Protein AF-A0A1X7SWA3-F1 (afdb_monomer)

Solvent-accessible surface area (backbone atoms only — not comparable to full-atom values): 29311 Å² total; per-residue (Å²): 134,68,46,65,50,82,93,31,38,70,91,64,53,83,75,42,43,67,42,68,45,74,53,59,82,90,69,31,49,34,64,66,83,71,79,87,68,89,78,89,83,94,69,98,74,84,71,59,47,78,66,38,56,27,31,33,42,77,45,74,78,41,80,58,92,57,69,38,43,26,30,46,57,94,76,81,80,77,92,63,90,73,59,74,40,64,29,41,43,70,55,82,82,44,72,49,34,33,29,73,57,84,54,59,79,81,44,42,60,23,36,30,35,31,36,77,73,49,64,58,93,92,46,97,47,34,36,29,45,78,75,49,77,70,34,48,65,90,38,68,69,33,54,51,52,47,54,35,52,65,68,73,53,78,72,77,80,84,51,70,75,40,61,70,70,52,79,62,66,88,78,63,71,90,51,78,68,53,64,73,74,27,51,80,43,54,89,47,74,28,30,27,73,39,64,86,86,69,55,63,37,26,50,32,40,31,57,45,86,50,101,80,25,36,36,43,36,42,36,20,35,37,44,62,78,77,47,47,90,86,38,65,58,36,52,48,22,57,73,42,38,37,42,48,78,57,90,90,50,68,44,70,28,44,60,61,56,44,27,55,47,63,31,17,57,48,51,78,38,84,32,53,23,41,31,42,38,34,36,23,38,91,82,69,45,81,75,49,76,47,75,47,52,27,35,36,25,22,62,38,73,38,31,51,68,57,52,41,40,43,62,70,65,56,58,67,71,62,52,34,73,72,36,64,74,53,58,74,43,93,66,52,72,72,56,48,52,50,51,52,50,54,50,32,53,35,51,45,53,49,43,57,51,24,52,56,53,46,54,55,31,46,74,52,5,22,50,91,60,50,71,92,52,68,43,70,40,58,78,49,100,89,41,78,70,48,76,44,71,64,77,90,47,74,48,59,57,26,53,51,40,52,49,52,51,50,15,29,55,48,28,51,51,42,40,71,76,31,61,58,65,24,74,28,35,20,20,67,78,52,61,75,74,52,42,46,64,42,42,53,56,34,45,76,73,75,36,75,66,37,80,91,42,48,42,49,30,33,55,29,53,73,66,39,71,44,94,89,43,69,62,56,34,48,53,51,27,36,43,49,50,71,25,51,60,84,67,42,80,43,46,52,57,48,96,66,74,49,32,21,37,58,57,34,41,66,44,30,29,64,50,62,40,35,57,44,24,39,70,30,56,107

InterPro domains:
  IPR001900 Ribonuclease II/R [PF00773] (182-522)
  IPR001900 Ribonuclease II/R [SM00955] (182-522)
  IPR012340 Nucleic acid-binding, OB-fold [SSF50249] (8-134)
  IPR012340 Nucleic acid-binding, OB-fold [SSF50249] (109-522)
  IPR041505 Dis3-like cold-shock domain 2 [PF17849] (85-152)
  IPR050180 RNR Ribonuclease [PTHR23355] (9-522)

pLDDT: mean 89.88, std 11.77, range [34.66, 98.81]

Radius of gyration: 27.5 Å; Cα contacts (8 Å, |Δi|>4): 944; chains: 1; bounding box: 70×53×77 Å

Nearest PDB structures (foldseek):
  5jea-assembly1_J  TM=8.857E-01  e=2.131E-51  Saccharomyces cerevisiae S288C
  4ro1-assembly1_A  TM=8.138E-01  e=3.221E-42  Schizosaccharomyces pombe 972h-
  4ro1-assembly2_B  TM=8.178E-01  e=1.548E-41  Schizosaccharomyces pombe 972h-
  5xgu-assembly1_A  TM=8.641E-01  e=2.117E-35  Escherichia coli DEC6A
  5xgu-assembly2_B  TM=8.748E-01  e=2.802E-35  Escherichia coli DEC6A

Organism: Amphimedon queenslandica (NCBI:txid400682)

Sequence (522 aa):
MFYVFWMTRNRSIPGDIVCVQLLDRSEWKGVTRKLPLRDNDESHDESYDSPRPTGRVVGIWSRSDRDIIASFPEENVSSDKMRKVLVVPYDIGIPKIRINTRLSNELKHHRIVVRFDDWDINSHYPNGHFVRSIGPIGDTETEIQAILIENELSTSSFTQSILSELPDGDSWKIEDEELRKRRDLRSHLIYSIDPKGCEDVDDALSVKSLRRGIELGVHIADVSYFVRSGSYTDREAKERSTTVYLADRRYDMLPAVLSSNLCSLLSNVDRYAVSVICTLDPHYEIKSIWYGRTIIRSAYKLTYEVAQDLFEDKDDEYMISLIPELSESKLTPPELAEKVSELRHSIKKLVEIARVLREKRNRNGALELEGVEVKIQMTDKDNIDDIIPKKPQEIHETVAECMIFANEWVARKISHQLPSKALLRSHGAPPQDMFSSLKECASARGYVIKTSSNLKLAQSLDNAVDEFDPEVNKVLRMLATQSMIQALYTSTGSNHKLSHYGLGIECYTHFTSPIRRYADLL

Structure (mmCIF, N/CA/C/O backbone):
data_AF-A0A1X7SWA3-F1
#
_entry.id   AF-A0A1X7SWA3-F1
#
loop_
_atom_site.group_PDB
_atom_site.id
_atom_site.type_symbol
_atom_site.label_atom_id
_atom_site.label_alt_id
_atom_site.label_comp_id
_atom_site.label_asym_id
_atom_site.label_entity_id
_atom_site.label_seq_id
_atom_site.pdbx_PDB_ins_code
_atom_site.Cartn_x
_atom_site.Cartn_y
_atom_site.Cartn_z
_atom_site.occupancy
_atom_site.B_iso_or_equiv
_atom_site.auth_seq_id
_atom_site.auth_comp_id
_atom_site.auth_asym_id
_atom_site.auth_atom_id
_atom_site.pdbx_PDB_model_num
ATOM 1 N N . MET A 1 1 ? 10.575 -22.380 -17.478 1.00 54.78 1 MET A N 1
ATOM 2 C CA . MET A 1 1 ? 11.153 -21.083 -17.881 1.00 54.78 1 MET A CA 1
ATOM 3 C C . MET A 1 1 ? 12.369 -21.384 -18.751 1.00 54.78 1 MET A C 1
ATOM 5 O O . MET A 1 1 ? 13.081 -22.326 -18.425 1.00 54.78 1 MET A O 1
ATOM 9 N N . PHE A 1 2 ? 12.544 -20.700 -19.880 1.00 65.31 2 PHE A N 1
ATOM 10 C CA . PHE A 1 2 ? 13.695 -20.861 -20.780 1.00 65.31 2 PHE A CA 1
ATOM 11 C C . PHE A 1 2 ? 14.342 -19.491 -21.013 1.00 65.31 2 PHE A C 1
ATOM 13 O O . PHE A 1 2 ? 13.680 -18.471 -20.824 1.00 65.31 2 PHE A O 1
ATOM 20 N N . TYR A 1 3 ? 15.609 -19.460 -21.419 1.00 71.25 3 TYR A N 1
ATOM 21 C CA . TYR A 1 3 ? 16.373 -18.223 -21.599 1.00 71.25 3 TYR A CA 1
ATOM 22 C C . TYR A 1 3 ? 16.639 -17.930 -23.074 1.00 71.25 3 TYR A C 1
ATOM 24 O O . TYR A 1 3 ? 16.948 -18.827 -23.858 1.00 71.25 3 TYR A O 1
ATOM 32 N N . VAL A 1 4 ? 16.560 -16.653 -23.443 1.00 65.75 4 VAL A N 1
ATOM 33 C CA . VAL A 1 4 ? 16.983 -16.148 -24.754 1.00 65.75 4 VAL A CA 1
ATOM 34 C C . VAL A 1 4 ? 18.158 -15.199 -24.535 1.00 65.75 4 VAL A C 1
ATOM 36 O O . VAL A 1 4 ? 18.023 -14.157 -23.889 1.00 65.75 4 VAL A O 1
ATOM 39 N N . PHE A 1 5 ? 19.319 -15.564 -25.071 1.00 70.88 5 PHE A N 1
ATOM 40 C CA . PHE A 1 5 ? 20.539 -14.766 -24.971 1.00 70.88 5 PHE A CA 1
ATOM 41 C C . PHE A 1 5 ? 20.533 -13.626 -25.986 1.00 70.88 5 PHE A C 1
ATOM 43 O O . PHE A 1 5 ? 19.845 -13.691 -26.999 1.00 70.88 5 PHE A O 1
ATOM 50 N N . TRP A 1 6 ? 21.330 -12.583 -25.738 1.00 65.00 6 TRP A N 1
ATOM 51 C CA . TRP A 1 6 ? 21.355 -11.377 -26.573 1.00 65.00 6 TRP A CA 1
ATOM 52 C C . TRP A 1 6 ? 21.548 -11.677 -28.070 1.00 65.00 6 TRP A C 1
ATOM 54 O O . TRP A 1 6 ? 20.775 -11.201 -28.898 1.00 65.00 6 TRP A O 1
ATOM 64 N N . MET A 1 7 ? 22.486 -12.570 -28.408 1.00 67.50 7 MET A N 1
ATOM 65 C CA . MET A 1 7 ? 22.747 -12.999 -29.791 1.00 67.50 7 MET A CA 1
ATOM 66 C C . MET A 1 7 ? 21.551 -13.704 -30.456 1.00 67.50 7 MET A C 1
ATOM 68 O O . MET A 1 7 ? 21.448 -13.717 -31.679 1.00 67.50 7 MET A O 1
ATOM 72 N N . THR A 1 8 ? 20.631 -14.277 -29.674 1.00 81.69 8 THR A N 1
ATOM 73 C CA . THR A 1 8 ? 19.465 -15.022 -30.169 1.00 81.69 8 THR A CA 1
ATOM 74 C C . THR A 1 8 ? 18.146 -14.251 -30.042 1.00 81.69 8 THR A C 1
ATOM 76 O O . THR A 1 8 ? 17.084 -14.823 -30.296 1.00 81.69 8 THR A O 1
ATOM 79 N N . ARG A 1 9 ? 18.188 -12.950 -29.709 1.00 84.25 9 ARG A N 1
ATOM 80 C CA . ARG A 1 9 ? 16.996 -12.083 -29.589 1.00 84.25 9 ARG A CA 1
ATOM 81 C C . ARG A 1 9 ? 16.390 -11.644 -30.922 1.00 84.25 9 ARG A C 1
ATOM 83 O O . ARG A 1 9 ? 15.258 -11.188 -30.939 1.00 84.25 9 ARG A O 1
ATOM 90 N N . ASN A 1 10 ? 17.117 -11.770 -32.036 1.00 89.88 10 ASN A N 1
ATOM 91 C CA . ASN A 1 10 ? 16.614 -11.460 -33.383 1.00 89.88 10 ASN A CA 1
ATOM 92 C C . ASN A 1 10 ? 15.885 -10.097 -33.469 1.00 89.88 10 ASN A C 1
ATOM 94 O O . ASN A 1 10 ? 14.741 -10.013 -33.912 1.00 89.88 10 ASN A O 1
ATOM 98 N N . ARG A 1 11 ? 16.562 -9.025 -33.026 1.00 90.19 11 ARG A N 1
ATOM 99 C CA . ARG A 1 11 ? 16.060 -7.635 -33.063 1.00 90.19 11 ARG A CA 1
ATOM 100 C C . ARG A 1 11 ? 14.763 -7.397 -32.263 1.00 90.19 11 ARG A C 1
ATOM 102 O O . ARG A 1 11 ? 14.039 -6.446 -32.565 1.00 90.19 11 ARG A O 1
ATOM 109 N N . SER A 1 12 ? 14.452 -8.227 -31.264 1.00 90.38 12 SER A N 1
ATOM 110 C CA . SER A 1 12 ? 13.391 -7.946 -30.286 1.00 90.38 12 SER A CA 1
ATOM 111 C C . SER A 1 12 ? 13.856 -6.947 -29.223 1.00 90.38 12 SER A C 1
ATOM 113 O O . SER A 1 12 ? 15.035 -6.936 -28.852 1.00 90.38 12 SER A O 1
ATOM 115 N N . ILE A 1 13 ? 12.930 -6.153 -28.696 1.00 88.12 13 ILE A N 1
ATOM 116 C CA . ILE A 1 13 ? 13.153 -5.223 -27.578 1.00 88.12 13 ILE A CA 1
ATOM 117 C C . ILE A 1 13 ? 12.339 -5.653 -26.342 1.00 88.12 13 ILE A C 1
ATOM 119 O O . ILE A 1 13 ? 11.418 -6.466 -26.476 1.00 88.12 13 ILE A O 1
ATOM 123 N N . PRO A 1 14 ? 12.681 -5.178 -25.127 1.00 87.38 14 PRO A N 1
ATOM 124 C CA . PRO A 1 14 ? 11.852 -5.399 -23.943 1.00 87.38 14 PRO A CA 1
ATOM 125 C C . PRO A 1 14 ? 10.392 -4.983 -24.187 1.00 87.38 14 PRO A C 1
ATOM 127 O O . PRO A 1 14 ? 10.135 -3.927 -24.759 1.00 87.38 14 PRO A O 1
ATOM 130 N N . GLY A 1 15 ? 9.448 -5.831 -23.771 1.00 86.38 15 GLY A N 1
ATOM 131 C CA . GLY A 1 15 ? 8.008 -5.636 -23.981 1.00 86.38 15 GLY A CA 1
ATOM 132 C C . GLY A 1 15 ? 7.432 -6.302 -25.240 1.00 86.38 15 GLY A C 1
ATOM 133 O O . GLY A 1 15 ? 6.219 -6.468 -25.323 1.00 86.38 15 GLY A O 1
ATOM 134 N N . ASP A 1 16 ? 8.262 -6.739 -26.195 1.00 90.62 16 ASP A N 1
ATOM 135 C CA . ASP A 1 16 ? 7.772 -7.432 -27.394 1.00 90.62 16 ASP A CA 1
ATOM 136 C C . ASP A 1 16 ? 7.149 -8.802 -27.064 1.00 90.62 16 ASP A C 1
ATOM 138 O O . ASP A 1 16 ? 7.696 -9.597 -26.293 1.00 90.62 16 ASP A O 1
ATOM 142 N N . ILE A 1 17 ? 6.057 -9.138 -27.754 1.00 92.31 17 ILE A N 1
ATOM 143 C CA . ILE A 1 17 ? 5.518 -10.501 -27.789 1.00 92.31 17 ILE A CA 1
ATOM 144 C C . ILE A 1 17 ? 6.225 -11.250 -28.918 1.00 92.31 17 ILE A C 1
ATOM 146 O O . ILE A 1 17 ? 6.080 -10.916 -30.096 1.00 92.31 17 ILE A O 1
ATOM 150 N N . VAL A 1 18 ? 6.990 -12.284 -28.566 1.00 93.81 18 VAL A N 1
ATOM 151 C CA . VAL A 1 18 ? 7.879 -12.998 -29.494 1.00 93.81 18 VAL A CA 1
ATOM 152 C C . VAL A 1 18 ? 7.539 -14.480 -29.626 1.00 93.81 18 VAL A C 1
ATOM 154 O O . VAL A 1 18 ? 7.075 -15.127 -28.688 1.00 93.81 18 VAL A O 1
ATOM 157 N N . CYS A 1 19 ? 7.838 -15.045 -30.794 1.00 93.62 19 CYS A N 1
ATOM 158 C CA . CYS A 1 19 ? 7.821 -16.482 -31.040 1.00 93.62 19 CYS A CA 1
ATOM 159 C C . CYS A 1 19 ? 9.236 -17.041 -30.870 1.00 93.62 19 CYS A C 1
ATOM 161 O O . CYS A 1 19 ? 10.177 -16.578 -31.522 1.00 93.62 19 CYS A O 1
ATOM 163 N N . VAL A 1 20 ? 9.390 -18.058 -30.019 1.00 93.88 20 VAL A N 1
ATOM 164 C CA . VAL A 1 20 ? 10.695 -18.648 -29.687 1.00 93.88 20 VAL A CA 1
ATOM 165 C C . VAL A 1 20 ? 10.748 -20.110 -30.116 1.00 93.88 20 VAL A C 1
ATOM 167 O O . VAL A 1 20 ? 9.857 -20.893 -29.797 1.00 93.88 20 VAL A O 1
ATOM 170 N N . GLN A 1 21 ? 11.827 -20.482 -30.802 1.00 92.94 21 GLN A N 1
ATOM 171 C CA . GLN A 1 21 ? 12.191 -21.872 -31.049 1.00 92.94 21 GLN A CA 1
ATOM 172 C C . GLN A 1 21 ? 13.148 -22.334 -29.947 1.00 92.94 21 GLN A C 1
ATOM 174 O O . GLN A 1 21 ? 14.186 -21.705 -29.730 1.00 92.94 21 GLN A O 1
ATOM 179 N N . LEU A 1 22 ? 12.806 -23.425 -29.258 1.00 92.88 22 LEU A N 1
ATOM 180 C CA . LEU A 1 22 ? 13.711 -24.062 -28.302 1.00 92.88 22 LEU A CA 1
ATOM 181 C C . LEU A 1 22 ? 14.922 -24.645 -29.034 1.00 92.88 22 LEU A C 1
ATOM 183 O O . LEU A 1 22 ? 14.771 -25.251 -30.095 1.00 92.88 22 LEU A O 1
ATOM 187 N N . LEU A 1 23 ? 16.102 -24.441 -28.457 1.00 90.31 23 LEU A N 1
ATOM 188 C CA . LEU A 1 23 ? 17.347 -25.026 -28.939 1.00 90.31 23 LEU A CA 1
ATOM 189 C C . LEU A 1 23 ? 17.493 -26.465 -28.441 1.00 90.31 23 LEU A C 1
ATOM 191 O O . LEU A 1 23 ? 16.875 -26.864 -27.441 1.00 90.31 23 LEU A O 1
ATOM 195 N N . ASP A 1 24 ? 18.340 -27.228 -29.127 1.00 90.69 24 ASP A N 1
ATOM 196 C CA . ASP A 1 24 ? 18.661 -28.591 -28.724 1.00 90.69 24 ASP A CA 1
ATOM 197 C C . ASP A 1 24 ? 19.322 -28.607 -27.343 1.00 90.69 24 ASP A C 1
ATOM 199 O O . ASP A 1 24 ? 20.007 -27.666 -26.939 1.00 90.69 24 ASP A O 1
ATOM 203 N N . ARG A 1 25 ? 19.138 -29.704 -26.596 1.00 85.81 25 ARG A N 1
ATOM 204 C CA . ARG A 1 25 ? 19.680 -29.834 -25.228 1.00 85.81 25 ARG A CA 1
ATOM 205 C C . ARG A 1 25 ? 21.197 -29.659 -25.159 1.00 85.81 25 ARG A C 1
ATOM 207 O O . ARG A 1 25 ? 21.705 -29.251 -24.122 1.00 85.81 25 ARG A O 1
ATOM 214 N N . SER A 1 26 ? 21.910 -29.959 -26.243 1.00 87.56 26 SER A N 1
ATOM 215 C CA . SER A 1 26 ? 23.356 -29.739 -26.365 1.00 87.56 26 SER A CA 1
ATOM 216 C C . SER A 1 26 ? 23.751 -28.261 -26.395 1.00 87.56 26 SER A C 1
ATOM 218 O O . SER A 1 26 ? 24.898 -27.938 -26.114 1.00 87.56 26 SER A O 1
ATOM 220 N N . GLU A 1 27 ? 22.823 -27.366 -26.735 1.00 84.25 27 GLU A N 1
ATOM 221 C CA . GLU A 1 27 ? 23.034 -25.917 -26.833 1.00 84.25 27 GLU A CA 1
ATOM 222 C C . GLU A 1 27 ? 22.470 -25.155 -25.622 1.00 84.25 27 GLU A C 1
ATOM 224 O O . GLU A 1 27 ? 22.438 -23.918 -25.595 1.00 84.25 27 GLU A O 1
ATOM 229 N N . TRP A 1 28 ? 21.988 -25.880 -24.612 1.00 86.44 28 TRP A N 1
ATOM 230 C CA . TRP A 1 28 ? 21.534 -25.290 -23.361 1.00 86.44 28 TRP A CA 1
ATOM 231 C C . TRP A 1 28 ? 22.722 -24.715 -22.596 1.00 86.44 28 TRP A C 1
ATOM 233 O O . TRP A 1 28 ? 23.755 -25.363 -22.439 1.00 86.44 28 TRP A O 1
ATOM 243 N N . LYS A 1 29 ? 22.571 -23.478 -22.124 1.00 79.75 29 LYS A N 1
ATOM 244 C CA . LYS A 1 29 ? 23.630 -22.723 -21.446 1.00 79.75 29 LYS A CA 1
ATOM 245 C C . LYS A 1 29 ? 23.218 -22.388 -20.018 1.00 79.75 29 LYS A C 1
ATOM 247 O O . LYS A 1 29 ? 22.030 -22.237 -19.725 1.00 79.75 29 LYS A O 1
ATOM 252 N N . GLY A 1 30 ? 24.209 -22.279 -19.140 1.00 71.44 30 GLY A N 1
ATOM 253 C CA . GLY A 1 30 ? 24.040 -21.716 -17.803 1.00 71.44 30 GLY A CA 1
ATOM 254 C C . GLY A 1 30 ? 23.910 -20.196 -17.848 1.00 71.44 30 GLY A C 1
ATOM 255 O O . GLY A 1 30 ? 24.300 -19.556 -18.827 1.00 71.44 30 GLY A O 1
ATOM 256 N N . VAL A 1 31 ? 23.373 -19.604 -16.783 1.00 66.50 31 VAL A N 1
ATOM 257 C CA . VAL A 1 31 ? 23.380 -18.145 -16.616 1.00 66.50 31 VAL A CA 1
ATOM 258 C C . VAL A 1 31 ? 24.798 -17.709 -16.245 1.00 66.50 31 VAL A C 1
ATOM 260 O O . VAL A 1 31 ? 25.374 -18.220 -15.285 1.00 66.50 31 VAL A O 1
ATOM 263 N N . THR A 1 32 ? 25.367 -16.778 -17.008 1.00 62.09 32 THR A N 1
ATOM 264 C CA . THR A 1 32 ? 26.678 -16.185 -16.722 1.00 62.09 32 THR A CA 1
ATOM 265 C C . THR A 1 32 ? 26.544 -15.162 -15.592 1.00 62.09 32 THR A C 1
ATOM 267 O O . THR A 1 32 ? 25.663 -14.307 -15.637 1.00 62.09 32 THR A O 1
ATOM 270 N N . ARG A 1 33 ? 27.430 -15.207 -14.589 1.00 55.75 33 ARG A N 1
ATOM 271 C CA . ARG A 1 33 ? 27.432 -14.264 -13.449 1.00 55.75 33 ARG A CA 1
ATOM 272 C C . ARG A 1 33 ? 28.044 -12.883 -13.764 1.00 55.75 33 ARG A C 1
ATOM 274 O O . ARG A 1 33 ? 28.094 -12.032 -12.884 1.00 55.75 33 ARG A O 1
ATOM 281 N N . LYS A 1 34 ? 28.518 -12.641 -14.994 1.00 53.28 34 LYS A N 1
ATOM 282 C CA . LYS A 1 34 ? 29.107 -11.355 -15.406 1.00 53.28 34 LYS A CA 1
ATOM 283 C C . LYS A 1 34 ? 28.024 -10.381 -15.875 1.00 53.28 34 LYS A C 1
ATOM 285 O O . LYS A 1 34 ? 27.261 -10.690 -16.788 1.00 53.28 34 LYS A O 1
ATOM 290 N N . LEU A 1 35 ? 28.006 -9.187 -15.286 1.00 48.78 35 LEU A N 1
ATOM 291 C CA . LEU A 1 35 ? 27.321 -8.030 -15.857 1.00 48.78 35 LEU A CA 1
ATOM 292 C C . LEU A 1 35 ? 28.127 -7.567 -17.080 1.00 48.78 35 LEU A C 1
ATOM 294 O O . LEU A 1 35 ? 29.323 -7.316 -16.931 1.00 48.78 35 LEU A O 1
ATOM 298 N N . PRO A 1 36 ? 27.529 -7.437 -18.276 1.00 49.69 36 PRO A N 1
ATOM 299 C CA . PRO A 1 36 ? 28.188 -6.758 -19.378 1.00 49.69 36 PRO A CA 1
ATOM 300 C C . PRO A 1 36 ? 28.196 -5.259 -19.056 1.00 49.69 36 PRO A C 1
ATOM 302 O O . PRO A 1 36 ? 27.277 -4.525 -19.417 1.00 49.69 36 PRO A O 1
ATOM 305 N N . LEU A 1 37 ? 29.199 -4.807 -18.306 1.00 42.44 37 LEU A N 1
ATOM 306 C CA . LEU A 1 37 ? 29.512 -3.385 -18.230 1.00 42.44 37 LEU A CA 1
ATOM 307 C C . LEU A 1 37 ? 30.074 -2.947 -19.588 1.00 42.44 37 LEU A C 1
ATOM 309 O O . LEU A 1 37 ? 30.658 -3.746 -20.322 1.00 42.44 37 LEU A O 1
ATOM 313 N N . ARG A 1 38 ? 29.800 -1.692 -19.959 1.00 44.84 38 ARG A N 1
ATOM 314 C CA . ARG A 1 38 ? 30.218 -1.115 -21.240 1.00 44.84 38 ARG A CA 1
ATOM 315 C C . ARG A 1 38 ? 31.739 -1.246 -21.409 1.00 44.84 38 ARG A C 1
ATOM 317 O O . ARG A 1 38 ? 32.482 -0.790 -20.553 1.00 44.84 38 ARG A O 1
ATOM 324 N N . ASP A 1 39 ? 32.103 -1.809 -22.559 1.00 39.53 39 ASP A N 1
ATOM 325 C CA . ASP A 1 39 ? 33.421 -1.907 -23.193 1.00 39.53 39 ASP A CA 1
ATOM 326 C C . ASP A 1 39 ? 34.515 -2.773 -22.522 1.00 39.53 39 ASP A C 1
ATOM 328 O O . ASP A 1 39 ? 34.981 -2.518 -21.420 1.00 39.53 39 ASP A O 1
ATOM 332 N N . ASN A 1 40 ? 34.976 -3.761 -23.309 1.00 38.38 40 ASN A N 1
ATOM 333 C CA . ASN A 1 40 ? 36.276 -4.449 -23.272 1.00 38.38 40 ASN A CA 1
ATOM 334 C C . ASN A 1 40 ? 36.721 -5.167 -21.985 1.00 38.38 40 ASN A C 1
ATOM 336 O O . ASN A 1 40 ? 37.798 -4.882 -21.473 1.00 38.38 40 ASN A O 1
ATOM 340 N N . ASP A 1 41 ? 36.000 -6.210 -21.564 1.00 34.66 41 ASP A N 1
ATOM 341 C CA . ASP A 1 41 ? 36.567 -7.219 -20.655 1.00 34.66 41 ASP A CA 1
ATOM 342 C C . ASP A 1 41 ? 36.582 -8.616 -21.305 1.00 34.66 41 ASP A C 1
ATOM 344 O O . ASP A 1 41 ? 35.693 -9.452 -21.115 1.00 34.66 41 ASP A O 1
ATOM 348 N N . GLU A 1 42 ? 37.626 -8.876 -22.099 1.00 36.94 42 GLU A N 1
ATOM 349 C CA . GLU A 1 42 ? 37.995 -10.216 -22.564 1.00 36.94 42 GLU A CA 1
ATOM 350 C C . GLU A 1 42 ? 38.716 -10.968 -21.433 1.00 36.94 42 GLU A C 1
ATOM 352 O O . GLU A 1 42 ? 39.941 -10.975 -21.334 1.00 36.94 42 GLU A O 1
ATOM 357 N N . SER A 1 43 ? 37.958 -11.621 -20.549 1.00 38.00 43 SER A N 1
ATOM 358 C CA . SER A 1 43 ? 38.514 -12.627 -19.632 1.00 38.00 43 SER A CA 1
ATOM 359 C C . SER A 1 43 ? 37.726 -13.938 -19.692 1.00 38.00 43 SER A C 1
ATOM 361 O O . SER A 1 43 ? 36.538 -13.998 -19.354 1.00 38.00 43 SER A O 1
ATOM 363 N N . HIS A 1 44 ? 38.420 -14.991 -20.138 1.00 38.12 44 HIS A N 1
ATOM 364 C CA . HIS A 1 44 ? 37.947 -16.366 -20.320 1.00 38.12 44 HIS A CA 1
ATOM 365 C C . HIS A 1 44 ? 37.963 -17.163 -19.009 1.00 38.12 44 HIS A C 1
ATOM 367 O O . HIS A 1 44 ? 38.766 -18.078 -18.851 1.00 38.12 44 HIS A O 1
ATOM 373 N N . ASP A 1 45 ? 37.074 -16.837 -18.075 1.00 36.56 45 ASP A N 1
ATOM 374 C CA . ASP A 1 45 ? 36.774 -17.762 -16.978 1.00 36.56 45 ASP A CA 1
ATOM 375 C C . ASP A 1 45 ? 35.260 -17.778 -16.739 1.00 36.56 45 ASP A C 1
ATOM 377 O O . ASP A 1 45 ? 34.681 -16.916 -16.071 1.00 36.56 45 ASP A O 1
ATOM 381 N N . GLU A 1 46 ? 34.582 -18.693 -17.432 1.00 45.28 46 GLU A N 1
ATOM 382 C CA . GLU A 1 46 ? 33.125 -18.800 -17.439 1.00 45.28 46 GLU A CA 1
ATOM 383 C C . GLU A 1 46 ? 32.682 -19.870 -16.433 1.00 45.28 46 GLU A C 1
ATOM 385 O O . GLU A 1 46 ? 32.510 -21.046 -16.749 1.00 45.28 46 GLU A O 1
ATOM 390 N N . SER A 1 47 ? 32.477 -19.448 -15.186 1.00 44.59 47 SER A N 1
ATOM 391 C CA . SER A 1 47 ? 31.702 -20.216 -14.209 1.00 44.59 47 SER A CA 1
ATOM 392 C C . SER A 1 47 ? 30.225 -20.185 -14.627 1.00 44.59 47 SER A C 1
ATOM 394 O O . SER A 1 47 ? 29.513 -19.207 -14.384 1.00 44.59 47 SER A O 1
ATOM 396 N N . TYR A 1 48 ? 29.775 -21.227 -15.326 1.00 53.19 48 TYR A N 1
ATOM 397 C CA . TYR A 1 48 ? 28.374 -21.399 -15.704 1.00 53.19 48 TYR A CA 1
ATOM 398 C C . TYR A 1 48 ? 27.593 -22.116 -14.600 1.00 53.19 48 TYR A C 1
ATOM 400 O O . TYR A 1 48 ? 28.030 -23.147 -14.090 1.00 53.19 48 TYR A O 1
ATOM 408 N N . ASP A 1 49 ? 26.401 -21.606 -14.276 1.00 62.53 49 ASP A N 1
ATOM 409 C CA . ASP A 1 49 ? 25.386 -22.395 -13.567 1.00 62.53 49 ASP A CA 1
ATOM 410 C C . ASP A 1 49 ? 24.975 -23.624 -14.414 1.00 62.53 49 ASP A C 1
ATOM 412 O O . ASP A 1 49 ? 25.279 -23.716 -15.608 1.00 62.53 49 ASP A O 1
ATOM 416 N N . SER A 1 50 ? 24.262 -24.574 -13.814 1.00 70.44 50 SER A N 1
ATOM 417 C CA . SER A 1 50 ? 23.708 -25.739 -14.514 1.00 70.44 50 SER A CA 1
ATOM 418 C C . SER A 1 50 ? 22.963 -25.341 -15.809 1.00 70.44 50 SER A C 1
ATOM 420 O O . SER A 1 50 ? 22.243 -24.336 -15.824 1.00 70.44 50 SER A O 1
ATOM 422 N N . PRO A 1 51 ? 23.130 -26.092 -16.919 1.00 77.06 51 PRO A N 1
ATOM 423 C CA . PRO A 1 51 ? 22.551 -25.724 -18.207 1.00 77.06 51 PRO A CA 1
ATOM 424 C C . PRO A 1 51 ? 21.021 -25.718 -18.135 1.00 77.06 51 PRO A C 1
ATOM 426 O O . PRO A 1 51 ? 20.391 -26.719 -17.787 1.00 77.06 51 PRO A O 1
ATOM 429 N N . ARG A 1 52 ? 20.417 -24.577 -18.480 1.00 81.44 52 ARG A N 1
ATOM 430 C CA . ARG A 1 52 ? 18.962 -24.369 -18.461 1.00 81.44 52 ARG A CA 1
ATOM 431 C C . ARG A 1 52 ? 18.407 -24.377 -19.890 1.00 81.44 52 ARG A C 1
ATOM 433 O O . ARG A 1 52 ? 19.157 -24.079 -20.817 1.00 81.44 52 ARG A O 1
ATOM 440 N N . PRO A 1 53 ? 17.107 -24.663 -20.100 1.00 87.12 53 PRO A N 1
ATOM 441 C CA . PRO A 1 53 ? 16.504 -24.590 -21.428 1.00 87.12 53 PRO A CA 1
ATOM 442 C C . PRO A 1 53 ? 16.741 -23.234 -22.101 1.00 87.12 53 PRO A C 1
ATOM 444 O O . PRO A 1 53 ? 16.431 -22.193 -21.517 1.00 87.12 53 PRO A O 1
ATOM 447 N N . THR A 1 54 ? 17.267 -23.242 -23.326 1.00 89.19 54 THR A N 1
ATOM 448 C CA . THR A 1 54 ? 17.549 -22.035 -24.118 1.00 89.19 54 THR A CA 1
ATOM 449 C C . THR A 1 54 ? 16.734 -22.000 -25.405 1.00 89.19 54 THR A C 1
ATOM 451 O O . THR A 1 54 ? 16.308 -23.032 -25.926 1.00 89.19 54 THR A O 1
ATOM 454 N N . GLY A 1 55 ? 16.481 -20.796 -25.912 1.00 90.69 55 GLY A N 1
ATOM 455 C CA . GLY A 1 55 ? 15.734 -20.580 -27.145 1.00 90.69 55 GLY A CA 1
ATOM 456 C C . GLY A 1 55 ? 16.290 -19.440 -27.994 1.00 90.69 55 GLY A C 1
ATOM 457 O O . GLY A 1 55 ? 17.074 -18.600 -27.534 1.00 90.69 55 GLY A O 1
ATOM 458 N N . ARG A 1 56 ? 15.847 -19.397 -29.251 1.00 92.62 56 ARG A N 1
ATOM 459 C CA . ARG A 1 56 ? 16.084 -18.287 -30.181 1.00 92.62 56 ARG A CA 1
ATOM 460 C C . ARG A 1 56 ? 14.772 -17.695 -30.675 1.00 92.62 56 ARG A C 1
ATOM 462 O O . ARG A 1 56 ? 13.836 -18.429 -30.987 1.00 92.62 56 ARG A O 1
ATOM 469 N N . VAL A 1 57 ? 14.708 -16.372 -30.759 1.00 93.81 57 VAL A N 1
ATOM 470 C CA . VAL A 1 57 ? 13.548 -15.660 -31.301 1.00 93.81 57 VAL A CA 1
ATOM 471 C C . VAL A 1 57 ? 13.513 -15.861 -32.812 1.00 93.81 57 VAL A C 1
ATOM 473 O O . VAL A 1 57 ? 14.442 -15.482 -33.525 1.00 93.81 57 VAL A O 1
ATOM 476 N N . VAL A 1 58 ? 12.435 -16.458 -33.311 1.00 94.56 58 VAL A N 1
ATOM 477 C CA . VAL A 1 58 ? 12.236 -16.725 -34.747 1.00 94.56 58 VAL A CA 1
ATOM 478 C C . VAL A 1 58 ? 11.271 -15.742 -35.398 1.00 94.56 58 VAL A C 1
ATOM 480 O O . VAL A 1 58 ? 11.291 -15.583 -36.614 1.00 94.56 58 VAL A O 1
ATOM 483 N N . GLY A 1 59 ? 10.468 -15.042 -34.599 1.00 92.50 59 GLY A N 1
ATOM 484 C CA . GLY A 1 59 ? 9.540 -14.029 -35.078 1.00 92.50 59 GLY A CA 1
ATOM 485 C C . GLY A 1 59 ? 9.076 -13.118 -33.953 1.00 92.50 59 GLY A C 1
ATOM 486 O O . GLY A 1 59 ? 9.130 -13.484 -32.779 1.00 92.50 59 GLY A O 1
ATOM 487 N N . ILE A 1 60 ? 8.622 -11.929 -34.330 1.00 92.44 60 ILE A N 1
ATOM 488 C CA . ILE A 1 60 ? 8.048 -10.944 -33.417 1.00 92.44 60 ILE A CA 1
ATOM 489 C C . ILE A 1 60 ? 6.576 -10.849 -33.782 1.00 92.44 60 ILE A C 1
ATOM 491 O O . ILE A 1 60 ? 6.243 -10.468 -34.901 1.00 92.44 60 ILE A O 1
ATOM 495 N N . TRP A 1 61 ? 5.721 -11.290 -32.865 1.00 92.81 61 TRP A N 1
ATOM 496 C CA . TRP A 1 61 ? 4.280 -11.363 -33.076 1.00 92.81 61 TRP A CA 1
ATOM 497 C C . TRP A 1 61 ? 3.633 -9.989 -32.924 1.00 92.81 61 TRP A C 1
ATOM 499 O O . TRP A 1 61 ? 2.831 -9.583 -33.758 1.00 92.81 61 TRP A O 1
ATOM 509 N N . SER A 1 62 ? 4.015 -9.269 -31.869 1.00 91.81 62 SER A N 1
ATOM 510 C CA . SER A 1 62 ? 3.588 -7.895 -31.617 1.00 91.81 62 SER A CA 1
ATOM 511 C C . SER A 1 62 ? 4.749 -7.113 -31.031 1.00 91.81 62 SER A C 1
ATOM 513 O O . SER A 1 62 ? 5.422 -7.598 -30.120 1.00 91.81 62 SER A O 1
ATOM 515 N N . ARG A 1 63 ? 4.972 -5.908 -31.554 1.00 89.12 63 ARG A N 1
ATOM 516 C CA . ARG A 1 63 ? 5.922 -4.953 -30.982 1.00 89.12 63 ARG A CA 1
ATOM 517 C C . ARG A 1 63 ? 5.289 -4.228 -29.801 1.00 89.12 63 ARG A C 1
ATOM 519 O O . ARG A 1 63 ? 4.073 -4.035 -29.795 1.00 89.12 63 ARG A O 1
ATOM 526 N N . SER A 1 64 ? 6.113 -3.836 -28.836 1.00 84.62 64 SER A N 1
ATOM 527 C CA . SER A 1 64 ? 5.712 -2.862 -27.821 1.00 84.62 64 SER A CA 1
ATOM 528 C C . SER A 1 64 ? 5.684 -1.463 -28.439 1.00 84.62 64 SER A C 1
ATOM 530 O O . SER A 1 64 ? 6.709 -0.989 -28.931 1.00 84.62 64 SER A O 1
ATOM 532 N N . ASP A 1 65 ? 4.514 -0.826 -28.446 1.00 81.75 65 ASP A N 1
ATOM 533 C CA . ASP A 1 65 ? 4.326 0.544 -28.932 1.00 81.75 65 ASP A CA 1
ATOM 534 C C . ASP A 1 65 ? 4.351 1.497 -27.730 1.00 81.75 65 ASP A C 1
ATOM 536 O O . ASP A 1 65 ? 3.310 1.923 -27.230 1.00 81.75 65 ASP A O 1
ATOM 540 N N . ARG A 1 66 ? 5.557 1.739 -27.200 1.00 88.31 66 ARG A N 1
ATOM 541 C CA . ARG A 1 66 ? 5.778 2.592 -26.024 1.00 88.31 66 ARG A CA 1
ATOM 542 C C . ARG A 1 66 ? 6.700 3.764 -26.321 1.00 88.31 66 ARG A C 1
ATOM 544 O O . ARG A 1 66 ? 7.594 3.685 -27.169 1.00 88.31 66 ARG A O 1
ATOM 551 N N . ASP A 1 67 ? 6.491 4.843 -25.579 1.00 92.69 67 ASP A N 1
ATOM 552 C CA . ASP A 1 67 ? 7.386 5.993 -25.558 1.00 92.69 67 ASP A CA 1
ATOM 553 C C . ASP A 1 67 ? 8.699 5.597 -24.864 1.00 92.69 67 ASP A C 1
ATOM 555 O O . ASP A 1 67 ? 8.691 5.089 -23.747 1.00 92.69 67 ASP A O 1
ATOM 559 N N . ILE A 1 68 ? 9.835 5.818 -25.528 1.00 93.75 68 ILE A N 1
ATOM 560 C CA . ILE A 1 68 ? 11.167 5.500 -25.001 1.00 93.75 68 ILE A CA 1
ATOM 561 C C . ILE A 1 68 ? 11.862 6.801 -24.623 1.00 93.75 68 ILE A C 1
ATOM 563 O O . ILE A 1 68 ? 12.035 7.688 -25.470 1.00 93.75 68 ILE A O 1
ATOM 567 N N . ILE A 1 69 ? 12.314 6.911 -23.374 1.00 95.75 69 ILE A N 1
ATOM 568 C CA . ILE A 1 69 ? 13.127 8.052 -22.958 1.00 95.75 69 ILE A CA 1
ATOM 569 C C . ILE A 1 69 ? 14.556 7.859 -23.441 1.00 95.75 69 ILE A C 1
ATOM 571 O O . ILE A 1 69 ? 15.155 6.805 -23.244 1.00 95.75 69 ILE A O 1
ATOM 575 N N . ALA A 1 70 ? 15.125 8.882 -24.072 1.00 95.19 70 ALA A N 1
ATOM 576 C CA . ALA A 1 70 ? 16.490 8.847 -24.569 1.00 95.19 70 ALA A CA 1
ATOM 577 C C . ALA A 1 70 ? 17.213 10.188 -24.392 1.00 95.19 70 ALA A C 1
ATOM 579 O O . ALA A 1 70 ? 16.612 11.233 -24.132 1.00 95.19 70 ALA A O 1
ATOM 580 N N . SER A 1 71 ? 18.531 10.151 -24.562 1.00 94.31 71 SER A N 1
ATOM 581 C CA . SER A 1 71 ? 19.406 11.325 -24.571 1.00 94.31 71 SER A CA 1
ATOM 582 C C . SER A 1 71 ? 20.443 11.221 -25.686 1.00 94.31 71 SER A C 1
ATOM 584 O O . SER A 1 71 ? 20.779 10.127 -26.152 1.00 94.31 71 SER A O 1
ATOM 586 N N . PHE A 1 72 ? 20.964 12.361 -26.130 1.00 90.56 72 PHE A N 1
ATOM 587 C CA . PHE A 1 72 ? 22.086 12.380 -27.066 1.00 90.56 72 PHE A CA 1
ATOM 588 C C . PHE A 1 72 ? 23.389 12.008 -26.335 1.00 90.56 72 PHE A C 1
ATOM 590 O O . PHE A 1 72 ? 23.560 12.378 -25.175 1.00 90.56 72 PHE A O 1
ATOM 597 N N . PRO A 1 73 ? 24.315 11.273 -26.975 1.00 85.44 73 PRO A N 1
ATOM 598 C CA . PRO A 1 73 ? 25.629 11.007 -26.397 1.00 85.44 73 PRO A CA 1
ATOM 599 C C . PRO A 1 73 ? 26.449 12.305 -26.271 1.00 85.44 73 PRO A C 1
ATOM 601 O O . PRO A 1 73 ? 26.367 13.185 -27.129 1.00 85.44 73 PRO A O 1
ATOM 604 N N . GLU A 1 74 ? 27.263 12.419 -25.215 1.00 70.94 74 GLU A N 1
ATOM 605 C CA . GLU A 1 74 ? 28.107 13.604 -24.973 1.00 70.94 74 GLU A CA 1
ATOM 606 C C . GLU A 1 74 ? 29.160 13.806 -26.075 1.00 70.94 74 GLU A C 1
ATOM 608 O O . GLU A 1 74 ? 29.406 14.936 -26.523 1.00 70.94 74 GLU A O 1
ATOM 613 N N . GLU A 1 75 ? 29.713 12.692 -26.554 1.00 65.31 75 GLU A N 1
ATOM 614 C CA . GLU A 1 75 ? 30.686 12.614 -27.635 1.00 65.31 75 GLU A CA 1
ATOM 615 C C . GLU A 1 75 ? 29.979 12.256 -28.952 1.00 65.31 75 GLU A C 1
ATOM 617 O O . GLU A 1 75 ? 29.307 11.227 -29.044 1.00 65.31 75 GLU A O 1
ATOM 622 N N . ASN A 1 76 ? 30.194 13.073 -29.991 1.00 51.47 76 ASN A N 1
ATOM 623 C CA . ASN A 1 76 ? 29.705 12.932 -31.377 1.00 51.47 76 ASN A CA 1
ATOM 624 C C . ASN A 1 76 ? 28.374 13.618 -31.730 1.00 51.47 76 ASN A C 1
ATOM 626 O O . ASN A 1 76 ? 27.401 12.968 -32.110 1.00 51.47 76 ASN A O 1
ATOM 630 N N . VAL A 1 77 ? 28.386 14.951 -31.801 1.00 54.66 77 VAL A N 1
ATOM 631 C CA . VAL A 1 77 ? 27.498 15.653 -32.742 1.00 54.66 77 VAL A CA 1
ATOM 632 C C . VAL A 1 77 ? 28.372 16.366 -33.768 1.00 54.66 77 VAL A C 1
ATOM 634 O O . VAL A 1 77 ? 28.808 17.496 -33.565 1.00 54.66 77 VAL A O 1
ATOM 637 N N . SER A 1 78 ? 28.709 15.661 -34.853 1.00 52.97 78 SER A N 1
ATOM 638 C CA . SER A 1 78 ? 29.395 16.275 -35.989 1.00 52.97 78 SER A CA 1
ATOM 639 C C . SER A 1 78 ? 28.524 17.384 -36.573 1.00 52.97 78 SER A C 1
ATOM 641 O O . SER A 1 78 ? 27.351 17.189 -36.890 1.00 52.97 78 SER A O 1
ATOM 643 N N . SER A 1 79 ? 29.138 18.549 -36.727 1.00 50.56 79 SER A N 1
ATOM 644 C CA . SER A 1 79 ? 28.577 19.760 -37.302 1.00 50.56 79 SER A CA 1
ATOM 645 C C . SER A 1 79 ? 28.402 19.625 -38.815 1.00 50.56 79 SER A C 1
ATOM 647 O O . SER A 1 79 ? 29.195 20.189 -39.563 1.00 50.56 79 SER A O 1
ATOM 649 N N . ASP A 1 80 ? 27.403 18.883 -39.303 1.00 49.06 80 ASP A N 1
ATOM 650 C CA . ASP A 1 80 ? 26.890 19.201 -40.637 1.00 49.06 80 ASP A CA 1
ATOM 651 C C . ASP A 1 80 ? 25.473 18.710 -40.947 1.00 49.06 80 ASP A C 1
ATOM 653 O O . ASP A 1 80 ? 24.988 17.684 -40.469 1.00 49.06 80 ASP A O 1
ATOM 657 N N . LYS A 1 81 ? 24.833 19.505 -41.800 1.00 53.78 81 LYS A N 1
ATOM 658 C CA . LYS A 1 81 ? 23.443 19.486 -42.260 1.00 53.78 81 LYS A CA 1
ATOM 659 C C . LYS A 1 81 ? 22.866 18.070 -42.448 1.00 53.78 81 LYS A C 1
ATOM 661 O O . LYS A 1 81 ? 23.140 17.400 -43.439 1.00 53.78 81 LYS A O 1
ATOM 666 N N . MET A 1 82 ? 21.979 17.695 -41.517 1.00 59.12 82 MET A N 1
ATOM 667 C CA . MET A 1 82 ? 21.021 16.579 -41.573 1.00 59.12 82 MET A CA 1
ATOM 668 C C . MET A 1 82 ? 21.651 15.186 -41.711 1.00 59.12 82 MET A C 1
ATOM 670 O O . MET A 1 82 ? 21.795 14.681 -42.821 1.00 59.12 82 MET A O 1
ATOM 674 N N . ARG A 1 83 ? 21.983 14.512 -40.600 1.00 69.75 83 ARG A N 1
ATOM 675 C CA . ARG A 1 83 ? 22.492 13.131 -40.650 1.00 69.75 83 ARG A CA 1
ATOM 676 C C . ARG A 1 83 ? 22.066 12.349 -39.416 1.00 69.75 83 ARG A C 1
ATOM 678 O O . ARG A 1 83 ? 22.426 12.713 -38.311 1.00 69.75 83 ARG A O 1
ATOM 685 N N . LYS A 1 84 ? 21.287 11.291 -39.641 1.00 81.00 84 LYS A N 1
ATOM 686 C CA . LYS A 1 84 ? 20.944 10.202 -38.711 1.00 81.00 84 LYS A CA 1
ATOM 687 C C . LYS A 1 84 ? 21.852 10.147 -37.466 1.00 81.00 84 LYS A C 1
ATOM 689 O O . LYS A 1 84 ? 23.024 9.798 -37.591 1.00 81.00 84 LYS A O 1
ATOM 694 N N . VAL A 1 85 ? 21.300 10.449 -36.293 1.00 89.25 85 VAL A N 1
ATOM 695 C CA . VAL A 1 85 ? 22.020 10.469 -35.008 1.00 89.25 85 VAL A CA 1
ATOM 696 C C . VAL A 1 85 ? 21.594 9.266 -34.175 1.00 89.25 85 VAL A C 1
ATOM 698 O O . VAL A 1 85 ? 20.442 8.841 -34.248 1.00 89.25 85 VAL A O 1
ATOM 701 N N . LEU A 1 86 ? 22.519 8.703 -33.398 1.00 92.06 86 LEU A N 1
ATOM 702 C CA . LEU A 1 86 ? 22.198 7.683 -32.404 1.00 92.06 86 LEU A CA 1
ATOM 703 C C . LEU A 1 86 ? 21.879 8.351 -31.071 1.00 92.06 86 LEU A C 1
ATOM 705 O O . LEU A 1 86 ? 22.682 9.131 -30.565 1.00 92.06 86 LEU A O 1
ATOM 709 N N . VAL A 1 87 ? 20.739 8.002 -30.495 1.00 93.50 87 VAL A N 1
ATOM 710 C CA . VAL A 1 87 ? 20.362 8.371 -29.131 1.00 93.50 87 VAL A CA 1
ATOM 711 C C . VAL A 1 87 ? 20.484 7.159 -28.221 1.00 93.50 87 VAL A C 1
ATOM 713 O O . VAL A 1 87 ? 20.390 6.010 -28.665 1.00 93.50 87 VAL A O 1
ATOM 716 N N . VAL A 1 88 ? 20.736 7.419 -26.947 1.00 94.38 88 VAL A N 1
ATOM 717 C CA . VAL A 1 88 ? 20.922 6.408 -25.910 1.00 94.38 88 VAL A CA 1
ATOM 718 C C . VAL A 1 88 ? 19.648 6.360 -25.068 1.00 94.38 88 VAL A C 1
ATOM 720 O O . VAL A 1 88 ? 19.355 7.358 -24.409 1.00 94.38 88 VAL A O 1
ATOM 723 N N . PRO A 1 89 ? 18.885 5.254 -25.105 1.00 93.75 89 PRO A N 1
ATOM 724 C CA . PRO A 1 89 ? 17.741 5.062 -24.222 1.00 93.75 89 PRO A CA 1
ATOM 725 C C . PRO A 1 89 ? 18.129 5.089 -22.741 1.00 93.75 89 PRO A C 1
ATOM 727 O O . PRO A 1 89 ? 19.261 4.750 -22.386 1.00 93.75 89 PRO A O 1
ATOM 730 N N . TYR A 1 90 ? 17.178 5.471 -21.893 1.00 91.12 90 TYR A N 1
ATOM 731 C CA . TYR A 1 90 ? 17.294 5.413 -20.439 1.00 91.12 90 TYR A CA 1
ATOM 732 C C . TYR A 1 90 ? 17.289 3.955 -19.946 1.00 91.12 90 TYR A C 1
ATOM 734 O O . TYR A 1 90 ? 18.142 3.569 -19.148 1.00 91.12 90 TYR A O 1
ATOM 742 N N . ASP A 1 91 ? 16.396 3.121 -20.493 1.00 89.31 91 ASP A N 1
ATOM 743 C CA . ASP A 1 91 ? 16.385 1.669 -20.283 1.00 89.31 91 ASP A CA 1
ATOM 744 C C . ASP A 1 91 ? 17.595 1.004 -20.962 1.00 89.31 91 ASP A C 1
ATOM 746 O O . ASP A 1 91 ? 17.690 0.903 -22.190 1.00 89.31 91 ASP A O 1
ATOM 750 N N . ILE A 1 92 ? 18.517 0.498 -20.139 1.00 87.56 92 ILE A N 1
ATOM 751 C CA . ILE A 1 92 ? 19.739 -0.192 -20.578 1.00 87.56 92 ILE A CA 1
ATOM 752 C C . ILE A 1 92 ? 19.466 -1.488 -21.358 1.00 87.56 92 ILE A C 1
ATOM 754 O O . ILE A 1 92 ? 20.358 -1.999 -22.039 1.00 87.56 92 ILE A O 1
ATOM 758 N N . GLY A 1 93 ? 18.253 -2.038 -21.263 1.00 86.69 93 GLY A N 1
ATOM 759 C CA . GLY A 1 93 ? 17.801 -3.192 -22.030 1.00 86.69 93 GLY A CA 1
ATOM 760 C C . GLY A 1 93 ? 17.527 -2.881 -23.503 1.00 86.69 93 GLY A C 1
ATOM 761 O O . GLY A 1 93 ? 17.451 -3.816 -24.310 1.00 86.69 93 GLY A O 1
ATOM 762 N N . ILE A 1 94 ? 17.412 -1.599 -23.867 1.00 89.56 94 ILE A N 1
ATOM 763 C CA . ILE A 1 94 ? 17.154 -1.133 -25.231 1.00 89.56 94 ILE A CA 1
ATOM 764 C C . ILE A 1 94 ? 18.474 -0.674 -25.884 1.00 89.56 94 ILE A C 1
ATOM 766 O O . ILE A 1 94 ? 19.229 0.109 -25.305 1.00 89.56 94 ILE A O 1
ATOM 770 N N . PRO A 1 95 ? 18.789 -1.128 -27.112 1.00 91.25 95 PRO A N 1
ATOM 771 C CA . PRO A 1 95 ? 19.961 -0.650 -27.843 1.00 91.25 95 PRO A CA 1
ATOM 772 C C . PRO A 1 95 ? 19.810 0.820 -28.259 1.00 91.25 95 PRO A C 1
ATOM 774 O O . PRO A 1 95 ? 18.706 1.350 -28.342 1.00 91.25 95 PRO A O 1
ATOM 777 N N . LYS A 1 96 ? 20.927 1.467 -28.615 1.00 94.38 96 LYS A N 1
ATOM 778 C CA . LYS A 1 96 ? 20.907 2.830 -29.175 1.00 94.38 96 LYS A CA 1
ATOM 779 C C . LYS A 1 96 ? 19.960 2.911 -30.376 1.00 94.38 96 LYS A C 1
ATOM 781 O O . LYS A 1 96 ? 20.001 2.042 -31.246 1.00 94.38 96 LYS A O 1
ATOM 786 N N . ILE A 1 97 ? 19.157 3.969 -30.446 1.00 93.88 97 ILE A N 1
ATOM 787 C CA . ILE A 1 97 ? 18.148 4.158 -31.496 1.00 93.88 97 ILE A CA 1
ATOM 788 C C . ILE A 1 97 ? 18.639 5.215 -32.474 1.00 93.88 97 ILE A C 1
ATOM 790 O O . ILE A 1 97 ? 19.152 6.260 -32.077 1.00 93.88 97 ILE A O 1
ATOM 794 N N . ARG A 1 98 ? 18.492 4.954 -33.769 1.00 94.38 98 ARG A N 1
ATOM 795 C CA . ARG A 1 98 ? 18.819 5.912 -34.820 1.00 94.38 98 ARG A CA 1
ATOM 796 C C . ARG A 1 98 ? 17.615 6.796 -35.112 1.00 94.38 98 ARG A C 1
ATOM 798 O O . ARG A 1 98 ? 16.602 6.299 -35.590 1.00 94.38 98 ARG A O 1
ATOM 805 N N . ILE A 1 99 ? 17.766 8.103 -34.923 1.00 93.25 99 ILE A N 1
ATOM 806 C CA . ILE A 1 99 ? 16.737 9.097 -35.245 1.00 93.25 99 ILE A CA 1
ATOM 807 C C . ILE A 1 99 ? 17.223 10.078 -36.311 1.00 93.25 99 ILE A C 1
ATOM 809 O O . ILE A 1 99 ? 18.423 10.318 -36.472 1.00 93.25 99 ILE A O 1
ATOM 813 N N . ASN A 1 100 ? 16.288 10.677 -37.045 1.00 89.62 100 ASN A N 1
ATOM 814 C CA . ASN A 1 100 ? 16.580 11.757 -37.982 1.00 89.62 100 ASN A CA 1
ATOM 815 C C . ASN A 1 100 ? 16.107 13.091 -37.397 1.00 89.62 100 ASN A C 1
ATOM 817 O O . ASN A 1 100 ? 14.909 13.321 -37.269 1.00 89.62 100 ASN A O 1
ATOM 821 N N . THR A 1 101 ? 17.038 13.974 -37.039 1.00 85.81 101 THR A N 1
ATOM 822 C CA . THR A 1 101 ? 16.710 15.293 -36.489 1.00 85.81 101 THR A CA 1
ATOM 823 C C . THR A 1 101 ? 17.737 16.339 -36.908 1.00 85.81 101 THR A C 1
ATOM 825 O O . THR A 1 101 ? 18.901 16.027 -37.159 1.00 85.81 101 THR A O 1
ATOM 828 N N . ARG A 1 102 ? 17.288 17.594 -36.998 1.00 84.50 102 ARG A N 1
ATOM 829 C CA . ARG A 1 102 ? 18.146 18.775 -37.190 1.00 84.50 102 ARG A CA 1
ATOM 830 C C . ARG A 1 102 ? 18.423 19.514 -35.878 1.00 84.50 102 ARG A C 1
ATOM 832 O O . ARG A 1 102 ? 19.282 20.384 -35.856 1.00 84.50 102 ARG A O 1
ATOM 839 N N . LEU A 1 103 ? 17.719 19.149 -34.805 1.00 81.94 103 LEU A N 1
ATOM 840 C CA . LEU A 1 103 ? 17.756 19.811 -33.498 1.00 81.94 103 LEU A CA 1
ATOM 841 C C . LEU A 1 103 ? 18.754 19.154 -32.530 1.00 81.94 103 LEU A C 1
ATOM 843 O O . LEU A 1 103 ? 18.688 19.378 -31.328 1.00 81.94 103 LEU A O 1
ATOM 847 N N . SER A 1 104 ? 19.678 18.322 -33.024 1.00 79.69 104 SER A N 1
ATOM 848 C CA . SER A 1 104 ? 20.614 17.570 -32.173 1.00 79.69 104 SER A CA 1
ATOM 849 C C . SER A 1 104 ? 21.502 18.465 -31.309 1.00 79.69 104 SER A C 1
ATOM 851 O O . SER A 1 104 ? 21.851 18.081 -30.200 1.00 79.69 104 SER A O 1
ATOM 853 N N . ASN A 1 105 ? 21.858 19.656 -31.801 1.00 80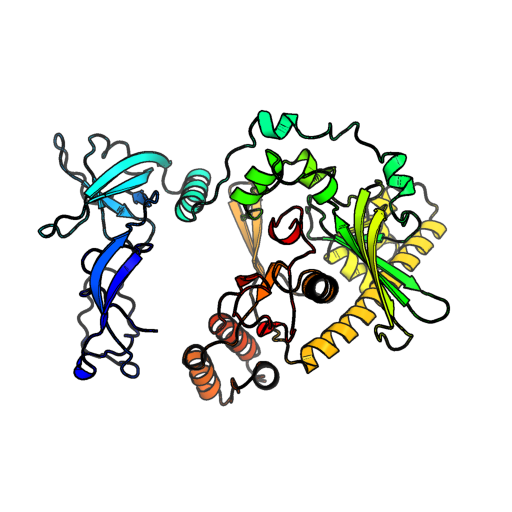.19 105 ASN A N 1
ATOM 854 C CA . ASN A 1 105 ? 22.667 20.612 -31.042 1.00 80.19 105 ASN A CA 1
ATOM 855 C C . ASN A 1 105 ? 21.863 21.282 -29.920 1.00 80.19 105 ASN A C 1
ATOM 857 O O . ASN A 1 105 ? 22.381 21.440 -28.821 1.00 80.19 105 ASN A O 1
ATOM 861 N N . GLU A 1 106 ? 20.607 21.648 -30.186 1.00 84.38 106 GLU A N 1
ATOM 862 C CA . GLU A 1 106 ? 19.722 22.299 -29.208 1.00 84.38 106 GLU A CA 1
ATOM 863 C C . GLU A 1 106 ? 19.276 21.320 -28.117 1.00 84.38 106 GLU A C 1
ATOM 865 O O . GLU A 1 106 ? 19.206 21.671 -26.946 1.00 84.38 106 GLU A O 1
ATOM 870 N N . LEU A 1 107 ? 19.033 20.063 -28.490 1.00 86.12 107 LEU A N 1
ATOM 871 C CA . LEU A 1 107 ? 18.539 19.026 -27.587 1.00 86.12 107 LEU A CA 1
ATOM 872 C C . LEU A 1 107 ? 19.657 18.200 -26.934 1.00 86.12 107 LEU A C 1
ATOM 874 O O . LEU A 1 107 ? 19.362 17.217 -26.257 1.00 86.12 107 LEU A O 1
ATOM 878 N N . LYS A 1 108 ? 20.932 18.573 -27.117 1.00 85.56 108 LYS A N 1
ATOM 879 C CA . LYS A 1 108 ? 22.090 17.781 -26.663 1.00 85.56 108 LYS A CA 1
ATOM 880 C C . LYS A 1 108 ? 22.033 17.449 -25.168 1.00 85.56 108 LYS A C 1
ATOM 882 O O . LYS A 1 108 ? 22.356 16.334 -24.776 1.00 85.56 108 LYS A O 1
ATOM 887 N N . HIS A 1 109 ? 21.594 18.408 -24.357 1.00 90.31 109 HIS A N 1
ATOM 888 C CA . HIS A 1 109 ? 21.508 18.288 -22.901 1.00 90.31 109 HIS A CA 1
ATOM 889 C C . HIS A 1 109 ? 20.075 18.081 -22.411 1.00 90.31 109 HIS A C 1
ATOM 891 O O . HIS A 1 109 ? 19.763 18.442 -21.283 1.00 90.31 109 HIS A O 1
ATOM 897 N N . HIS A 1 110 ? 19.193 17.538 -23.254 1.00 93.81 110 HIS A N 1
ATOM 898 C CA . HIS A 1 110 ? 17.795 17.307 -22.911 1.00 93.81 110 HIS A CA 1
ATOM 899 C C . HIS A 1 110 ? 17.458 15.815 -22.828 1.00 93.81 110 HIS A C 1
ATOM 901 O O . HIS A 1 110 ? 17.979 14.985 -23.583 1.00 93.81 110 HIS A O 1
ATOM 907 N N . ARG A 1 111 ? 16.520 15.480 -21.940 1.00 95.94 111 ARG A N 1
ATOM 908 C CA . ARG A 1 111 ? 15.742 14.242 -22.025 1.00 95.94 111 ARG A CA 1
ATOM 909 C C . ARG A 1 111 ? 14.717 14.388 -23.141 1.00 95.94 111 ARG A C 1
ATOM 911 O O . ARG A 1 111 ? 14.000 15.388 -23.209 1.00 95.94 111 ARG A O 1
ATOM 918 N N . ILE A 1 112 ? 14.648 13.399 -24.021 1.00 95.62 112 ILE A N 1
ATOM 919 C CA . ILE A 1 112 ? 13.727 13.387 -25.158 1.00 95.62 112 ILE A CA 1
ATOM 920 C C . ILE A 1 112 ? 12.908 12.101 -25.175 1.00 95.62 112 ILE A C 1
ATOM 922 O O . ILE A 1 112 ? 13.359 11.061 -24.703 1.00 95.62 112 ILE A O 1
ATOM 926 N N . VAL A 1 113 ? 11.719 12.181 -25.764 1.00 95.81 113 VAL A N 1
ATOM 927 C CA . VAL A 1 113 ? 10.868 11.026 -26.052 1.00 95.81 113 VAL A CA 1
ATOM 928 C C . VAL A 1 113 ? 11.078 10.602 -27.499 1.00 95.81 113 VAL A C 1
ATOM 930 O O . VAL A 1 113 ? 11.005 11.429 -28.418 1.00 95.81 113 VAL A O 1
ATOM 933 N N . VAL A 1 114 ? 11.324 9.313 -27.701 1.00 95.00 114 VAL A N 1
ATOM 934 C CA . VAL A 1 114 ? 11.512 8.678 -29.007 1.00 95.00 114 VAL A CA 1
ATOM 935 C C . VAL A 1 114 ? 10.567 7.491 -29.125 1.00 95.00 114 VAL A C 1
ATOM 937 O O . VAL A 1 114 ? 10.376 6.754 -28.164 1.00 95.00 114 VAL A O 1
ATOM 940 N N . ARG A 1 115 ? 10.002 7.281 -30.313 1.00 93.31 115 ARG A N 1
ATOM 941 C CA . ARG A 1 115 ? 9.255 6.061 -30.639 1.00 93.31 115 ARG A CA 1
ATOM 942 C C . ARG A 1 115 ? 10.037 5.193 -31.600 1.00 93.31 115 ARG A C 1
ATOM 944 O O . ARG A 1 115 ? 10.742 5.696 -32.476 1.00 93.31 115 ARG A O 1
ATOM 951 N N . PHE A 1 116 ? 9.923 3.889 -31.399 1.00 91.75 116 PHE A N 1
ATOM 952 C CA . PHE A 1 116 ? 10.490 2.887 -32.286 1.00 91.75 116 PHE A CA 1
ATOM 953 C C . PHE A 1 116 ? 9.661 2.808 -33.575 1.00 91.75 116 PHE A C 1
ATOM 955 O O . PHE A 1 116 ? 8.443 2.697 -33.504 1.00 91.75 116 PHE A O 1
ATOM 962 N N . ASP A 1 117 ? 10.321 2.813 -34.734 1.00 91.44 117 ASP A N 1
ATOM 963 C CA . ASP A 1 117 ? 9.661 2.662 -36.038 1.00 91.44 117 ASP A CA 1
ATOM 964 C C . ASP A 1 117 ? 9.878 1.251 -36.594 1.00 91.44 117 ASP A C 1
ATOM 966 O O . ASP A 1 117 ? 8.959 0.438 -36.697 1.00 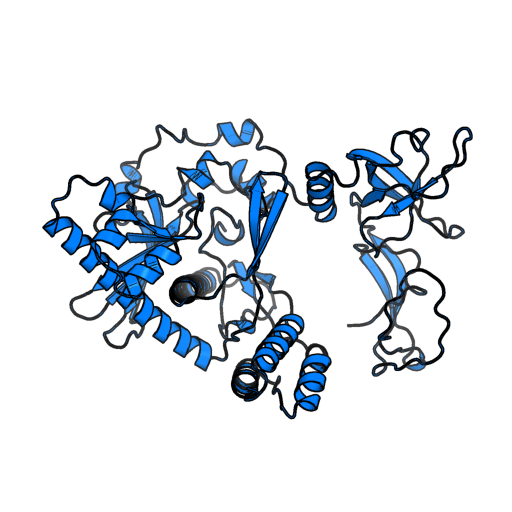91.44 117 ASP A O 1
ATOM 970 N N . ASP A 1 118 ? 11.127 0.939 -36.944 1.00 91.81 118 ASP A N 1
ATOM 971 C CA . ASP A 1 118 ? 11.509 -0.327 -37.556 1.00 91.81 118 ASP A CA 1
ATOM 972 C C . ASP A 1 118 ? 12.936 -0.740 -37.182 1.00 91.81 118 ASP A C 1
ATOM 974 O O . ASP A 1 118 ? 13.724 0.020 -36.614 1.00 91.81 118 ASP A O 1
ATOM 978 N N . TRP A 1 119 ? 13.289 -1.981 -37.518 1.00 93.12 119 TRP A N 1
ATOM 979 C CA . TRP A 1 119 ? 14.664 -2.448 -37.412 1.00 93.12 119 TRP A CA 1
ATOM 980 C C . TRP A 1 119 ? 15.030 -3.336 -38.600 1.00 93.12 119 TRP A C 1
ATOM 982 O O . TRP A 1 119 ? 14.805 -4.551 -38.587 1.00 93.12 119 TRP A O 1
ATOM 992 N N . ASP A 1 120 ? 15.614 -2.702 -39.621 1.00 91.12 120 ASP A N 1
ATOM 993 C CA . ASP A 1 120 ? 16.111 -3.362 -40.833 1.00 91.12 120 ASP A CA 1
ATOM 994 C C . ASP A 1 120 ? 17.132 -4.470 -40.518 1.00 91.12 120 ASP A C 1
ATOM 996 O O . ASP A 1 120 ? 17.986 -4.326 -39.638 1.00 91.12 120 ASP A O 1
ATOM 1000 N N . ILE A 1 121 ? 17.061 -5.572 -41.269 1.00 89.81 121 ILE A N 1
ATOM 1001 C CA . ILE A 1 121 ? 17.910 -6.756 -41.078 1.00 89.81 121 ILE A CA 1
ATOM 1002 C C . ILE A 1 121 ? 19.407 -6.464 -41.246 1.00 89.81 121 ILE A C 1
ATOM 1004 O O . ILE A 1 121 ? 20.225 -7.108 -40.592 1.00 89.81 121 ILE A O 1
ATOM 1008 N N . ASN A 1 122 ? 19.765 -5.481 -42.072 1.00 91.25 122 ASN A N 1
ATOM 1009 C CA . ASN A 1 122 ? 21.148 -5.090 -42.345 1.00 91.25 122 ASN A CA 1
ATOM 1010 C C . ASN A 1 122 ? 21.646 -3.993 -41.395 1.00 91.25 122 ASN A C 1
ATOM 1012 O O . ASN A 1 122 ? 22.754 -3.482 -41.559 1.00 91.25 122 ASN A O 1
ATOM 1016 N N . SER A 1 123 ? 20.830 -3.589 -40.420 1.00 89.56 123 SER A N 1
ATOM 1017 C CA . SER A 1 123 ? 21.149 -2.501 -39.507 1.00 89.56 123 SER A CA 1
ATOM 1018 C C . SER A 1 123 ? 21.456 -3.015 -38.107 1.00 89.56 123 SER A C 1
ATOM 1020 O O . SER A 1 123 ? 20.672 -3.738 -37.496 1.00 89.56 123 SER A O 1
ATOM 1022 N N . HIS A 1 124 ? 22.574 -2.563 -37.542 1.00 88.94 124 HIS A N 1
ATOM 1023 C CA . HIS A 1 124 ? 22.925 -2.859 -36.150 1.00 88.94 124 HIS A CA 1
ATOM 1024 C C . HIS A 1 124 ? 22.035 -2.140 -35.126 1.00 88.94 124 HIS A C 1
ATOM 1026 O O . HIS A 1 124 ? 21.970 -2.571 -33.980 1.00 88.94 124 HIS A O 1
ATOM 1032 N N . TY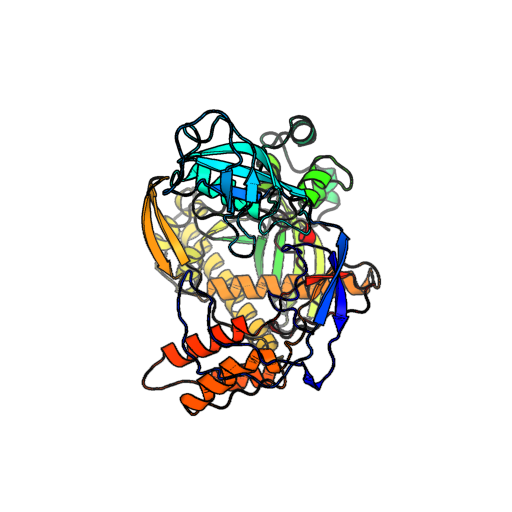R A 1 125 ? 21.354 -1.064 -35.532 1.00 91.81 125 TYR A N 1
ATOM 1033 C CA . TYR A 1 125 ? 20.549 -0.222 -34.648 1.00 91.81 125 TYR A CA 1
ATOM 1034 C C . TYR A 1 125 ? 19.149 -0.012 -35.226 1.00 91.81 125 TYR A C 1
ATOM 1036 O O . TYR A 1 125 ? 19.046 0.242 -36.438 1.00 91.81 125 TYR A O 1
ATOM 1044 N N . PRO A 1 126 ? 18.100 -0.040 -34.388 1.00 93.62 126 PRO A N 1
ATOM 1045 C CA . PRO A 1 126 ? 16.749 0.285 -34.817 1.00 93.62 126 PRO A CA 1
ATOM 1046 C C . PRO A 1 126 ? 16.632 1.739 -35.270 1.00 93.62 126 PRO A C 1
ATOM 1048 O O . PRO A 1 126 ? 17.436 2.595 -34.889 1.00 93.62 126 PRO A O 1
ATOM 1051 N N . ASN A 1 127 ? 15.626 2.006 -36.092 1.00 93.88 127 ASN A N 1
ATOM 1052 C CA . ASN A 1 127 ? 15.207 3.346 -36.457 1.00 93.88 127 ASN A CA 1
ATOM 1053 C C . ASN A 1 127 ? 14.039 3.776 -35.566 1.00 93.88 127 ASN A C 1
ATOM 1055 O O . ASN A 1 127 ? 13.205 2.965 -35.164 1.00 93.88 127 ASN A O 1
ATOM 1059 N N . GLY A 1 128 ? 13.997 5.064 -35.267 1.00 93.94 128 GLY A N 1
ATOM 1060 C CA . GLY A 1 128 ? 12.897 5.689 -34.560 1.00 93.94 128 GLY A CA 1
ATOM 1061 C C . GLY A 1 128 ? 12.775 7.159 -34.922 1.00 93.94 128 GLY A C 1
ATOM 1062 O O . GLY A 1 128 ? 13.622 7.724 -35.632 1.00 93.94 128 GLY A O 1
ATOM 1063 N N . HIS A 1 129 ? 11.765 7.805 -34.359 1.00 93.44 129 HIS A N 1
ATOM 1064 C CA . HIS A 1 129 ? 11.535 9.229 -34.538 1.00 93.44 129 HIS A CA 1
ATOM 1065 C C . HIS A 1 129 ? 11.391 9.954 -33.203 1.00 93.44 129 HIS A C 1
ATOM 1067 O O . HIS A 1 129 ? 10.940 9.412 -32.197 1.00 93.44 129 HIS A O 1
ATOM 1073 N N . PHE A 1 130 ? 11.809 11.217 -33.209 1.00 93.94 130 PHE A N 1
ATOM 1074 C CA . PHE A 1 130 ? 11.633 12.128 -32.087 1.00 93.94 130 PHE A CA 1
ATOM 1075 C C . PHE A 1 130 ? 10.160 12.528 -31.957 1.00 93.94 130 PHE A C 1
ATOM 1077 O O . PHE A 1 130 ? 9.547 12.917 -32.951 1.00 93.94 130 PHE A O 1
ATOM 1084 N N . VAL A 1 131 ? 9.629 12.482 -30.735 1.00 94.00 131 VAL A N 1
ATOM 1085 C CA . VAL A 1 131 ? 8.255 12.900 -30.419 1.00 94.00 131 VAL A CA 1
ATOM 1086 C C . VAL A 1 131 ? 8.252 14.287 -29.782 1.00 94.00 131 VAL A C 1
ATOM 1088 O O . VAL A 1 131 ? 7.637 15.213 -30.308 1.00 94.00 131 VAL A O 1
ATOM 1091 N N . ARG A 1 132 ? 8.949 14.449 -28.650 1.00 94.38 132 ARG A N 1
ATOM 1092 C CA . ARG A 1 132 ? 9.028 15.716 -27.906 1.00 94.38 132 ARG A CA 1
ATOM 1093 C C . ARG A 1 132 ? 10.252 15.779 -26.995 1.00 94.38 132 ARG A C 1
ATOM 1095 O O . ARG A 1 132 ? 10.810 14.751 -26.618 1.00 94.38 132 ARG A O 1
ATOM 1102 N N . SER A 1 133 ? 10.637 16.996 -26.618 1.00 95.00 133 SER A N 1
ATOM 1103 C CA . SER A 1 133 ? 11.609 17.248 -25.548 1.00 95.00 133 SER A CA 1
ATOM 1104 C C . SER A 1 133 ? 10.879 17.270 -24.206 1.00 95.00 133 SER A C 1
ATOM 1106 O O . SER A 1 133 ? 9.766 17.793 -24.133 1.00 95.00 133 SER A O 1
ATOM 1108 N N . ILE A 1 134 ? 11.471 16.673 -23.172 1.00 94.88 134 ILE A N 1
ATOM 1109 C CA . ILE A 1 134 ? 10.954 16.729 -21.798 1.00 94.88 134 ILE A CA 1
ATOM 1110 C C . ILE A 1 134 ? 11.536 17.962 -21.106 1.00 94.88 134 ILE A C 1
ATOM 1112 O O . ILE A 1 134 ? 10.784 18.801 -20.627 1.00 94.88 134 ILE A O 1
ATOM 1116 N N . GLY A 1 135 ? 12.862 18.102 -21.127 1.00 95.50 135 GLY A N 1
ATOM 1117 C CA . GLY A 1 135 ? 13.569 19.186 -20.451 1.00 95.50 135 GLY A CA 1
ATOM 1118 C C . GLY A 1 135 ? 15.061 18.886 -20.280 1.00 95.50 135 GLY A C 1
ATOM 1119 O O . GLY A 1 135 ? 15.533 17.886 -20.834 1.00 95.50 135 GLY A O 1
ATOM 1120 N N . PRO A 1 136 ? 15.816 19.752 -19.586 1.00 95.06 136 PRO A N 1
ATOM 1121 C CA . PRO A 1 136 ? 17.251 19.587 -19.354 1.00 95.06 136 PRO A CA 1
ATOM 1122 C C . PRO A 1 136 ? 17.589 18.361 -18.491 1.00 95.06 136 PRO A C 1
ATOM 1124 O O . PRO A 1 136 ? 16.905 18.056 -17.523 1.00 95.06 136 PRO A O 1
ATOM 1127 N N . ILE A 1 137 ? 18.676 17.660 -18.810 1.00 93.38 137 ILE A N 1
ATOM 1128 C CA . ILE A 1 137 ? 19.165 16.526 -18.010 1.00 93.38 137 ILE A CA 1
ATOM 1129 C C . ILE A 1 137 ? 19.627 17.025 -16.637 1.00 93.38 137 ILE A C 1
ATOM 1131 O O . ILE A 1 137 ? 20.354 18.016 -16.553 1.00 93.38 137 ILE A O 1
ATOM 1135 N N . GLY A 1 138 ? 19.241 16.309 -15.579 1.00 90.50 138 GLY A N 1
ATOM 1136 C CA . GLY A 1 138 ? 19.578 16.654 -14.194 1.00 90.50 138 GLY A CA 1
ATOM 1137 C C . GLY A 1 138 ? 18.641 17.675 -13.541 1.00 90.50 138 GLY A C 1
ATOM 1138 O O . GLY A 1 138 ? 18.766 17.913 -12.345 1.00 90.50 138 GLY A O 1
ATOM 1139 N N . ASP A 1 139 ? 17.695 18.243 -14.291 1.00 93.19 139 ASP A N 1
ATOM 1140 C CA . ASP A 1 139 ? 16.580 19.001 -13.722 1.00 93.19 139 ASP A CA 1
ATOM 1141 C C . ASP A 1 139 ? 15.568 18.047 -13.063 1.00 93.19 139 ASP A C 1
ATOM 1143 O O . ASP A 1 139 ? 15.160 17.048 -13.662 1.00 93.19 139 ASP A O 1
ATOM 1147 N N . THR A 1 140 ? 15.156 18.356 -11.830 1.00 90.00 140 THR A N 1
ATOM 1148 C CA . THR A 1 140 ? 14.318 17.473 -11.002 1.00 90.00 140 THR A CA 1
ATOM 1149 C C . THR A 1 140 ? 12.985 17.144 -11.670 1.00 90.00 140 THR A C 1
ATOM 1151 O O . THR A 1 140 ? 12.610 15.974 -11.751 1.00 90.00 140 THR A O 1
ATOM 1154 N N . GLU A 1 141 ? 12.277 18.148 -12.198 1.00 91.88 141 GLU A N 1
ATOM 1155 C CA . GLU A 1 141 ? 10.987 17.920 -12.860 1.00 91.88 141 GLU A CA 1
ATOM 1156 C C . GLU A 1 141 ? 11.175 17.098 -14.138 1.00 91.88 141 GLU A C 1
ATOM 1158 O O . GLU A 1 141 ? 10.399 16.183 -14.411 1.00 91.88 141 GLU A O 1
ATOM 1163 N N . THR A 1 142 ? 12.245 17.353 -14.891 1.00 94.56 142 THR A N 1
ATOM 1164 C CA . THR A 1 142 ? 12.573 16.583 -16.094 1.00 94.56 142 THR A CA 1
ATOM 1165 C C . THR A 1 142 ? 12.815 15.102 -15.789 1.00 94.56 142 THR A C 1
ATOM 1167 O O . THR A 1 142 ? 12.279 14.240 -16.493 1.00 94.56 142 THR A O 1
ATOM 1170 N N . GLU A 1 143 ? 13.604 14.780 -14.762 1.00 93.25 143 GLU A N 1
ATOM 1171 C CA . GLU A 1 143 ? 13.890 13.385 -14.395 1.00 93.25 143 GLU A CA 1
ATOM 1172 C C . GLU A 1 143 ? 12.653 12.690 -13.797 1.00 93.25 143 GLU A C 1
ATOM 1174 O O . GLU A 1 143 ? 12.406 11.523 -14.106 1.00 93.25 143 GLU A O 1
ATOM 1179 N N . ILE A 1 144 ? 11.813 13.403 -13.034 1.00 92.81 144 ILE A N 1
ATOM 1180 C CA . ILE A 1 144 ? 10.519 12.877 -12.566 1.00 92.81 144 ILE A CA 1
ATOM 1181 C C . ILE A 1 144 ? 9.625 12.528 -13.760 1.00 92.81 144 ILE A C 1
ATOM 1183 O O . ILE A 1 144 ? 9.137 11.402 -13.853 1.00 92.81 144 ILE A O 1
ATOM 1187 N N . GLN A 1 145 ? 9.445 13.450 -14.709 1.00 92.75 145 GLN A N 1
ATOM 1188 C CA . GLN A 1 145 ? 8.634 13.199 -15.904 1.00 92.75 145 GLN A CA 1
ATOM 1189 C C . GLN A 1 145 ? 9.185 12.031 -16.730 1.00 92.75 145 GLN A C 1
ATOM 1191 O O . GLN A 1 145 ? 8.409 11.211 -17.219 1.00 92.75 145 GLN A O 1
ATOM 1196 N N . ALA A 1 146 ? 10.510 11.913 -16.858 1.00 93.81 146 ALA A N 1
ATOM 1197 C CA . ALA A 1 146 ? 11.147 10.780 -17.523 1.00 93.81 146 ALA A CA 1
ATOM 1198 C C . ALA A 1 146 ? 10.787 9.440 -16.857 1.00 93.81 146 ALA A C 1
ATOM 1200 O O . ALA A 1 146 ? 10.380 8.512 -17.555 1.00 93.81 146 ALA A O 1
ATOM 1201 N N . ILE A 1 147 ? 10.866 9.350 -15.524 1.00 92.94 147 ILE A N 1
ATOM 1202 C CA . ILE A 1 147 ? 10.499 8.141 -14.767 1.00 92.94 147 ILE A CA 1
ATOM 1203 C C . ILE A 1 147 ? 9.016 7.800 -14.953 1.00 92.94 147 ILE A C 1
ATOM 1205 O O . ILE A 1 147 ? 8.680 6.632 -15.155 1.00 92.94 147 ILE A O 1
ATOM 1209 N N . LEU A 1 148 ? 8.129 8.799 -14.905 1.00 92.75 148 LEU A N 1
ATOM 1210 C CA . LEU A 1 148 ? 6.687 8.591 -15.068 1.00 92.75 148 LEU A CA 1
ATOM 1211 C C . LEU A 1 148 ? 6.346 8.037 -16.457 1.00 92.75 148 LEU A C 1
ATOM 1213 O O . LEU A 1 148 ? 5.582 7.081 -16.556 1.00 92.75 148 LEU A O 1
ATOM 1217 N N . ILE A 1 149 ? 6.944 8.592 -17.515 1.00 92.12 149 ILE A N 1
ATOM 1218 C CA . ILE A 1 149 ? 6.722 8.141 -18.898 1.00 92.12 149 ILE A CA 1
ATOM 1219 C C . ILE A 1 149 ? 7.293 6.736 -19.116 1.00 92.12 149 ILE A C 1
ATOM 1221 O O . ILE A 1 149 ? 6.612 5.896 -19.693 1.00 92.12 149 ILE A O 1
ATOM 1225 N N . GLU A 1 150 ? 8.510 6.465 -18.635 1.00 89.94 150 GLU A N 1
ATOM 1226 C CA . GLU A 1 150 ? 9.173 5.159 -18.799 1.00 89.94 150 GLU A CA 1
ATOM 1227 C C . GLU A 1 150 ? 8.380 4.016 -18.140 1.00 89.94 150 GLU A C 1
ATOM 1229 O O . GLU A 1 150 ? 8.412 2.880 -18.611 1.00 89.94 150 GLU A O 1
ATOM 1234 N N . ASN A 1 151 ? 7.643 4.324 -17.069 1.00 90.62 151 ASN A N 1
ATOM 1235 C CA . ASN A 1 151 ? 6.778 3.379 -16.362 1.00 90.62 151 ASN A CA 1
ATOM 1236 C C . ASN A 1 151 ? 5.298 3.470 -16.787 1.00 90.62 151 ASN A C 1
ATOM 1238 O O . ASN A 1 151 ? 4.451 2.880 -16.119 1.00 90.62 151 ASN A O 1
ATOM 1242 N N . GLU A 1 152 ? 4.985 4.200 -17.866 1.00 90.12 152 GLU A N 1
ATOM 1243 C CA . GLU A 1 152 ? 3.631 4.356 -18.426 1.00 90.12 152 GLU A CA 1
ATOM 1244 C C . GLU A 1 152 ? 2.592 4.851 -17.395 1.00 90.12 152 GLU A C 1
ATOM 1246 O O . GLU A 1 152 ? 1.419 4.478 -17.415 1.00 90.12 152 GLU A O 1
ATOM 1251 N N . LEU A 1 153 ? 3.019 5.717 -16.471 1.00 91.75 153 LEU A N 1
ATOM 1252 C CA . LEU A 1 153 ? 2.177 6.234 -15.394 1.00 91.75 153 LEU A CA 1
ATOM 1253 C C . LEU A 1 153 ? 1.414 7.486 -15.844 1.00 91.75 153 LEU A C 1
ATOM 1255 O O . LEU A 1 153 ? 2.006 8.533 -16.115 1.00 91.75 153 LEU A O 1
ATOM 1259 N N . SER A 1 154 ? 0.081 7.400 -15.865 1.00 84.44 154 SER A N 1
ATOM 1260 C CA . SER A 1 154 ? -0.786 8.544 -16.167 1.00 84.44 154 SER A CA 1
ATOM 1261 C C . SER A 1 154 ? -0.894 9.493 -14.970 1.00 84.44 154 SER A C 1
ATOM 1263 O O . SER A 1 154 ? -1.466 9.158 -13.933 1.00 84.44 154 SER A O 1
ATOM 1265 N N . THR A 1 155 ? -0.345 10.698 -15.119 1.00 84.62 155 THR A N 1
ATOM 1266 C CA . THR A 1 155 ? -0.264 11.716 -14.055 1.00 84.62 155 THR A CA 1
ATOM 1267 C C . THR A 1 155 ? -0.831 13.074 -14.465 1.00 84.62 155 THR A C 1
ATOM 1269 O O . THR A 1 155 ? -0.626 14.080 -13.783 1.00 84.62 155 THR A O 1
ATOM 1272 N N . SER A 1 156 ? -1.573 13.125 -15.575 1.00 87.19 156 SER A N 1
ATOM 1273 C CA . SER A 1 156 ? -2.215 14.355 -16.040 1.00 87.19 156 SER A CA 1
ATOM 1274 C C . SER A 1 156 ? -3.227 14.890 -15.025 1.00 87.19 156 SER A C 1
ATOM 1276 O O . SER A 1 156 ? -3.832 14.140 -14.259 1.00 87.19 156 SER A O 1
ATOM 1278 N N . SER A 1 157 ? -3.464 16.200 -15.037 1.00 93.00 157 SER A N 1
ATOM 1279 C CA . SER A 1 157 ? -4.519 16.801 -14.220 1.00 93.00 157 SER A CA 1
ATOM 1280 C C . SER A 1 157 ? -5.898 16.243 -14.586 1.00 93.00 157 SER A C 1
ATOM 1282 O O . SER A 1 157 ? -6.172 15.937 -15.748 1.00 93.00 157 SER A O 1
ATOM 1284 N N . PHE A 1 158 ? -6.782 16.138 -13.593 1.00 94.94 158 PHE A N 1
ATOM 1285 C CA . PHE A 1 158 ? -8.160 15.705 -13.812 1.00 94.94 158 PHE A CA 1
ATOM 1286 C C . PHE A 1 158 ? -8.901 16.683 -14.729 1.00 94.94 158 PHE A C 1
ATOM 1288 O O . PHE A 1 158 ? -8.797 17.902 -14.586 1.00 94.94 158 P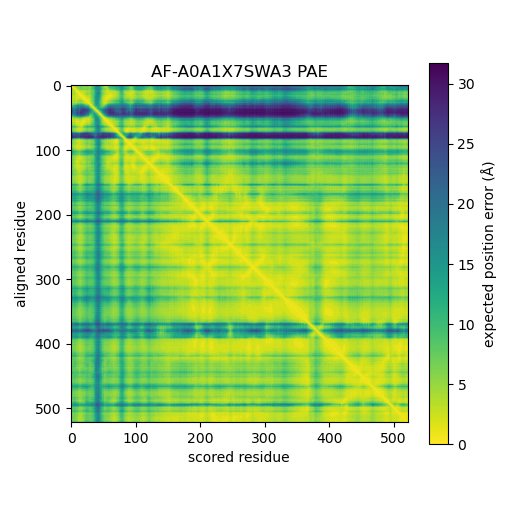HE A O 1
ATOM 1295 N N . THR A 1 159 ? -9.661 16.144 -15.681 1.00 95.62 159 THR A N 1
ATOM 1296 C CA . THR A 1 159 ? -10.409 16.956 -16.647 1.00 95.62 159 THR A CA 1
ATOM 1297 C C . THR A 1 159 ? -11.611 17.643 -15.999 1.00 95.62 159 THR A C 1
ATOM 1299 O O . THR A 1 159 ? -12.175 17.150 -15.020 1.00 95.62 159 THR A O 1
ATOM 1302 N N . GLN A 1 160 ? -12.080 18.746 -16.592 1.00 95.00 160 GLN A N 1
ATOM 1303 C CA . GLN A 1 160 ? -13.270 19.450 -16.099 1.00 95.00 160 GLN A CA 1
ATOM 1304 C C . GLN A 1 160 ? -14.518 18.553 -16.069 1.00 95.00 160 GLN A C 1
ATOM 1306 O O . GLN A 1 160 ? -15.360 18.709 -15.187 1.00 95.00 160 GLN A O 1
ATOM 1311 N N . SER A 1 161 ? -14.632 17.593 -16.993 1.00 94.44 161 SER A N 1
ATOM 1312 C CA . SER A 1 161 ? -15.743 16.635 -17.023 1.00 94.44 161 SER A CA 1
ATOM 1313 C C . SER A 1 161 ? -15.776 15.743 -15.781 1.00 94.44 161 SER A C 1
ATOM 1315 O O . SER A 1 161 ? -16.857 15.480 -15.267 1.00 94.44 161 SER A O 1
ATOM 1317 N N . ILE A 1 162 ? -14.606 15.322 -15.281 1.00 95.12 162 ILE A N 1
ATOM 1318 C CA . ILE A 1 162 ? -14.481 14.550 -14.035 1.00 95.12 162 ILE A CA 1
ATOM 1319 C C . ILE A 1 162 ? -14.855 15.437 -12.849 1.00 95.12 162 ILE A C 1
ATOM 1321 O O . ILE A 1 162 ? -15.708 15.071 -12.050 1.00 95.12 162 ILE A O 1
ATOM 1325 N N . LEU A 1 163 ? -14.269 16.636 -12.764 1.00 94.94 163 LEU A N 1
ATOM 1326 C CA . LEU A 1 163 ? -14.518 17.560 -11.655 1.00 94.94 163 LEU A CA 1
ATOM 1327 C C . LEU A 1 163 ? -15.992 17.985 -11.555 1.00 94.94 163 LEU A C 1
ATOM 1329 O O . LEU A 1 163 ? -16.496 18.158 -10.453 1.00 94.94 163 LEU A O 1
ATOM 1333 N N . SER A 1 164 ? -16.696 18.109 -12.684 1.00 93.12 164 SER A N 1
ATOM 1334 C CA . SER A 1 164 ? -18.120 18.483 -12.701 1.00 93.12 164 SER A CA 1
ATOM 1335 C C . SER A 1 164 ? -19.061 17.365 -12.226 1.00 93.12 164 SER A C 1
ATOM 1337 O O . SER A 1 164 ? -20.236 17.632 -11.994 1.00 93.12 164 SER A O 1
ATOM 1339 N N . GLU A 1 165 ? -18.581 16.121 -12.117 1.00 93.50 165 GLU A N 1
ATOM 1340 C CA . GLU A 1 165 ? -19.347 14.985 -11.579 1.00 93.50 165 GLU A CA 1
ATOM 1341 C C . GLU A 1 165 ? -19.321 14.953 -10.042 1.00 93.50 165 GLU A C 1
ATOM 1343 O O . GLU A 1 165 ? -20.183 14.345 -9.407 1.00 93.50 165 GLU A O 1
ATOM 1348 N N . LEU A 1 166 ? -18.318 15.592 -9.439 1.00 93.31 166 LEU A N 1
ATOM 1349 C CA . LEU A 1 166 ? -18.084 15.521 -8.007 1.00 93.31 166 LEU A CA 1
ATOM 1350 C C . LEU A 1 166 ? -19.049 16.438 -7.248 1.00 93.31 166 LEU A C 1
ATOM 1352 O O . LEU A 1 166 ? -19.366 17.534 -7.718 1.00 93.31 166 LEU A O 1
ATOM 1356 N N . PRO A 1 167 ? -19.495 16.029 -6.050 1.00 91.44 167 PRO A N 1
ATOM 1357 C CA . PRO A 1 167 ? -20.191 16.941 -5.157 1.00 91.44 167 PRO A CA 1
ATOM 1358 C C . PRO A 1 167 ? -19.265 18.088 -4.735 1.00 91.44 1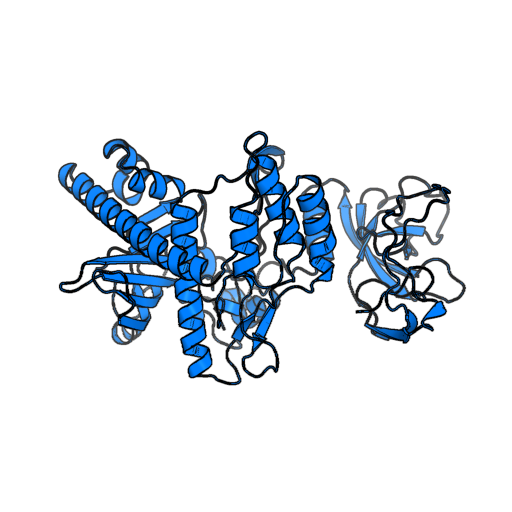67 PRO A C 1
ATOM 1360 O O . PRO A 1 167 ? -18.041 17.946 -4.693 1.00 91.44 167 PRO A O 1
ATOM 1363 N N . ASP A 1 168 ? -19.868 19.216 -4.373 1.00 89.81 168 ASP A N 1
ATOM 1364 C CA . ASP A 1 168 ? -19.140 20.322 -3.764 1.00 89.81 168 ASP A CA 1
ATOM 1365 C C . ASP A 1 168 ? -18.637 19.914 -2.369 1.00 89.81 168 ASP A C 1
ATOM 1367 O O . ASP A 1 168 ? -19.421 19.581 -1.476 1.00 89.81 168 ASP A O 1
ATOM 1371 N N . GLY A 1 169 ? -17.313 19.906 -2.208 1.00 84.00 169 GLY A N 1
ATOM 1372 C CA . GLY A 1 169 ? -16.635 19.382 -1.026 1.00 84.00 169 GLY A CA 1
ATOM 1373 C C . GLY A 1 169 ? -16.935 20.148 0.261 1.00 84.00 169 GLY A C 1
ATOM 1374 O O . GLY A 1 169 ? -16.967 19.538 1.330 1.00 84.00 169 GLY A O 1
ATOM 1375 N N . ASP A 1 170 ? -17.182 21.456 0.171 1.00 84.25 170 ASP A N 1
ATOM 1376 C CA . ASP A 1 170 ? -17.359 22.318 1.347 1.00 84.25 170 ASP A CA 1
ATOM 1377 C C . ASP A 1 170 ? -18.805 22.322 1.856 1.00 84.25 170 ASP A C 1
ATOM 1379 O O . ASP A 1 170 ? -19.065 22.516 3.047 1.00 84.25 170 ASP A O 1
ATOM 1383 N N . SER A 1 171 ? -19.768 22.102 0.959 1.00 88.94 171 SER A N 1
ATOM 1384 C CA . SER A 1 171 ? -21.195 22.110 1.290 1.00 88.94 171 SER A CA 1
ATOM 1385 C C . SER A 1 171 ? -21.774 20.720 1.560 1.00 88.94 171 SER A C 1
ATOM 1387 O O . SER A 1 171 ? -22.894 20.617 2.075 1.00 88.94 171 SER A O 1
ATOM 1389 N N . TRP A 1 172 ? -21.024 19.655 1.264 1.00 92.06 172 TRP A N 1
ATOM 1390 C CA . TRP A 1 172 ? -21.483 18.283 1.445 1.00 92.06 172 TRP A CA 1
ATOM 1391 C C . TRP A 1 172 ? -21.753 17.934 2.914 1.00 92.06 172 TRP A C 1
ATOM 1393 O O . TRP A 1 172 ? -20.984 18.251 3.824 1.00 92.06 172 TRP A O 1
ATOM 1403 N N . LYS A 1 173 ? -22.864 17.230 3.146 1.00 90.19 173 LYS A N 1
ATOM 1404 C CA . LYS A 1 173 ? -23.286 16.737 4.460 1.00 90.19 173 LYS A CA 1
ATOM 1405 C C . LYS A 1 173 ? -23.880 15.343 4.327 1.00 90.19 173 LYS A C 1
ATOM 1407 O O . LYS A 1 173 ? -24.315 14.936 3.254 1.00 90.19 173 LYS A O 1
ATOM 1412 N N . ILE A 1 174 ? -23.944 14.648 5.458 1.00 91.50 174 ILE A N 1
ATOM 1413 C CA . ILE A 1 174 ? -24.640 13.370 5.570 1.00 91.50 174 ILE A CA 1
ATOM 1414 C C . ILE A 1 174 ? -26.114 13.544 5.188 1.00 91.50 174 ILE A C 1
ATOM 1416 O O . ILE A 1 174 ? -26.801 14.425 5.704 1.00 91.50 174 ILE A O 1
ATOM 1420 N N . GLU A 1 175 ? -26.592 12.673 4.307 1.00 91.38 175 GLU A N 1
ATOM 1421 C CA . GLU A 1 175 ? -27.966 12.672 3.817 1.00 91.38 175 GLU A CA 1
ATOM 1422 C C . GLU A 1 175 ? -28.893 11.917 4.786 1.00 91.38 175 GLU A C 1
ATOM 1424 O O . GLU A 1 175 ? -28.552 10.844 5.296 1.00 91.38 175 GLU A O 1
ATOM 1429 N N . ASP A 1 176 ? -30.108 12.434 5.000 1.00 92.19 176 ASP A N 1
ATOM 1430 C CA . ASP A 1 176 ? -31.108 11.832 5.901 1.00 92.19 176 ASP A CA 1
ATOM 1431 C C . ASP A 1 176 ? -31.508 10.405 5.497 1.00 92.19 176 ASP A C 1
ATOM 1433 O O . ASP A 1 176 ? -31.876 9.581 6.340 1.00 92.19 176 ASP A O 1
ATOM 1437 N N . GLU A 1 177 ? -31.455 10.095 4.202 1.00 93.38 177 GLU A N 1
ATOM 1438 C CA . GLU A 1 177 ? -31.744 8.756 3.696 1.00 93.38 177 GLU A CA 1
ATOM 1439 C C . GLU A 1 177 ? -30.654 7.753 4.103 1.00 93.38 177 GLU A C 1
ATOM 1441 O O . GLU A 1 177 ? -30.959 6.639 4.540 1.00 93.38 177 GLU A O 1
ATOM 1446 N N . GLU A 1 178 ? -29.387 8.158 4.030 1.00 93.81 178 GLU A N 1
ATOM 1447 C CA . GLU A 1 178 ? -28.250 7.314 4.393 1.00 93.81 178 GLU A CA 1
ATOM 1448 C C . GLU A 1 178 ? -28.169 7.094 5.907 1.00 93.81 178 GLU A C 1
ATOM 1450 O O . GLU A 1 178 ? -27.825 5.990 6.337 1.00 93.81 178 GLU A O 1
ATOM 1455 N N . LEU A 1 179 ? -28.594 8.069 6.722 1.00 91.81 179 LEU A N 1
ATOM 1456 C CA . LEU A 1 179 ? -28.756 7.906 8.176 1.00 91.81 179 LEU A CA 1
ATOM 1457 C C . LEU A 1 179 ? -29.689 6.749 8.555 1.00 91.81 179 LEU A C 1
ATOM 1459 O O . LEU A 1 179 ? -29.506 6.134 9.603 1.00 91.81 179 LEU A O 1
ATOM 1463 N N . ARG A 1 180 ? -30.680 6.425 7.713 1.00 93.00 180 ARG A N 1
ATOM 1464 C CA . ARG A 1 180 ? -31.619 5.315 7.960 1.00 93.00 180 ARG A CA 1
ATOM 1465 C C . ARG A 1 180 ? -31.088 3.962 7.491 1.00 93.00 180 ARG A C 1
ATOM 1467 O O . ARG A 1 180 ? -31.508 2.935 8.019 1.00 93.00 180 ARG A O 1
ATOM 1474 N N . LYS A 1 181 ? -30.211 3.946 6.484 1.00 95.62 181 LYS A N 1
ATOM 1475 C CA . LYS A 1 181 ? -29.671 2.714 5.878 1.00 95.62 181 LYS A CA 1
ATOM 1476 C C . LYS A 1 181 ? -28.380 2.244 6.539 1.00 95.62 181 LYS A C 1
ATOM 1478 O O . LYS A 1 181 ? -28.102 1.044 6.556 1.00 95.62 181 LYS A O 1
ATOM 1483 N N . ARG A 1 182 ? -27.568 3.179 7.031 1.00 97.56 182 ARG A N 1
ATOM 1484 C CA . ARG A 1 182 ? -26.248 2.910 7.604 1.00 97.56 182 ARG A CA 1
ATOM 1485 C C . ARG A 1 182 ? -26.339 2.708 9.106 1.00 97.56 182 ARG A C 1
ATOM 1487 O O . ARG A 1 182 ? -27.136 3.341 9.791 1.00 97.56 182 ARG A O 1
ATOM 1494 N N . ARG A 1 183 ? -25.469 1.852 9.638 1.00 97.75 183 ARG A N 1
ATOM 1495 C CA . ARG A 1 183 ? -25.309 1.726 11.089 1.00 97.75 183 ARG A CA 1
ATOM 1496 C C . ARG A 1 183 ? -24.552 2.945 11.618 1.00 97.75 183 ARG A C 1
ATOM 1498 O O . ARG A 1 183 ? -23.437 3.221 11.182 1.00 97.75 183 ARG A O 1
ATOM 1505 N N . ASP A 1 184 ? -25.154 3.657 12.560 1.00 97.81 184 ASP A N 1
ATOM 1506 C CA . ASP A 1 184 ? -24.528 4.811 13.201 1.00 97.81 184 ASP A CA 1
ATOM 1507 C C . ASP A 1 184 ? -23.535 4.352 14.277 1.00 97.81 184 ASP A C 1
ATOM 1509 O O . ASP A 1 184 ? -23.902 3.648 15.223 1.00 97.81 184 ASP A O 1
ATOM 1513 N N . LEU A 1 185 ? -22.269 4.726 14.109 1.00 98.00 185 LEU A N 1
ATOM 1514 C CA . LEU A 1 185 ? -21.182 4.441 15.038 1.00 98.00 185 LEU A CA 1
ATOM 1515 C C . LEU A 1 185 ? -20.517 5.719 15.558 1.00 98.00 185 LEU A C 1
ATOM 1517 O O . LEU A 1 185 ? -19.493 5.624 16.224 1.00 98.00 185 LEU A O 1
ATOM 1521 N N . ARG A 1 186 ? -21.093 6.906 15.332 1.00 97.25 186 ARG A N 1
ATOM 1522 C CA . ARG A 1 186 ? -20.499 8.194 15.747 1.00 97.25 186 ARG A CA 1
ATOM 1523 C C . ARG A 1 186 ? -20.277 8.331 17.256 1.00 97.25 186 ARG A C 1
ATOM 1525 O O . ARG A 1 186 ? -19.526 9.193 17.686 1.00 97.25 186 ARG A O 1
ATOM 1532 N N . SER A 1 187 ? -20.936 7.498 18.062 1.00 96.25 187 SER A N 1
ATOM 1533 C CA . SER A 1 187 ? -20.734 7.427 19.512 1.00 96.25 187 SER A CA 1
ATOM 1534 C C . SER A 1 187 ? -19.565 6.529 19.942 1.00 96.25 187 SER A C 1
ATOM 1536 O O . SER A 1 187 ? -19.337 6.383 21.139 1.00 96.25 187 SER A O 1
ATOM 1538 N N . HIS A 1 188 ? -18.915 5.822 19.015 1.00 97.31 188 HIS A N 1
ATOM 1539 C CA . HIS A 1 188 ? -17.792 4.935 19.320 1.00 97.31 188 HIS A CA 1
ATOM 1540 C C . HIS A 1 188 ? -16.501 5.749 19.326 1.00 97.31 188 HIS A C 1
ATOM 1542 O O . HIS A 1 188 ? -16.349 6.675 18.532 1.00 97.31 188 HIS A O 1
ATOM 1548 N N . LEU A 1 189 ? -15.563 5.377 20.197 1.00 98.06 189 LEU A N 1
ATOM 1549 C CA . LEU A 1 189 ? -14.207 5.903 20.140 1.00 98.06 189 LEU A CA 1
ATOM 1550 C C . LEU A 1 189 ? -13.505 5.304 18.916 1.00 98.06 189 LEU A C 1
ATOM 1552 O O . LEU A 1 189 ? -13.056 4.159 18.944 1.00 98.06 189 LEU A O 1
ATOM 1556 N N . ILE A 1 190 ? -13.483 6.076 17.835 1.00 98.62 190 ILE A N 1
ATOM 1557 C CA . ILE A 1 190 ? -12.834 5.741 16.567 1.00 98.62 190 ILE A CA 1
ATOM 1558 C C . ILE A 1 190 ? -11.653 6.689 16.379 1.00 98.62 190 ILE A C 1
ATOM 1560 O O . ILE A 1 190 ? -11.776 7.873 16.682 1.00 98.62 190 ILE A O 1
ATOM 1564 N N . TYR A 1 191 ? -10.524 6.197 15.888 1.00 98.56 191 TYR A N 1
ATOM 1565 C CA . TYR A 1 191 ? -9.347 7.015 15.589 1.00 98.56 191 TYR A CA 1
ATOM 1566 C C . TYR A 1 191 ? -8.566 6.427 14.416 1.00 98.56 191 TYR A C 1
ATOM 1568 O O . TYR A 1 191 ? -8.614 5.217 14.188 1.00 98.56 191 TYR A O 1
ATOM 1576 N N . SER A 1 192 ? -7.843 7.268 13.681 1.00 98.19 192 SER A N 1
ATOM 1577 C CA . SER A 1 192 ? -6.888 6.821 12.659 1.00 98.19 192 SER A CA 1
ATOM 1578 C C . SER A 1 192 ? -5.454 6.908 13.185 1.00 98.19 192 SER A C 1
ATOM 1580 O O . SER A 1 192 ? -5.178 7.654 14.131 1.00 98.19 192 SER A O 1
ATOM 1582 N N . ILE A 1 193 ? -4.555 6.106 12.611 1.00 97.81 193 ILE A N 1
ATOM 1583 C CA . ILE A 1 193 ? -3.122 6.116 12.924 1.00 97.81 193 ILE A CA 1
ATOM 1584 C C . ILE A 1 193 ? -2.359 6.092 11.602 1.00 97.81 193 ILE A C 1
ATOM 1586 O O . ILE A 1 193 ? -2.286 5.063 10.935 1.00 97.81 193 ILE A O 1
ATOM 1590 N N . ASP A 1 194 ? -1.765 7.225 11.247 1.00 95.31 194 ASP A N 1
ATOM 1591 C CA . ASP A 1 194 ? -1.214 7.464 9.916 1.00 95.31 194 ASP A CA 1
ATOM 1592 C C . ASP A 1 194 ? 0.221 8.013 9.968 1.00 95.31 194 ASP A C 1
ATOM 1594 O O . ASP A 1 194 ? 0.691 8.490 11.007 1.00 95.31 194 ASP A O 1
ATOM 1598 N N . PRO A 1 195 ? 0.963 8.012 8.846 1.00 91.38 195 PRO A N 1
ATOM 1599 C CA . PRO A 1 195 ? 2.200 8.773 8.759 1.00 91.38 195 PRO A CA 1
ATOM 1600 C C . PRO A 1 195 ? 1.945 10.272 8.963 1.00 91.38 195 PRO A C 1
ATOM 1602 O O . PRO A 1 195 ? 0.923 10.820 8.539 1.00 91.38 195 PRO A O 1
ATOM 1605 N N . LYS A 1 196 ? 2.918 10.973 9.551 1.00 88.44 196 LYS A N 1
ATOM 1606 C CA . LYS A 1 196 ? 2.874 12.436 9.657 1.00 88.44 196 LYS A CA 1
ATOM 1607 C C . LYS A 1 196 ? 2.679 13.074 8.273 1.00 88.44 196 LYS A C 1
ATOM 1609 O O . LYS A 1 196 ? 3.455 12.807 7.360 1.00 88.44 196 LYS A O 1
ATOM 1614 N N . GLY A 1 197 ? 1.676 13.945 8.148 1.00 84.75 197 GLY A N 1
ATOM 1615 C CA . GLY A 1 197 ? 1.337 14.624 6.890 1.00 84.75 197 GLY A CA 1
ATOM 1616 C C . GLY A 1 197 ? 0.405 13.839 5.959 1.00 84.75 197 GLY A C 1
ATOM 1617 O O . GLY A 1 197 ? 0.143 14.310 4.860 1.00 84.75 197 GLY A O 1
ATOM 1618 N N . CYS A 1 198 ? -0.113 12.677 6.375 1.00 87.81 198 CYS A N 1
ATOM 1619 C CA . CYS A 1 198 ? -1.150 11.961 5.629 1.00 87.81 198 CYS A CA 1
ATOM 1620 C C . CYS A 1 198 ? -2.394 12.846 5.448 1.00 87.81 198 CYS A C 1
ATOM 1622 O O . CYS A 1 198 ? -2.867 13.453 6.412 1.00 87.81 198 CYS A O 1
ATOM 1624 N N . GLU A 1 199 ? -2.944 12.912 4.238 1.00 85.38 199 GLU A N 1
ATOM 1625 C CA . GLU A 1 199 ? -4.175 13.667 3.937 1.00 85.38 199 GLU A CA 1
ATOM 1626 C C . GLU A 1 199 ? -5.328 12.738 3.532 1.00 85.38 199 GLU A C 1
ATOM 1628 O O . GLU A 1 199 ? -6.492 13.032 3.802 1.00 85.38 199 GLU A O 1
ATOM 1633 N N . ASP A 1 200 ? -4.987 11.605 2.931 1.00 90.62 200 ASP A N 1
ATOM 1634 C CA . ASP A 1 200 ? -5.835 10.545 2.403 1.00 90.62 200 ASP A CA 1
ATOM 1635 C C . ASP A 1 200 ? -6.009 9.423 3.438 1.00 90.62 200 ASP A C 1
ATOM 1637 O O . ASP A 1 200 ? -5.474 8.329 3.288 1.00 90.62 200 ASP A O 1
ATOM 1641 N N . VAL A 1 201 ? -6.746 9.708 4.518 1.00 95.94 201 VAL A N 1
ATOM 1642 C CA . VAL A 1 201 ? -6.989 8.746 5.604 1.00 95.94 201 VAL A CA 1
ATOM 1643 C C . VAL A 1 201 ? -8.019 7.712 5.147 1.00 95.94 201 VAL A C 1
ATOM 1645 O O . VAL A 1 201 ? -9.227 7.968 5.166 1.00 95.94 201 VAL A O 1
ATOM 1648 N N . ASP A 1 202 ? -7.527 6.553 4.717 1.00 97.62 202 ASP A N 1
ATOM 1649 C CA . ASP A 1 202 ? -8.331 5.427 4.238 1.00 97.62 202 ASP A CA 1
ATOM 1650 C C . ASP A 1 202 ? -9.012 4.651 5.371 1.00 97.62 202 ASP A C 1
ATOM 1652 O O . ASP A 1 202 ? -10.136 4.171 5.199 1.00 97.62 202 ASP A O 1
ATOM 1656 N N . ASP A 1 203 ? -8.328 4.491 6.504 1.00 97.88 203 ASP A N 1
ATOM 1657 C CA . ASP A 1 203 ? -8.727 3.580 7.568 1.00 97.88 203 ASP A CA 1
ATOM 1658 C C . ASP A 1 203 ? -8.770 4.235 8.953 1.00 97.88 203 ASP A C 1
ATOM 1660 O O . ASP A 1 203 ? -8.061 5.186 9.272 1.00 97.88 203 ASP A O 1
ATOM 1664 N N . ALA A 1 204 ? -9.667 3.719 9.788 1.00 98.56 204 ALA A N 1
ATOM 1665 C CA . ALA A 1 204 ? -9.780 4.057 11.194 1.00 98.56 204 ALA A CA 1
ATOM 1666 C C . ALA A 1 204 ? -10.121 2.806 12.009 1.00 98.56 204 ALA A C 1
ATOM 1668 O O . ALA A 1 204 ? -10.718 1.845 11.512 1.00 98.56 204 ALA A O 1
ATOM 1669 N N . LEU A 1 205 ? -9.767 2.821 13.288 1.00 98.75 205 LEU A N 1
ATOM 1670 C CA . LEU A 1 205 ? -9.868 1.683 14.193 1.00 98.75 205 LEU A CA 1
ATOM 1671 C C . LEU A 1 205 ? -10.716 2.041 15.413 1.00 98.75 205 LEU A C 1
ATOM 1673 O O . LEU A 1 205 ? -10.768 3.195 15.839 1.00 98.75 205 LEU A O 1
ATOM 1677 N N . SER A 1 206 ? -11.376 1.042 15.994 1.00 98.44 206 SER A N 1
ATOM 1678 C CA . SER A 1 206 ? -12.029 1.165 17.298 1.00 98.44 206 SER A CA 1
ATOM 1679 C C . SER A 1 206 ? -11.934 -0.124 18.095 1.00 98.44 206 SER A C 1
ATOM 1681 O O . SER A 1 206 ? -11.952 -1.228 17.544 1.00 98.44 206 SER A O 1
ATOM 1683 N N . VAL A 1 207 ? -11.857 0.018 19.416 1.00 97.75 207 VAL A N 1
ATOM 1684 C CA . VAL A 1 207 ? -11.930 -1.104 20.350 1.00 97.75 207 VAL A CA 1
ATOM 1685 C C . VAL A 1 207 ? -12.948 -0.783 21.429 1.00 97.75 207 VAL A C 1
ATOM 1687 O O . VAL A 1 207 ? -12.913 0.279 22.048 1.00 97.75 207 VAL A O 1
ATOM 1690 N N . LYS A 1 208 ? -13.869 -1.713 21.671 1.00 95.75 208 LYS A N 1
ATOM 1691 C CA . LYS A 1 208 ? -14.922 -1.552 22.671 1.00 95.75 208 LYS A CA 1
ATOM 1692 C C . LYS A 1 208 ? -15.058 -2.794 23.532 1.00 95.75 208 LYS A C 1
ATOM 1694 O O . LYS A 1 208 ? -15.344 -3.887 23.048 1.00 95.75 208 LYS A O 1
ATOM 1699 N N . SER A 1 209 ? -14.920 -2.612 24.838 1.00 93.56 209 SER A N 1
ATOM 1700 C CA . SER A 1 209 ? -15.169 -3.669 25.816 1.00 93.56 209 SER A CA 1
ATOM 1701 C C . SER A 1 209 ? -16.661 -4.009 25.874 1.00 93.56 209 SER A C 1
ATOM 1703 O O . SER A 1 209 ? -17.515 -3.134 26.028 1.00 93.56 209 SER A O 1
ATOM 1705 N N . LEU A 1 210 ? -16.987 -5.296 25.764 1.00 93.50 210 LEU A N 1
ATOM 1706 C CA . LEU A 1 210 ? -18.346 -5.821 25.888 1.00 93.50 210 LEU A CA 1
ATOM 1707 C C . LEU A 1 210 ? -18.501 -6.580 27.212 1.00 93.50 210 LEU A C 1
ATOM 1709 O O . LEU A 1 210 ? -17.532 -7.013 27.828 1.00 93.50 210 LEU A O 1
ATOM 1713 N N . ARG A 1 211 ? -19.749 -6.845 27.626 1.00 89.50 211 ARG A N 1
ATOM 1714 C CA . ARG A 1 211 ? -20.036 -7.682 28.812 1.00 89.50 211 ARG A CA 1
ATOM 1715 C C . ARG A 1 211 ? -19.385 -9.071 28.759 1.00 89.50 211 ARG A C 1
ATOM 1717 O O . ARG A 1 211 ? -19.147 -9.664 29.804 1.00 89.50 211 ARG A O 1
ATOM 1724 N N . ARG A 1 212 ? -19.183 -9.620 27.557 1.00 86.62 212 ARG A N 1
ATOM 1725 C CA . ARG A 1 212 ? -18.617 -10.958 27.320 1.00 86.62 212 ARG A CA 1
ATOM 1726 C C . ARG A 1 212 ? -17.641 -10.947 26.143 1.00 86.62 212 ARG A C 1
ATOM 1728 O O . ARG A 1 212 ? -17.863 -11.653 25.165 1.00 86.62 212 ARG A O 1
ATOM 1735 N N . GLY A 1 213 ? -16.590 -10.137 26.239 1.00 93.50 213 GLY A N 1
ATOM 1736 C CA . GLY A 1 213 ? -15.531 -10.082 25.233 1.00 93.50 213 GLY A CA 1
ATOM 1737 C C . GLY A 1 213 ? -15.219 -8.664 24.777 1.00 93.50 213 GLY A C 1
ATOM 1738 O O . GLY A 1 213 ? -15.439 -7.707 25.518 1.00 93.50 213 GLY A O 1
ATOM 1739 N N . ILE A 1 214 ? -14.706 -8.539 23.559 1.00 96.94 214 ILE A N 1
ATOM 1740 C CA . ILE A 1 214 ? -14.228 -7.280 22.983 1.00 96.94 214 ILE A CA 1
ATOM 1741 C C . ILE A 1 214 ? -14.769 -7.151 21.558 1.00 96.94 214 ILE A C 1
ATOM 1743 O O . ILE A 1 214 ? -14.881 -8.138 20.836 1.00 96.94 214 ILE A O 1
ATOM 1747 N N . GLU A 1 215 ? -15.127 -5.942 21.151 1.00 97.88 215 GLU A N 1
ATOM 1748 C CA . GLU A 1 215 ? -15.448 -5.595 19.770 1.00 97.88 215 GLU A CA 1
ATOM 1749 C C . GLU A 1 215 ? -14.261 -4.839 19.160 1.00 97.88 215 GLU A C 1
ATOM 1751 O O . GLU A 1 215 ? -13.838 -3.824 19.709 1.00 97.88 215 GLU A O 1
ATOM 1756 N N . LEU A 1 216 ? -13.723 -5.350 18.051 1.00 98.50 216 LEU A N 1
ATOM 1757 C CA . LEU A 1 216 ? -12.731 -4.685 17.205 1.00 98.50 216 LEU A CA 1
ATOM 1758 C C . LEU A 1 216 ? -13.438 -4.166 15.950 1.00 98.50 216 LEU A C 1
ATOM 1760 O O . LEU A 1 216 ? -14.054 -4.952 15.227 1.00 98.50 216 LEU A O 1
ATOM 1764 N N . GLY A 1 217 ? -13.332 -2.872 15.676 1.00 98.62 217 GLY A N 1
ATOM 1765 C CA . GLY A 1 217 ? -13.809 -2.248 14.448 1.00 98.62 217 GLY A CA 1
ATOM 1766 C C . GLY A 1 217 ? -12.651 -1.821 13.553 1.00 98.62 217 GLY A C 1
ATOM 1767 O O . GLY A 1 217 ? -11.751 -1.117 14.004 1.00 98.62 217 GLY A O 1
ATOM 1768 N N . VAL A 1 218 ? -12.700 -2.221 12.283 1.00 98.81 218 VAL A N 1
ATOM 1769 C CA . VAL A 1 218 ? -11.893 -1.644 11.200 1.00 98.81 218 VAL A CA 1
ATOM 1770 C C . VAL A 1 218 ? -12.845 -0.916 10.258 1.00 98.81 218 VAL A C 1
ATOM 1772 O O . VAL A 1 218 ? -13.767 -1.529 9.714 1.00 98.81 218 VAL A O 1
ATOM 1775 N N . HIS A 1 219 ? -12.659 0.387 10.099 1.00 98.81 219 HIS A N 1
ATOM 1776 C CA . HIS A 1 219 ? -13.559 1.284 9.381 1.00 98.81 219 HIS A CA 1
ATOM 1777 C C . HIS A 1 219 ? -12.826 1.871 8.182 1.00 98.81 219 HIS A C 1
ATOM 1779 O O . HIS A 1 219 ? -11.841 2.572 8.366 1.00 98.81 219 HIS A O 1
ATOM 1785 N N . ILE A 1 220 ? -13.298 1.588 6.971 1.00 98.75 220 ILE A N 1
ATOM 1786 C CA . ILE A 1 220 ? -12.642 2.006 5.729 1.00 98.75 220 ILE A CA 1
ATOM 1787 C C . ILE A 1 220 ? -13.479 3.071 5.025 1.00 98.75 220 ILE A C 1
ATOM 1789 O O . ILE A 1 220 ? -14.707 2.966 5.011 1.00 98.75 220 ILE A O 1
ATOM 1793 N N . ALA A 1 221 ? -12.845 4.076 4.427 1.00 98.50 221 ALA A N 1
ATOM 1794 C CA . ALA A 1 221 ? -13.493 5.121 3.640 1.00 98.50 221 ALA A CA 1
ATOM 1795 C C . ALA A 1 221 ? -14.471 4.545 2.594 1.00 98.50 221 ALA A C 1
ATOM 1797 O O . ALA A 1 221 ? -14.110 3.692 1.783 1.00 98.50 221 ALA A O 1
ATOM 1798 N N . ASP A 1 222 ? -15.727 5.013 2.573 1.00 97.94 222 ASP A N 1
ATOM 1799 C CA . ASP A 1 222 ? -16.729 4.533 1.603 1.00 97.94 222 ASP A CA 1
ATOM 1800 C C . ASP A 1 222 ? -16.643 5.278 0.263 1.00 97.94 222 ASP A C 1
ATOM 1802 O O . ASP A 1 222 ? -17.561 5.996 -0.143 1.00 97.94 222 ASP A O 1
ATOM 1806 N N . VAL A 1 223 ? -15.536 5.081 -0.452 1.00 98.00 223 VAL A N 1
ATOM 1807 C CA . VAL A 1 223 ? -15.309 5.659 -1.789 1.00 98.00 223 VAL A CA 1
ATOM 1808 C C . VAL A 1 223 ? -16.377 5.196 -2.791 1.00 98.00 223 VAL A C 1
ATOM 1810 O O . VAL A 1 223 ? -16.807 5.975 -3.643 1.00 98.00 223 VAL A O 1
ATOM 1813 N N . SER A 1 224 ? -16.884 3.964 -2.639 1.00 96.88 224 SER A N 1
ATOM 1814 C CA . SER A 1 224 ? -17.927 3.372 -3.497 1.00 96.88 224 SER A CA 1
ATOM 1815 C C . SER A 1 224 ? -19.252 4.145 -3.498 1.00 96.88 224 SER A C 1
ATOM 1817 O O . SER A 1 224 ? -20.078 3.991 -4.404 1.00 96.88 224 SER A O 1
ATOM 1819 N N . TYR A 1 225 ? -19.485 4.973 -2.474 1.00 96.12 225 TYR A N 1
ATOM 1820 C CA . TYR A 1 225 ? -20.640 5.861 -2.426 1.00 96.12 225 TYR A CA 1
ATOM 1821 C C . TYR A 1 225 ? -20.536 6.987 -3.463 1.00 96.12 225 TYR A C 1
ATOM 1823 O O . TYR A 1 225 ? -21.522 7.288 -4.142 1.00 96.12 225 TYR A O 1
ATOM 1831 N N . PHE A 1 226 ? -19.346 7.579 -3.583 1.00 96.12 226 PHE A N 1
ATOM 1832 C CA . PHE A 1 226 ? -19.078 8.744 -4.424 1.00 96.12 226 PHE A CA 1
ATOM 1833 C C . PHE A 1 226 ? -18.690 8.356 -5.851 1.00 96.12 226 PHE A C 1
ATOM 1835 O O . PHE A 1 226 ? -19.097 9.022 -6.798 1.00 96.12 226 PHE A O 1
ATOM 1842 N N . VAL A 1 227 ? -17.948 7.260 -6.021 1.00 97.31 227 VAL A N 1
ATOM 1843 C CA . VAL A 1 227 ? -17.482 6.790 -7.330 1.00 97.31 227 VAL A CA 1
ATOM 1844 C C . VAL A 1 227 ? -18.415 5.693 -7.837 1.00 97.31 227 VAL A C 1
ATOM 1846 O O . VAL A 1 227 ? -18.387 4.554 -7.369 1.00 97.31 227 VAL A O 1
ATOM 1849 N N . ARG A 1 228 ? -19.286 6.039 -8.789 1.00 96.00 228 ARG A N 1
ATOM 1850 C CA . ARG A 1 228 ? -20.248 5.094 -9.375 1.00 96.00 228 ARG A CA 1
ATOM 1851 C C . ARG A 1 228 ? -19.624 4.345 -10.547 1.00 96.00 228 ARG A C 1
ATOM 1853 O O . ARG A 1 228 ? -18.986 4.944 -11.404 1.00 96.00 228 ARG A O 1
ATOM 1860 N N . SER A 1 229 ? -19.885 3.041 -10.629 1.00 96.19 229 SER A N 1
ATOM 1861 C CA . SER A 1 229 ? -19.404 2.220 -11.744 1.00 96.19 229 SER A CA 1
ATOM 1862 C C . SER A 1 229 ? -19.825 2.803 -13.099 1.00 96.19 229 SER A C 1
ATOM 1864 O O . SER A 1 229 ? -20.995 3.123 -13.319 1.00 96.19 229 SER A O 1
ATOM 1866 N N . GLY A 1 230 ? -18.861 2.933 -14.008 1.00 96.31 230 GLY A N 1
ATOM 1867 C CA . GLY A 1 230 ? -19.042 3.452 -15.360 1.00 96.31 230 GLY A CA 1
ATOM 1868 C C . GLY A 1 230 ? -18.968 4.974 -15.495 1.00 96.31 230 GLY A C 1
ATOM 1869 O O . GLY A 1 230 ? -19.024 5.452 -16.638 1.00 96.31 230 GLY A O 1
ATOM 1870 N N . SER A 1 231 ? -18.828 5.717 -14.392 1.00 97.06 231 SER A N 1
ATOM 1871 C CA . SER A 1 231 ? -18.714 7.179 -14.392 1.00 97.06 231 SER A CA 1
ATOM 1872 C C . SER A 1 231 ? -17.360 7.685 -14.914 1.00 97.06 231 SER A C 1
ATOM 1874 O O . SER A 1 231 ? -16.474 6.883 -15.220 1.00 97.06 231 SER A O 1
ATOM 1876 N N . TYR A 1 232 ? -17.187 9.003 -15.086 1.00 97.06 232 TYR A N 1
ATOM 1877 C CA . TYR A 1 232 ? -15.904 9.542 -15.562 1.00 97.06 232 TYR A CA 1
ATOM 1878 C C . TYR A 1 232 ? -14.816 9.341 -14.513 1.00 97.06 232 TYR A C 1
ATOM 1880 O O . TYR A 1 232 ? -13.704 8.939 -14.855 1.00 97.06 232 TYR A O 1
ATOM 1888 N N . THR A 1 233 ? -15.166 9.549 -13.243 1.00 96.62 233 THR A N 1
ATOM 1889 C CA . THR A 1 233 ? -14.256 9.324 -12.114 1.00 96.62 233 THR A CA 1
ATOM 1890 C C . THR A 1 233 ? -13.845 7.852 -12.002 1.00 96.62 233 THR A C 1
ATOM 1892 O O . THR A 1 233 ? -12.664 7.572 -11.826 1.00 96.62 233 THR A O 1
ATOM 1895 N N . ASP A 1 234 ? -14.777 6.905 -12.171 1.00 97.81 234 ASP A N 1
ATOM 1896 C CA . ASP A 1 234 ? -14.474 5.460 -12.150 1.00 97.81 234 ASP A CA 1
ATOM 1897 C C . ASP A 1 234 ? -13.514 5.048 -13.276 1.00 97.81 234 ASP A C 1
ATOM 1899 O O . ASP A 1 234 ? -12.556 4.312 -13.044 1.00 97.81 234 ASP A O 1
ATOM 1903 N N . ARG A 1 235 ? -13.727 5.555 -14.497 1.00 96.56 235 ARG A N 1
ATOM 1904 C CA . ARG A 1 235 ? -12.848 5.258 -15.642 1.00 96.56 235 ARG A CA 1
ATOM 1905 C C . ARG A 1 235 ? -11.436 5.795 -15.439 1.00 96.56 235 ARG A C 1
ATOM 1907 O O . ARG A 1 235 ? -10.485 5.083 -15.741 1.00 96.56 235 ARG A O 1
ATOM 1914 N N . GLU A 1 236 ? -11.309 7.013 -14.919 1.00 96.19 236 GLU A N 1
ATOM 1915 C CA . GLU A 1 236 ? -10.006 7.609 -14.614 1.00 96.19 236 GLU A CA 1
ATOM 1916 C C . GLU A 1 236 ? -9.293 6.840 -13.492 1.00 96.19 236 GLU A C 1
ATOM 1918 O O . GLU A 1 236 ? -8.118 6.503 -13.623 1.00 96.19 236 GLU A O 1
ATOM 1923 N N . ALA A 1 237 ? -10.009 6.497 -12.414 1.00 96.56 237 ALA A N 1
ATOM 1924 C CA . ALA A 1 237 ? -9.459 5.717 -11.307 1.00 96.56 237 ALA A CA 1
ATOM 1925 C C . ALA A 1 237 ? -8.991 4.329 -11.768 1.00 96.56 237 ALA A C 1
ATOM 1927 O O . ALA A 1 237 ? -7.939 3.856 -11.341 1.00 96.56 237 ALA A O 1
ATOM 1928 N N . LYS A 1 238 ? -9.740 3.696 -12.679 1.00 96.06 238 LYS A N 1
ATOM 1929 C CA . LYS A 1 238 ? -9.368 2.426 -13.306 1.00 96.06 238 LYS A CA 1
ATOM 1930 C C . LYS A 1 238 ? -8.094 2.544 -14.139 1.00 96.06 238 LYS A C 1
ATOM 1932 O O . LYS A 1 238 ? -7.225 1.684 -14.021 1.00 96.06 238 LYS A O 1
ATOM 1937 N N . GLU A 1 239 ? -7.987 3.588 -14.958 1.00 94.56 239 GLU A N 1
ATOM 1938 C CA . GLU A 1 239 ? -6.809 3.831 -15.798 1.00 94.56 239 GLU A CA 1
ATOM 1939 C C . GLU A 1 239 ? -5.558 4.064 -14.943 1.00 94.56 239 GLU A C 1
ATOM 1941 O O . GLU A 1 239 ? -4.522 3.449 -15.175 1.00 94.56 239 GLU A O 1
ATOM 1946 N N . ARG A 1 240 ? -5.671 4.880 -13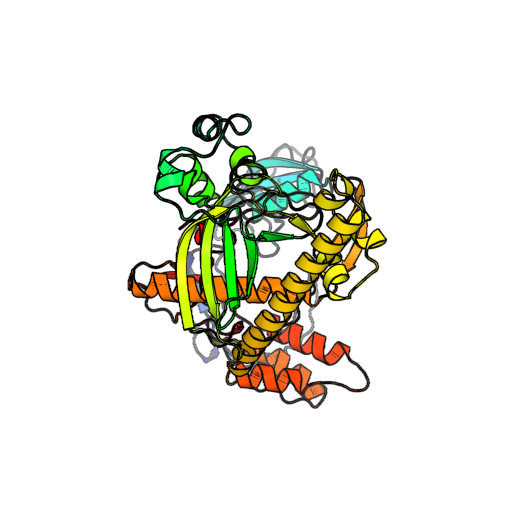.887 1.00 95.25 240 ARG A N 1
ATOM 1947 C CA . ARG A 1 240 ? -4.565 5.129 -12.946 1.00 95.25 240 ARG A CA 1
ATOM 1948 C C . ARG A 1 240 ? -4.241 3.919 -12.075 1.00 95.25 240 ARG A C 1
ATOM 1950 O O . ARG A 1 240 ? -3.085 3.723 -11.717 1.00 95.25 240 ARG A O 1
ATOM 1957 N N . SER A 1 241 ? -5.247 3.116 -11.722 1.00 95.50 241 SER A N 1
ATOM 1958 C CA . SER A 1 241 ? -5.202 1.923 -10.857 1.00 95.50 241 SER A CA 1
ATOM 1959 C C . SER A 1 241 ? -4.729 2.134 -9.408 1.00 95.50 241 SER A C 1
ATOM 1961 O O . SER A 1 241 ? -5.223 1.454 -8.504 1.00 95.50 241 SER A O 1
ATOM 1963 N N . THR A 1 242 ? -3.776 3.030 -9.154 1.00 95.88 242 THR A N 1
ATOM 1964 C CA . THR A 1 242 ? -3.212 3.331 -7.835 1.00 95.88 242 THR A CA 1
ATOM 1965 C C . THR A 1 242 ? -2.702 4.770 -7.773 1.00 95.88 242 THR A C 1
ATOM 1967 O O . THR A 1 242 ? -2.280 5.325 -8.785 1.00 95.88 242 THR A O 1
ATOM 1970 N N . THR A 1 243 ? -2.682 5.368 -6.582 1.00 95.81 243 THR A N 1
ATOM 1971 C CA . THR A 1 243 ? -1.916 6.599 -6.331 1.00 95.81 243 THR A CA 1
ATOM 1972 C C . THR A 1 243 ? -0.425 6.272 -6.405 1.00 95.81 243 THR A C 1
ATOM 1974 O O . THR A 1 243 ? 0.018 5.257 -5.855 1.00 95.81 243 THR A O 1
ATOM 1977 N N . VAL A 1 244 ? 0.351 7.126 -7.072 1.00 94.00 244 VAL A N 1
ATOM 1978 C CA . VAL A 1 244 ? 1.812 6.994 -7.194 1.00 94.00 244 VAL A CA 1
ATOM 1979 C C . VAL A 1 244 ? 2.473 7.938 -6.196 1.00 94.00 244 VAL A C 1
ATOM 1981 O O . VAL A 1 244 ? 2.280 9.148 -6.275 1.00 94.00 244 VAL A O 1
ATOM 1984 N N . TYR A 1 245 ? 3.266 7.398 -5.270 1.00 89.62 245 TYR A N 1
ATOM 1985 C CA . TYR A 1 245 ? 4.019 8.185 -4.291 1.00 89.62 245 TYR A CA 1
ATOM 1986 C C . TYR A 1 245 ? 5.476 8.316 -4.739 1.00 89.62 245 TYR A C 1
ATOM 1988 O O . TYR A 1 245 ? 6.140 7.311 -4.997 1.00 89.62 245 TYR A O 1
ATOM 1996 N N . LEU A 1 246 ? 5.961 9.551 -4.815 1.00 88.19 246 LEU A N 1
ATOM 1997 C CA . LEU A 1 246 ? 7.367 9.897 -5.004 1.00 88.19 246 LEU A CA 1
ATOM 1998 C C . LEU A 1 246 ? 7.929 10.477 -3.698 1.00 88.19 246 LEU A C 1
ATOM 2000 O O . LEU A 1 246 ? 7.235 10.563 -2.686 1.00 88.19 246 LEU A O 1
ATOM 2004 N N . ALA A 1 247 ? 9.206 10.854 -3.713 1.00 82.81 247 ALA A N 1
ATOM 2005 C CA . ALA A 1 247 ? 9.885 11.387 -2.536 1.00 82.81 247 ALA A CA 1
ATOM 2006 C C . ALA A 1 247 ? 9.313 12.737 -2.062 1.00 82.81 247 ALA A C 1
ATOM 2008 O O . ALA A 1 247 ? 9.209 12.963 -0.860 1.00 82.81 247 ALA A O 1
ATOM 2009 N N . ASP A 1 248 ? 8.960 13.623 -2.996 1.00 81.88 248 ASP A N 1
ATOM 2010 C CA . ASP A 1 248 ? 8.521 15.004 -2.749 1.00 81.88 248 ASP A CA 1
ATOM 2011 C C . ASP A 1 248 ? 7.005 15.208 -2.912 1.00 81.88 248 ASP A C 1
ATOM 2013 O O . ASP A 1 248 ? 6.445 16.169 -2.383 1.00 81.88 248 ASP A O 1
ATOM 2017 N N . ARG A 1 249 ? 6.332 14.338 -3.674 1.00 86.62 249 ARG A N 1
ATOM 2018 C CA . ARG A 1 249 ? 4.923 14.502 -4.062 1.00 86.62 249 ARG A CA 1
ATOM 2019 C C . ARG A 1 249 ? 4.207 13.171 -4.256 1.00 86.62 249 ARG A C 1
ATOM 2021 O O . ARG A 1 249 ? 4.819 12.106 -4.292 1.00 86.62 249 ARG A O 1
ATOM 2028 N N . ARG A 1 250 ? 2.896 13.246 -4.471 1.00 90.56 250 ARG A N 1
ATOM 2029 C CA . ARG A 1 250 ? 2.067 12.115 -4.899 1.00 90.56 250 ARG A CA 1
ATOM 2030 C C . ARG A 1 250 ? 1.198 12.494 -6.096 1.00 90.56 250 ARG A C 1
ATOM 2032 O O . ARG A 1 250 ? 0.843 13.660 -6.259 1.00 90.56 250 ARG A O 1
ATOM 2039 N N . TYR A 1 251 ? 0.849 11.502 -6.907 1.00 93.81 251 TYR A N 1
ATOM 2040 C CA . TYR A 1 251 ? -0.116 11.617 -7.997 1.00 93.81 251 TYR A CA 1
ATOM 2041 C C . TYR A 1 251 ? -1.338 10.775 -7.668 1.00 93.81 251 TYR A C 1
ATOM 2043 O O . TYR A 1 251 ? -1.283 9.545 -7.713 1.00 93.81 251 TYR A O 1
ATOM 2051 N N . ASP A 1 252 ? -2.423 11.453 -7.306 1.00 95.56 252 ASP A N 1
ATOM 2052 C CA . ASP A 1 252 ? -3.617 10.809 -6.774 1.00 95.56 252 ASP A CA 1
ATOM 2053 C C . ASP A 1 252 ? -4.368 9.993 -7.832 1.00 95.56 252 ASP A C 1
ATOM 2055 O O . ASP A 1 252 ? -4.537 10.416 -8.981 1.00 95.56 252 ASP A O 1
ATOM 2059 N N . MET A 1 253 ? -4.880 8.833 -7.416 1.00 96.81 253 MET A N 1
ATOM 2060 C CA . MET A 1 253 ? -5.834 8.047 -8.201 1.00 96.81 253 MET A CA 1
ATOM 2061 C C . MET A 1 253 ? -7.180 8.770 -8.345 1.00 96.81 253 MET A C 1
ATOM 2063 O O . MET A 1 253 ? -7.811 8.705 -9.398 1.00 96.81 253 MET A O 1
ATOM 2067 N N . LEU A 1 254 ? -7.612 9.460 -7.285 1.00 96.69 254 LEU A N 1
ATOM 2068 C CA . LEU A 1 254 ? -8.882 10.178 -7.212 1.00 96.69 254 LEU A CA 1
ATOM 2069 C C . LEU A 1 254 ? -8.659 11.691 -7.074 1.00 96.69 254 LEU A C 1
ATOM 2071 O O . LEU A 1 254 ? -7.654 12.110 -6.505 1.00 96.69 254 LEU A O 1
ATOM 2075 N N . PRO A 1 255 ? -9.598 12.532 -7.539 1.00 96.06 255 PRO A N 1
ATOM 2076 C CA . PRO A 1 255 ? -9.523 13.977 -7.338 1.00 96.06 255 PRO A CA 1
ATOM 2077 C C . PRO A 1 255 ? -9.459 14.370 -5.854 1.00 96.06 255 PRO A C 1
ATOM 2079 O O . PRO A 1 255 ? -10.152 13.772 -5.031 1.00 96.06 255 PRO A O 1
ATOM 2082 N N . ALA A 1 256 ? -8.722 15.444 -5.540 1.00 94.44 256 ALA A N 1
ATOM 2083 C CA . ALA A 1 256 ? -8.491 15.942 -4.174 1.00 94.44 256 ALA A CA 1
ATOM 2084 C C . ALA A 1 256 ? -9.773 16.164 -3.346 1.00 94.44 256 ALA A C 1
ATOM 2086 O O . ALA A 1 256 ? -9.780 15.955 -2.135 1.00 94.44 256 ALA A O 1
ATOM 2087 N N . VAL A 1 257 ? -10.880 16.540 -4.001 1.00 95.69 257 VAL A N 1
ATOM 2088 C CA . VAL A 1 257 ? -12.200 16.686 -3.360 1.00 95.69 257 VAL A CA 1
ATOM 2089 C C . VAL A 1 257 ? -12.649 15.373 -2.704 1.00 95.69 257 VAL A C 1
ATOM 2091 O O . VAL A 1 257 ? -13.204 15.384 -1.607 1.00 95.69 257 VAL A O 1
ATOM 2094 N N . LEU A 1 258 ? -12.381 14.232 -3.343 1.00 96.12 258 LEU A N 1
ATOM 2095 C CA . LEU A 1 258 ? -12.673 12.917 -2.783 1.00 96.12 258 LEU A CA 1
ATOM 2096 C C . LEU A 1 258 ? -11.551 12.445 -1.857 1.00 96.12 258 LEU A C 1
ATOM 2098 O O . LEU A 1 258 ? -11.840 12.079 -0.719 1.00 96.12 258 LEU A O 1
ATOM 2102 N N . SER A 1 259 ? -10.299 12.463 -2.326 1.00 94.12 259 SER A N 1
ATOM 2103 C CA . SER A 1 259 ? -9.173 11.830 -1.626 1.00 94.12 259 SER A CA 1
ATOM 2104 C C . SER A 1 259 ? -8.767 12.544 -0.339 1.00 94.12 259 SER A C 1
ATOM 2106 O O . SER A 1 259 ? -8.593 11.877 0.675 1.00 94.12 259 SER A O 1
ATOM 2108 N N . SER A 1 260 ? -8.677 13.876 -0.344 1.00 92.19 260 SER A N 1
ATOM 2109 C CA . SER A 1 260 ? -8.210 14.665 0.808 1.00 92.19 260 SER A CA 1
ATOM 2110 C C . SER A 1 260 ? -9.342 15.242 1.666 1.00 92.19 260 SER A C 1
ATOM 2112 O O . SER A 1 260 ? -9.073 15.792 2.732 1.00 92.19 260 SER A O 1
ATOM 2114 N N . ASN A 1 261 ? -10.607 15.144 1.232 1.00 93.94 261 ASN A N 1
ATOM 2115 C CA . ASN A 1 261 ? -11.749 15.701 1.968 1.00 93.94 261 ASN A CA 1
ATOM 2116 C C . ASN A 1 261 ? -12.880 14.686 2.201 1.00 93.94 261 ASN A C 1
ATOM 2118 O O . ASN A 1 261 ? -13.032 14.191 3.321 1.00 93.94 261 ASN A O 1
ATOM 2122 N N . LEU A 1 262 ? -13.705 14.399 1.188 1.00 94.88 262 LEU A N 1
ATOM 2123 C CA . LEU A 1 262 ? -14.998 13.734 1.404 1.00 94.88 262 LEU A CA 1
ATOM 2124 C C . LEU A 1 262 ? -14.890 12.264 1.814 1.00 94.88 262 LEU A C 1
ATOM 2126 O O . LEU A 1 262 ? -15.698 11.798 2.618 1.00 94.88 262 LEU A O 1
ATOM 2130 N N . CYS A 1 263 ? -13.914 11.538 1.268 1.00 96.19 263 CYS A N 1
ATOM 2131 C CA . CYS A 1 263 ? -13.678 10.137 1.621 1.00 96.19 263 CYS A CA 1
ATOM 2132 C C . CYS A 1 263 ? -12.713 9.999 2.801 1.00 96.19 263 CYS A C 1
ATOM 2134 O O . CYS A 1 263 ? -12.856 9.058 3.576 1.00 96.19 263 CYS A O 1
ATOM 2136 N N . SER A 1 264 ? -11.770 10.936 2.951 1.00 96.62 264 SER A N 1
ATOM 2137 C CA . SER A 1 264 ? -10.790 10.928 4.040 1.00 96.62 264 SER A CA 1
ATOM 2138 C C . SER A 1 264 ? -11.486 10.941 5.402 1.00 96.62 264 SER A C 1
ATOM 2140 O O . SER A 1 264 ? -12.336 11.802 5.679 1.00 96.62 264 SER A O 1
ATOM 2142 N N . LEU A 1 265 ? -11.133 9.983 6.262 1.00 97.12 265 LEU A N 1
ATOM 2143 C CA . LEU A 1 265 ? -11.707 9.792 7.598 1.00 97.12 265 LEU A CA 1
ATOM 2144 C C . LEU A 1 265 ? -11.128 10.783 8.625 1.00 97.12 265 LEU A C 1
ATOM 2146 O O . LEU A 1 265 ? -10.610 10.402 9.674 1.00 97.12 265 LEU A O 1
ATOM 2150 N N . LEU A 1 266 ? -11.228 12.076 8.306 1.00 94.50 266 LEU A N 1
ATOM 2151 C CA . LEU A 1 266 ? -10.745 13.186 9.128 1.00 94.50 266 LEU A CA 1
ATOM 2152 C C . LEU A 1 266 ? -11.392 13.202 10.524 1.00 94.50 266 LEU A C 1
ATOM 2154 O O . LEU A 1 266 ? -12.536 12.774 10.715 1.00 94.50 266 LEU A O 1
ATOM 2158 N N . SER A 1 267 ? -10.661 13.732 11.505 1.00 94.62 267 SER A N 1
ATOM 2159 C CA . SER A 1 267 ? -11.140 13.838 12.881 1.00 94.62 267 SER A CA 1
ATOM 2160 C C . SER A 1 267 ? -12.246 14.884 13.039 1.00 94.62 267 SER A C 1
ATOM 2162 O O . SER A 1 267 ? -12.301 15.889 12.336 1.00 94.62 267 SER A O 1
ATOM 2164 N N . ASN A 1 268 ? -13.161 14.629 13.973 1.00 94.56 268 ASN A N 1
ATOM 2165 C CA . ASN A 1 268 ? -14.306 15.460 14.345 1.00 94.56 268 ASN A CA 1
ATOM 2166 C C . ASN A 1 268 ? -15.315 15.774 13.226 1.00 94.56 268 ASN A C 1
ATOM 2168 O O . ASN A 1 268 ? -16.189 16.622 13.416 1.00 94.56 268 ASN A O 1
ATOM 2172 N N . VAL A 1 269 ? -15.275 15.049 12.103 1.00 94.62 269 VAL A N 1
ATOM 2173 C CA . VAL A 1 269 ? -16.241 15.197 11.005 1.00 94.62 269 VAL A CA 1
ATOM 2174 C C . VAL A 1 269 ? -16.980 13.885 10.741 1.00 94.62 269 VAL A C 1
ATOM 2176 O O . VAL A 1 269 ? -16.407 12.800 10.814 1.00 94.62 269 VAL A O 1
ATOM 2179 N N . ASP A 1 270 ? -18.278 13.981 10.436 1.00 96.56 270 ASP A N 1
ATOM 2180 C CA . ASP A 1 270 ? -19.068 12.817 10.035 1.00 96.56 270 ASP A CA 1
ATOM 2181 C C . ASP A 1 270 ? -18.646 12.338 8.643 1.00 96.56 270 ASP A C 1
ATOM 2183 O O . ASP A 1 270 ? -18.575 13.118 7.684 1.00 96.56 270 ASP A O 1
ATOM 2187 N N . ARG A 1 271 ? -18.382 11.034 8.537 1.00 96.94 271 ARG A N 1
ATOM 2188 C CA . ARG A 1 271 ? -17.934 10.382 7.305 1.00 96.94 271 ARG A CA 1
ATOM 2189 C C . ARG A 1 271 ? -18.643 9.055 7.080 1.00 96.94 271 ARG A C 1
ATOM 2191 O O . ARG A 1 271 ? -19.005 8.341 8.021 1.00 96.94 271 ARG A O 1
ATOM 2198 N N . TYR A 1 272 ? -18.838 8.726 5.806 1.00 98.19 272 TYR A N 1
ATOM 2199 C CA . TYR A 1 272 ? -19.285 7.402 5.398 1.00 98.19 272 TYR A CA 1
ATOM 2200 C C . TYR A 1 272 ? -18.115 6.429 5.400 1.00 98.19 272 TYR A C 1
ATOM 2202 O O . TYR A 1 272 ? -17.053 6.712 4.853 1.00 98.19 272 TYR A O 1
ATOM 2210 N N . ALA A 1 273 ? -18.350 5.258 5.983 1.00 98.56 273 ALA A N 1
ATOM 2211 C CA . ALA A 1 273 ? -17.384 4.176 6.005 1.00 98.56 273 ALA A CA 1
ATOM 2212 C C . ALA A 1 273 ? -18.046 2.835 5.669 1.00 98.56 273 ALA A C 1
ATOM 2214 O O . ALA A 1 273 ? -19.261 2.658 5.815 1.00 98.56 273 ALA A O 1
ATOM 2215 N N . VAL A 1 274 ? -17.232 1.878 5.250 1.00 98.62 274 VAL A N 1
ATOM 2216 C CA . VAL A 1 274 ? -17.549 0.456 5.200 1.00 98.62 274 VAL A CA 1
ATOM 2217 C C . VAL A 1 274 ? -16.758 -0.209 6.318 1.00 98.62 274 VAL A C 1
ATOM 2219 O O . VAL A 1 274 ? -15.535 -0.128 6.360 1.00 98.62 274 VAL A O 1
ATOM 2222 N N . SER A 1 275 ? -17.460 -0.839 7.255 1.00 98.75 275 SER A N 1
ATOM 2223 C CA . SER A 1 275 ? -16.853 -1.361 8.477 1.00 98.75 275 SER A CA 1
ATOM 2224 C C . SER A 1 275 ? -16.846 -2.882 8.520 1.00 98.75 275 SER A C 1
ATOM 2226 O O . SER A 1 275 ? -17.844 -3.529 8.186 1.00 98.75 275 SER A O 1
ATOM 2228 N N . VAL A 1 276 ? -15.742 -3.428 9.023 1.00 98.69 276 VAL A N 1
ATOM 2229 C CA . VAL A 1 276 ? -15.589 -4.812 9.473 1.00 98.69 276 VAL A CA 1
ATOM 2230 C C . VAL A 1 276 ? -15.567 -4.791 10.998 1.00 98.69 276 VAL A C 1
ATOM 2232 O O . VAL A 1 276 ? -14.641 -4.260 11.604 1.00 98.69 276 VAL A O 1
ATOM 2235 N N . ILE A 1 277 ? -16.604 -5.340 11.629 1.00 98.56 277 ILE A N 1
ATOM 2236 C CA . ILE A 1 277 ? -16.742 -5.374 13.089 1.00 98.56 277 ILE A CA 1
ATOM 2237 C C . ILE A 1 277 ? -16.631 -6.818 13.555 1.00 98.56 277 ILE A C 1
ATOM 2239 O O . ILE A 1 277 ? -17.459 -7.658 13.203 1.00 98.56 277 ILE A O 1
ATOM 2243 N N . CYS A 1 278 ? -15.619 -7.100 14.361 1.00 98.06 278 CYS A N 1
ATOM 2244 C CA . CYS A 1 278 ? -15.325 -8.416 14.896 1.00 98.06 278 CYS A CA 1
ATOM 2245 C C . CYS A 1 278 ? -15.622 -8.470 16.392 1.00 98.06 278 CYS A C 1
ATOM 2247 O O . CYS A 1 278 ? -15.132 -7.648 17.160 1.00 98.06 278 CYS A O 1
ATOM 2249 N N . THR A 1 279 ? -16.375 -9.479 16.822 1.00 97.94 279 THR A N 1
ATOM 2250 C CA . THR A 1 279 ? -16.547 -9.796 18.242 1.00 97.94 279 THR A CA 1
ATOM 2251 C C . THR A 1 279 ? -15.590 -10.913 18.634 1.00 97.94 279 THR A C 1
ATOM 2253 O O . THR A 1 279 ? -15.641 -12.014 18.080 1.00 97.94 279 THR A O 1
ATOM 2256 N N . LEU A 1 280 ? -14.740 -10.619 19.608 1.00 97.38 280 LEU A N 1
ATOM 2257 C CA . LEU A 1 280 ? -13.747 -11.500 20.200 1.00 97.38 280 LEU A CA 1
ATOM 2258 C C . LEU A 1 280 ? -14.208 -11.931 21.595 1.00 97.38 280 LEU A C 1
ATOM 2260 O O . LEU A 1 280 ? -14.833 -11.147 22.310 1.00 97.38 280 LEU A O 1
ATOM 2264 N N . ASP A 1 281 ? -13.896 -13.155 22.008 1.00 95.19 281 ASP A N 1
ATOM 2265 C CA . ASP A 1 281 ? -14.064 -13.563 23.409 1.00 95.19 281 ASP A CA 1
ATOM 2266 C C . ASP A 1 281 ? -12.896 -13.087 24.300 1.00 95.19 281 ASP A C 1
ATOM 2268 O O . ASP A 1 281 ? -11.957 -12.465 23.799 1.00 95.19 281 ASP A O 1
ATOM 2272 N N . PRO A 1 282 ? -12.920 -13.342 25.625 1.00 91.75 282 PRO A N 1
ATOM 2273 C CA . PRO A 1 282 ? -11.818 -12.963 26.516 1.00 91.75 282 PRO A CA 1
ATOM 2274 C C . PRO A 1 282 ? -10.454 -13.598 26.193 1.00 91.75 282 PRO A C 1
ATOM 2276 O O . PRO A 1 282 ? -9.460 -13.199 26.791 1.00 91.75 282 PRO A O 1
ATOM 2279 N N . HIS A 1 283 ? -10.391 -14.577 25.285 1.00 90.81 283 HIS A N 1
ATOM 2280 C CA . HIS A 1 283 ? -9.155 -15.194 24.796 1.00 90.81 283 HIS A CA 1
ATOM 2281 C C . HIS A 1 283 ? -8.771 -14.700 23.393 1.00 90.81 283 HIS A C 1
ATOM 2283 O O . HIS A 1 283 ? -7.904 -15.288 22.750 1.00 90.81 283 HIS A O 1
ATOM 2289 N N . TYR A 1 284 ? -9.406 -13.625 22.915 1.00 94.06 284 TYR A N 1
ATOM 2290 C CA . TYR A 1 284 ? -9.197 -13.049 21.587 1.00 94.06 284 TYR A CA 1
ATOM 2291 C C . TYR A 1 284 ? -9.493 -14.036 20.442 1.00 94.06 284 TYR A C 1
ATOM 2293 O O . TYR A 1 284 ? -8.942 -13.934 19.341 1.00 94.06 284 TYR A O 1
ATOM 2301 N N . GLU A 1 285 ? -10.384 -15.004 20.680 1.00 94.31 285 GLU A N 1
ATOM 2302 C CA . GLU A 1 285 ? -10.914 -15.861 19.624 1.00 94.31 285 GLU A CA 1
ATOM 2303 C C . GLU A 1 285 ? -12.113 -15.207 18.945 1.00 94.31 285 GLU A C 1
ATOM 2305 O O . GLU A 1 285 ? -13.024 -14.685 19.593 1.00 94.31 285 GLU A O 1
ATOM 2310 N N . ILE A 1 286 ? -12.129 -15.276 17.615 1.00 95.69 286 ILE A N 1
ATOM 2311 C CA . ILE A 1 286 ? -13.172 -14.686 16.777 1.00 95.69 286 ILE A CA 1
ATOM 2312 C C . ILE A 1 286 ? -14.473 -15.467 16.973 1.00 95.69 286 ILE A C 1
ATOM 2314 O O . ILE A 1 286 ? -14.537 -16.667 16.702 1.00 95.69 286 ILE A O 1
ATOM 2318 N N . LYS A 1 287 ? -15.530 -14.785 17.426 1.00 96.38 287 LYS A N 1
ATOM 2319 C CA . LYS A 1 287 ? -16.878 -15.362 17.571 1.00 96.38 287 LYS A CA 1
ATOM 2320 C C . LYS A 1 287 ? -17.784 -15.034 16.403 1.00 96.38 287 LYS A C 1
ATOM 2322 O O . LYS A 1 287 ? -18.530 -15.897 15.946 1.00 96.38 287 LYS A O 1
ATOM 2327 N N . SER A 1 288 ? -17.741 -13.796 15.932 1.00 96.50 288 SER A N 1
ATOM 2328 C CA . SER A 1 288 ? -18.584 -13.339 14.832 1.00 96.50 288 SER A CA 1
ATOM 2329 C C . SER A 1 288 ? -17.985 -12.122 14.161 1.00 96.50 288 SER A C 1
ATOM 2331 O O . SER A 1 288 ? -17.346 -11.304 14.821 1.00 96.50 288 SER A O 1
ATOM 2333 N N . ILE A 1 289 ? -18.259 -11.980 12.867 1.00 98.06 289 ILE A N 1
ATOM 2334 C CA . ILE A 1 289 ? -17.886 -10.799 12.097 1.00 98.06 289 ILE A CA 1
ATOM 2335 C C . ILE A 1 289 ? -19.116 -10.251 11.392 1.00 98.06 289 ILE A C 1
ATOM 2337 O O . ILE A 1 289 ? -19.893 -10.987 10.777 1.00 98.06 289 ILE A O 1
ATOM 2341 N N . TRP A 1 290 ? -19.279 -8.942 11.496 1.00 98.31 290 TRP A N 1
ATOM 2342 C CA . TRP A 1 290 ? -20.275 -8.160 10.796 1.00 98.31 290 TRP A CA 1
ATOM 2343 C C . TRP A 1 290 ? -19.587 -7.260 9.770 1.00 98.31 290 TRP A C 1
ATOM 2345 O O . TRP A 1 290 ? -18.535 -6.687 10.041 1.00 98.31 290 TRP A O 1
ATOM 2355 N N . TYR A 1 291 ? -20.211 -7.122 8.605 1.00 98.12 291 TYR A N 1
ATOM 2356 C CA . TYR A 1 291 ? -19.750 -6.260 7.522 1.00 98.12 291 TYR A CA 1
ATOM 2357 C C . TYR A 1 291 ? -20.903 -5.351 7.122 1.00 98.12 291 TYR A C 1
ATOM 2359 O O . TYR A 1 291 ? -22.030 -5.833 6.959 1.00 98.12 291 TYR A O 1
ATOM 2367 N N . GLY A 1 292 ? -20.642 -4.067 6.913 1.00 97.81 292 GLY A N 1
ATOM 2368 C CA . GLY A 1 292 ? -21.679 -3.181 6.406 1.00 97.81 292 GLY A CA 1
ATOM 2369 C C . GLY A 1 292 ? -21.289 -1.717 6.359 1.00 97.81 292 GLY A C 1
ATOM 2370 O O . GLY A 1 292 ? -20.242 -1.302 6.850 1.00 97.81 292 GLY A O 1
ATOM 2371 N N . ARG A 1 293 ? -22.176 -0.929 5.755 1.00 98.50 293 ARG A N 1
ATOM 2372 C CA . ARG A 1 293 ? -22.030 0.520 5.651 1.00 98.50 293 ARG A CA 1
ATOM 2373 C C . ARG A 1 293 ? -22.388 1.202 6.966 1.00 98.50 293 ARG A C 1
ATOM 2375 O O . ARG A 1 293 ? -23.399 0.885 7.600 1.00 98.50 293 ARG A O 1
ATOM 2382 N N . THR A 1 294 ? -21.560 2.158 7.347 1.00 98.56 294 THR A N 1
ATOM 2383 C CA . THR A 1 294 ? -21.622 2.871 8.620 1.00 98.56 294 THR A CA 1
ATOM 2384 C C . THR A 1 294 ? -21.483 4.372 8.417 1.00 98.56 294 THR A C 1
ATOM 2386 O O . THR A 1 294 ? -20.980 4.828 7.387 1.00 98.56 294 THR A O 1
ATOM 2389 N N . ILE A 1 295 ? -21.918 5.126 9.422 1.00 98.44 295 ILE A N 1
ATOM 2390 C CA . ILE A 1 295 ? -21.564 6.536 9.598 1.00 98.44 295 ILE A CA 1
ATOM 2391 C C . ILE A 1 295 ? -20.686 6.607 10.839 1.00 98.44 295 ILE A C 1
ATOM 2393 O O . ILE A 1 295 ? -21.072 6.102 11.896 1.00 98.44 295 ILE A O 1
ATOM 2397 N N . ILE A 1 296 ? -19.506 7.195 10.695 1.00 98.38 296 ILE A N 1
ATOM 2398 C CA . ILE A 1 296 ? -18.521 7.322 11.767 1.00 98.38 296 ILE A CA 1
ATOM 2399 C C . ILE A 1 296 ? -18.157 8.787 11.979 1.00 98.38 296 ILE A C 1
ATOM 2401 O O . ILE A 1 296 ? -18.395 9.628 11.112 1.00 98.38 296 ILE A O 1
ATOM 2405 N N . ARG A 1 297 ? -17.557 9.067 13.133 1.00 98.00 297 ARG A N 1
ATOM 2406 C CA . ARG A 1 297 ? -16.857 10.316 13.422 1.00 98.00 297 ARG A CA 1
ATOM 2407 C C . ARG A 1 297 ? -15.553 9.934 14.099 1.00 98.00 297 ARG A C 1
ATOM 2409 O O . ARG A 1 297 ? -15.585 9.477 15.238 1.00 98.00 297 ARG A O 1
ATOM 2416 N N . SER A 1 298 ? -14.440 10.044 13.377 1.00 97.62 298 SER A N 1
ATOM 2417 C CA . SER A 1 298 ? -13.128 9.800 13.977 1.00 97.62 298 SER A CA 1
ATOM 2418 C C . SER A 1 298 ? -12.906 10.852 15.063 1.00 97.62 298 SER A C 1
ATOM 2420 O O . SER A 1 298 ? -13.076 12.038 14.809 1.00 97.62 298 SER A O 1
ATOM 2422 N N . ALA A 1 299 ? -12.616 10.441 16.289 1.00 97.38 299 ALA A N 1
ATOM 2423 C CA . ALA A 1 299 ? -12.357 11.346 17.401 1.00 97.38 299 ALA A CA 1
ATOM 2424 C C . ALA A 1 299 ? -10.944 11.940 17.320 1.00 97.38 299 ALA A C 1
ATOM 2426 O O . ALA A 1 299 ? -10.747 13.086 17.709 1.00 97.38 299 ALA A O 1
ATOM 2427 N N . TYR A 1 300 ? -9.987 11.172 16.787 1.00 97.38 300 TYR A N 1
ATOM 2428 C CA . TYR A 1 300 ? -8.573 11.541 16.743 1.00 97.38 300 TYR A CA 1
ATOM 2429 C C . TYR A 1 300 ? -7.920 11.097 15.436 1.00 97.38 300 TYR A C 1
ATOM 2431 O O . TYR A 1 300 ? -8.142 9.971 14.980 1.00 97.38 300 TYR A O 1
ATOM 2439 N N . LYS A 1 301 ? -7.071 11.957 14.874 1.00 96.31 301 LYS A N 1
ATOM 2440 C CA . LYS A 1 301 ? -6.145 11.614 13.794 1.00 96.31 301 LYS A CA 1
ATOM 2441 C C . LYS A 1 301 ? -4.726 11.568 14.358 1.00 96.31 301 LYS A C 1
ATOM 2443 O O . LYS A 1 301 ? -4.073 12.597 14.515 1.00 96.31 301 LYS A O 1
ATOM 2448 N N . LEU A 1 302 ? -4.258 10.372 14.698 1.00 97.25 302 LEU A N 1
ATOM 2449 C CA . LEU A 1 302 ? -2.969 10.180 15.359 1.00 97.25 302 LEU A CA 1
ATOM 2450 C C . LEU A 1 302 ? -1.862 9.923 14.336 1.00 97.25 302 LEU A C 1
ATOM 2452 O O . LEU A 1 302 ? -2.100 9.330 13.284 1.00 97.25 302 LEU A O 1
ATOM 2456 N N . THR A 1 303 ? -0.630 10.310 14.673 1.00 96.38 303 THR A N 1
ATOM 2457 C CA . THR A 1 303 ? 0.543 9.780 13.967 1.00 96.38 303 THR A CA 1
ATOM 2458 C C . THR A 1 303 ? 1.030 8.490 14.620 1.00 96.38 303 THR A C 1
ATOM 2460 O O . THR A 1 303 ? 0.739 8.237 15.794 1.00 96.38 303 THR A O 1
ATOM 2463 N N . TYR A 1 304 ? 1.800 7.683 13.887 1.00 95.06 304 TYR A N 1
ATOM 2464 C CA . TYR A 1 304 ? 2.445 6.487 14.445 1.00 95.06 304 TYR A CA 1
ATOM 2465 C C . TYR A 1 304 ? 3.253 6.785 15.712 1.00 95.06 304 TYR A C 1
ATOM 2467 O O . TYR A 1 304 ? 3.153 6.045 16.688 1.00 95.06 304 TYR A O 1
ATOM 2475 N N . GLU A 1 305 ? 4.002 7.887 15.723 1.00 94.69 305 GLU A N 1
ATOM 2476 C CA . GLU A 1 305 ? 4.827 8.288 16.863 1.00 94.69 305 GLU A CA 1
ATOM 2477 C C . GLU A 1 305 ? 3.967 8.644 18.081 1.00 94.69 305 GLU A C 1
ATOM 2479 O O . GLU A 1 305 ? 4.236 8.176 19.183 1.00 94.69 305 GLU A O 1
ATOM 2484 N N . VAL A 1 306 ? 2.880 9.397 17.881 1.00 96.44 306 VAL A N 1
ATOM 2485 C CA . VAL A 1 306 ? 1.950 9.767 18.961 1.00 96.44 306 VAL A CA 1
ATOM 2486 C C . VAL A 1 306 ? 1.246 8.534 19.528 1.00 96.44 306 VAL A C 1
ATOM 2488 O O . VAL A 1 306 ? 1.120 8.385 20.742 1.00 96.44 306 VAL A O 1
ATOM 2491 N N . ALA A 1 307 ? 0.798 7.620 18.668 1.00 97.44 307 ALA A N 1
ATOM 2492 C CA . ALA A 1 307 ? 0.181 6.374 19.108 1.00 97.44 307 ALA A CA 1
ATOM 2493 C C . ALA A 1 307 ? 1.173 5.469 19.862 1.00 97.44 307 ALA A C 1
ATOM 2495 O O . ALA A 1 307 ? 0.782 4.801 20.823 1.00 97.44 307 ALA A O 1
ATOM 2496 N N . GLN A 1 308 ? 2.450 5.473 19.470 1.00 97.25 308 GLN A N 1
ATOM 2497 C CA . GLN A 1 308 ? 3.515 4.769 20.185 1.00 97.25 308 GLN A CA 1
ATOM 2498 C C . GLN A 1 308 ? 3.750 5.391 21.569 1.00 97.25 308 GLN A C 1
ATOM 2500 O O . GLN A 1 308 ? 3.805 4.664 22.559 1.00 97.25 308 GLN A O 1
ATOM 2505 N N . ASP A 1 309 ? 3.806 6.719 21.664 1.00 97.19 309 ASP A N 1
ATOM 2506 C CA . ASP A 1 309 ? 3.964 7.429 22.938 1.00 97.19 309 ASP A CA 1
ATOM 2507 C C . ASP A 1 309 ? 2.770 7.191 23.890 1.00 97.19 309 ASP A C 1
ATOM 2509 O O . ASP A 1 309 ? 2.955 7.012 25.098 1.00 97.19 309 ASP A O 1
ATOM 2513 N N . LEU A 1 310 ? 1.544 7.089 23.357 1.00 97.12 310 LEU A N 1
ATOM 2514 C CA . LEU A 1 310 ? 0.360 6.678 24.128 1.00 97.12 310 LEU A CA 1
ATOM 2515 C C . LEU A 1 310 ? 0.485 5.245 24.655 1.00 97.12 310 LEU A C 1
ATOM 2517 O O . LEU A 1 310 ? 0.109 4.971 25.795 1.00 97.12 310 LEU A O 1
ATOM 2521 N N . PHE A 1 311 ? 0.998 4.328 23.835 1.00 97.19 311 PHE A N 1
ATOM 2522 C CA . PHE A 1 311 ? 1.221 2.940 24.232 1.00 97.19 311 PHE A CA 1
ATOM 2523 C C . PHE A 1 311 ? 2.292 2.810 25.328 1.00 97.19 311 PHE A C 1
ATOM 2525 O O . PHE A 1 311 ? 2.132 1.993 26.237 1.00 97.19 311 PHE A O 1
ATOM 2532 N N . GLU A 1 312 ? 3.334 3.642 25.279 1.00 96.81 312 GLU A N 1
ATOM 2533 C CA . GLU A 1 312 ? 4.444 3.688 26.243 1.00 96.81 312 GLU A CA 1
ATOM 2534 C C . GLU A 1 312 ? 4.140 4.467 27.535 1.00 96.81 312 GLU A C 1
ATOM 2536 O O . GLU A 1 312 ? 5.036 4.636 28.362 1.00 96.81 312 GLU A O 1
ATOM 2541 N N . ASP A 1 313 ? 2.904 4.941 27.722 1.00 94.94 313 ASP A N 1
ATOM 2542 C CA . ASP A 1 313 ? 2.489 5.749 28.877 1.00 94.94 313 ASP A CA 1
ATOM 2543 C C . ASP A 1 313 ? 3.368 7.000 29.102 1.00 94.94 313 ASP A C 1
ATOM 2545 O O . ASP A 1 313 ? 3.696 7.337 30.244 1.00 94.94 313 ASP A O 1
ATOM 2549 N N . LYS A 1 314 ? 3.763 7.715 28.033 1.00 95.25 314 LYS A N 1
ATOM 2550 C CA . LYS A 1 314 ? 4.410 9.039 28.185 1.00 95.25 314 LYS A CA 1
ATOM 2551 C C . LYS A 1 314 ? 3.485 10.009 28.920 1.00 95.25 314 LYS A C 1
ATOM 2553 O O . LYS A 1 314 ? 2.278 9.837 28.867 1.00 95.25 314 LYS A O 1
ATOM 2558 N N . ASP A 1 315 ? 4.045 11.035 29.556 1.00 94.88 315 ASP A N 1
ATOM 2559 C CA . ASP A 1 315 ? 3.320 12.005 30.390 1.00 94.88 315 ASP A CA 1
ATOM 2560 C C . ASP A 1 315 ? 2.058 12.613 29.733 1.00 94.88 315 ASP A C 1
ATOM 2562 O O . ASP A 1 315 ? 2.047 12.910 28.539 1.00 94.88 315 ASP A O 1
ATOM 2566 N N . ASP A 1 316 ? 0.993 12.802 30.520 1.00 93.12 316 ASP A N 1
ATOM 2567 C CA . ASP A 1 316 ? -0.309 13.282 30.038 1.00 93.12 316 ASP A CA 1
ATOM 2568 C C . ASP A 1 316 ? -0.233 14.705 29.460 1.00 93.12 316 ASP A C 1
ATOM 2570 O O . ASP A 1 316 ? -0.823 14.953 28.408 1.00 93.12 316 ASP A O 1
ATOM 2574 N N . GLU A 1 317 ? 0.502 15.632 30.090 1.00 92.00 317 GLU A N 1
ATOM 2575 C CA . GLU A 1 317 ? 0.640 17.012 29.593 1.00 92.00 317 GLU A CA 1
ATOM 2576 C C . GLU A 1 317 ? 1.370 17.029 28.247 1.00 92.00 317 GLU A C 1
ATOM 2578 O O . GLU A 1 317 ? 0.959 17.723 27.310 1.00 92.00 317 GLU A O 1
ATOM 2583 N N . TYR A 1 318 ? 2.408 16.199 28.118 1.00 93.62 318 TYR A N 1
ATOM 2584 C CA . TYR A 1 318 ? 3.105 15.990 26.853 1.00 93.62 318 TYR A CA 1
ATOM 2585 C C . TYR A 1 318 ? 2.172 15.420 25.777 1.00 93.62 318 TYR A C 1
ATOM 2587 O O . TYR A 1 318 ? 2.111 15.969 24.674 1.00 93.62 318 TYR A O 1
ATOM 2595 N N . MET A 1 319 ? 1.384 14.386 26.091 1.00 95.38 319 MET A N 1
ATOM 2596 C CA . MET A 1 319 ? 0.446 13.799 25.127 1.00 95.38 319 MET A CA 1
ATOM 2597 C C . MET A 1 319 ? -0.623 14.788 24.665 1.00 95.38 319 MET A C 1
ATOM 2599 O O . MET A 1 319 ? -0.918 14.856 23.471 1.00 95.38 319 MET A O 1
ATOM 2603 N N . ILE A 1 320 ? -1.175 15.578 25.588 1.00 94.06 320 ILE A N 1
ATOM 2604 C CA . ILE A 1 320 ? -2.159 16.617 25.267 1.00 94.06 320 ILE A CA 1
ATOM 2605 C C . ILE A 1 320 ? -1.552 17.627 24.291 1.00 94.06 320 ILE A C 1
ATOM 2607 O O . ILE A 1 320 ? -2.216 17.997 23.328 1.00 94.06 320 ILE A O 1
ATOM 2611 N N . SER A 1 321 ? -0.289 18.024 24.482 1.00 93.88 321 SER A N 1
ATOM 2612 C CA . SER A 1 321 ? 0.385 18.982 23.593 1.00 93.88 321 SER A CA 1
ATOM 2613 C C . SER A 1 321 ? 0.564 18.482 22.153 1.00 93.88 321 SER A C 1
ATOM 2615 O O . SER A 1 321 ? 0.601 19.292 21.227 1.00 93.88 321 SER A O 1
ATOM 2617 N N . LEU A 1 322 ? 0.649 17.163 21.953 1.00 93.94 322 LEU A N 1
ATOM 2618 C CA . LEU A 1 322 ? 0.884 16.546 20.646 1.00 93.94 322 LEU A CA 1
ATOM 2619 C C . LEU A 1 322 ? -0.390 16.221 19.866 1.00 93.94 322 LEU A C 1
ATOM 2621 O O . LEU A 1 322 ? -0.310 16.049 18.651 1.00 93.94 322 LEU A O 1
ATOM 2625 N N . ILE A 1 323 ? -1.535 16.101 20.540 1.00 94.81 323 ILE A N 1
ATOM 2626 C CA . ILE A 1 323 ? -2.809 15.705 19.928 1.00 94.81 323 ILE A CA 1
ATOM 2627 C C . ILE A 1 323 ? -3.662 16.967 19.732 1.00 94.81 323 ILE A C 1
ATOM 2629 O O . ILE A 1 323 ? -4.208 17.472 20.718 1.00 94.81 323 ILE A O 1
ATOM 2633 N N . PRO A 1 324 ? -3.807 17.487 18.495 1.00 93.50 324 PRO A N 1
ATOM 2634 C CA . PRO A 1 324 ? -4.533 18.734 18.234 1.00 93.50 324 PRO A CA 1
ATOM 2635 C C . PRO A 1 324 ? -5.966 18.717 18.771 1.00 93.50 324 PRO A C 1
ATOM 2637 O O . PRO A 1 324 ? -6.433 19.686 19.365 1.00 93.50 324 PRO A O 1
ATOM 2640 N N . GLU A 1 325 ? -6.654 17.580 18.649 1.00 94.88 325 GLU A N 1
ATOM 2641 C CA . GLU A 1 325 ? -8.033 17.426 19.114 1.00 94.88 325 GLU A CA 1
ATOM 2642 C C . GLU A 1 325 ? -8.170 17.495 20.644 1.00 94.88 325 GLU A C 1
ATOM 2644 O O . GLU A 1 325 ? -9.279 17.693 21.141 1.00 94.88 325 GLU A O 1
ATOM 2649 N N . LEU A 1 326 ? -7.073 17.338 21.394 1.00 93.81 326 LEU A N 1
ATOM 2650 C CA . LEU A 1 326 ? -7.030 17.529 22.845 1.00 93.81 326 LEU A CA 1
ATOM 2651 C C . LEU A 1 326 ? -6.537 18.932 23.214 1.00 93.81 326 LEU A C 1
ATOM 2653 O O . LEU A 1 326 ? -7.201 19.601 24.008 1.00 93.81 326 LEU A O 1
ATOM 2657 N N . SER A 1 327 ? -5.419 19.392 22.641 1.00 92.31 327 SER A N 1
ATOM 2658 C CA . SER A 1 327 ? -4.819 20.696 22.975 1.00 92.31 327 SER A CA 1
ATOM 2659 C C . SER A 1 327 ? -5.706 21.886 22.615 1.00 92.31 327 SER A C 1
ATOM 2661 O O . SER A 1 327 ? -5.726 22.876 23.344 1.00 92.31 327 SER A O 1
ATOM 2663 N N . GLU A 1 328 ? -6.475 21.789 21.531 1.00 92.19 328 GLU A N 1
ATOM 2664 C CA . GLU A 1 328 ? -7.393 22.845 21.085 1.00 92.19 328 GLU A CA 1
ATOM 2665 C C . GLU A 1 328 ? -8.800 22.709 21.696 1.00 92.19 328 GLU A C 1
ATOM 2667 O O . GLU A 1 328 ? -9.690 23.532 21.451 1.00 92.19 328 GLU A O 1
ATOM 2672 N N . SER A 1 329 ? -9.029 21.671 22.507 1.00 90.19 329 SER A N 1
ATOM 2673 C CA . SER A 1 329 ? -10.324 21.430 23.137 1.00 90.19 329 SER A CA 1
ATOM 2674 C C . SER A 1 329 ? -10.581 22.388 24.308 1.00 90.19 329 SER A C 1
ATOM 2676 O O . SER A 1 329 ? -9.675 22.863 24.986 1.00 90.19 329 SER A O 1
ATOM 2678 N N . LYS A 1 330 ? -11.860 22.659 24.588 1.00 91.56 330 LYS A N 1
ATOM 2679 C CA . LYS A 1 330 ? -12.291 23.487 25.734 1.00 91.56 330 LYS A CA 1
ATOM 2680 C C . LYS A 1 330 ? -12.494 22.669 27.018 1.00 91.56 330 LYS A C 1
ATOM 2682 O O . LYS A 1 330 ? -13.277 23.075 27.875 1.00 91.56 330 LYS A O 1
ATOM 2687 N N . LEU A 1 331 ? -11.867 21.499 27.106 1.00 91.56 331 LEU A N 1
ATOM 2688 C CA . LEU A 1 331 ? -12.021 20.572 28.223 1.00 91.56 331 LEU A CA 1
ATOM 2689 C C . LEU A 1 331 ? -11.213 21.032 29.440 1.00 91.56 331 LEU A C 1
ATOM 2691 O O . LEU A 1 331 ? -10.184 21.698 29.325 1.00 91.56 331 LEU A O 1
ATOM 2695 N N . THR A 1 332 ? -11.689 20.671 30.625 1.00 93.56 332 THR A N 1
ATOM 2696 C CA . THR A 1 332 ? -10.960 20.885 31.877 1.00 93.56 332 THR A CA 1
ATOM 2697 C C . THR A 1 332 ? -9.808 19.877 32.019 1.00 93.56 332 THR A C 1
ATOM 2699 O O . THR A 1 332 ? -9.869 18.793 31.435 1.00 93.56 332 THR A O 1
ATOM 2702 N N . PRO A 1 333 ? -8.763 20.166 32.821 1.00 91.69 333 PRO A N 1
ATOM 2703 C CA . PRO A 1 333 ? -7.650 19.231 33.011 1.00 91.69 333 PRO A CA 1
ATOM 2704 C C . PRO A 1 333 ? -8.067 17.808 33.445 1.00 91.69 333 PRO A C 1
ATOM 2706 O O . PRO A 1 333 ? -7.518 16.851 32.901 1.00 91.69 333 PRO A O 1
ATOM 2709 N N . PRO A 1 334 ? -9.060 17.615 34.343 1.00 93.12 334 PRO A N 1
ATOM 2710 C CA . PRO A 1 334 ? -9.551 16.275 34.674 1.00 93.12 334 PRO A CA 1
ATOM 2711 C C . PRO A 1 334 ? -10.204 15.542 33.492 1.00 93.12 334 PRO A C 1
ATOM 2713 O O . PRO A 1 334 ? -9.987 14.345 33.326 1.00 93.12 334 PRO A O 1
ATOM 2716 N N . GLU A 1 335 ? -10.974 16.246 32.659 1.00 94.38 335 GLU A N 1
ATOM 2717 C CA . GLU A 1 335 ? -11.620 15.662 31.472 1.00 94.38 335 GLU A CA 1
ATOM 2718 C C . GLU A 1 335 ? -10.589 15.283 30.399 1.00 94.38 335 GLU A C 1
ATOM 2720 O O . GLU A 1 335 ? -10.717 14.244 29.751 1.00 94.38 335 GLU A O 1
ATOM 2725 N N . LEU A 1 336 ? -9.540 16.096 30.230 1.00 93.75 336 LEU A N 1
ATOM 2726 C CA . LEU A 1 336 ? -8.421 15.785 29.338 1.00 93.75 336 LEU A CA 1
ATOM 2727 C C . LEU A 1 336 ? -7.690 14.515 29.781 1.00 93.75 336 LEU A C 1
ATOM 2729 O O . LEU A 1 336 ? -7.460 13.629 28.959 1.00 93.75 336 LEU A O 1
ATOM 2733 N N . ALA A 1 337 ? -7.382 14.396 31.075 1.00 93.81 337 ALA A N 1
ATOM 2734 C CA . ALA A 1 337 ? -6.743 13.205 31.631 1.00 93.81 337 ALA A CA 1
ATOM 2735 C C . ALA A 1 337 ? -7.610 11.946 31.437 1.00 93.81 337 ALA A C 1
ATOM 2737 O O . ALA A 1 337 ? -7.104 10.883 31.071 1.00 93.81 337 ALA A O 1
ATOM 2738 N N . GLU A 1 338 ? -8.931 12.061 31.608 1.00 95.94 338 GLU A N 1
ATOM 2739 C CA . GLU A 1 338 ? -9.863 10.963 31.327 1.00 95.94 338 GLU A CA 1
ATOM 2740 C C . GLU A 1 338 ? -9.820 10.548 29.849 1.00 95.94 338 GLU A C 1
ATOM 2742 O O . GLU A 1 338 ? -9.734 9.356 29.551 1.00 95.94 338 GLU A O 1
ATOM 2747 N N . LYS A 1 339 ? -9.799 11.511 28.920 1.00 95.81 339 LYS A N 1
ATOM 2748 C CA . LYS A 1 339 ? -9.711 11.235 27.478 1.00 95.81 339 LYS A CA 1
ATOM 2749 C C . LYS A 1 339 ? -8.397 10.587 27.063 1.00 95.81 339 LYS A C 1
ATOM 2751 O O . LYS A 1 339 ? -8.417 9.634 26.282 1.00 95.81 339 LYS A O 1
ATOM 2756 N N . VAL A 1 340 ? -7.272 11.047 27.606 1.00 96.56 340 VAL A N 1
ATOM 2757 C CA . VAL A 1 340 ? -5.966 10.408 27.386 1.00 96.56 340 VAL A CA 1
ATOM 2758 C C . VAL A 1 340 ? -5.992 8.971 27.911 1.00 96.56 340 VAL A C 1
ATOM 2760 O O . VAL A 1 340 ? -5.582 8.053 27.203 1.00 96.56 340 VAL A O 1
ATOM 2763 N N . SER A 1 341 ? -6.536 8.750 29.109 1.00 96.75 341 SER A N 1
ATOM 2764 C CA . SER A 1 341 ? -6.666 7.415 29.705 1.00 96.75 341 SER A CA 1
ATOM 2765 C C . SER A 1 341 ? -7.542 6.473 28.865 1.00 96.75 341 SER A C 1
ATOM 2767 O O . SER A 1 341 ? -7.153 5.329 28.605 1.00 96.75 341 SER A O 1
ATOM 2769 N N . GLU A 1 342 ? -8.686 6.959 28.371 1.00 96.50 342 GLU A N 1
ATOM 2770 C CA . GLU A 1 342 ? -9.584 6.227 27.466 1.00 96.50 342 GLU A CA 1
ATOM 2771 C C . GLU A 1 342 ? -8.846 5.801 26.184 1.00 96.50 342 GLU A C 1
ATOM 2773 O O . GLU A 1 342 ? -8.884 4.630 25.786 1.00 96.50 342 GLU A O 1
ATOM 2778 N N . LEU A 1 343 ? -8.106 6.734 25.576 1.00 96.69 343 LEU A N 1
ATOM 2779 C CA . LEU A 1 343 ? -7.348 6.498 24.352 1.00 96.69 343 LEU A CA 1
ATOM 2780 C C . LEU A 1 343 ? -6.197 5.504 24.567 1.00 96.69 343 LEU A C 1
ATOM 2782 O O . LEU A 1 343 ? -6.051 4.560 23.785 1.00 96.69 343 LEU A O 1
ATOM 2786 N N . ARG A 1 344 ? -5.430 5.645 25.658 1.00 97.50 344 ARG A N 1
ATOM 2787 C CA . ARG A 1 344 ? -4.375 4.686 26.034 1.00 97.50 344 ARG A CA 1
ATOM 2788 C C . ARG A 1 344 ? -4.936 3.286 26.229 1.00 97.50 344 ARG A C 1
ATOM 2790 O O . ARG A 1 344 ? -4.353 2.317 25.741 1.00 97.50 344 ARG A O 1
ATOM 2797 N N . HIS A 1 345 ? -6.066 3.165 26.925 1.00 97.25 345 HIS A N 1
ATOM 2798 C CA . HIS A 1 345 ? -6.715 1.875 27.128 1.00 97.25 345 HIS A CA 1
ATOM 2799 C C . HIS A 1 345 ? -7.089 1.228 25.790 1.00 97.25 345 HIS A C 1
ATOM 2801 O O . HIS A 1 345 ? -6.774 0.056 25.571 1.00 97.25 345 HIS A O 1
ATOM 2807 N N . SER A 1 346 ? -7.703 1.992 24.881 1.00 97.81 346 SER A N 1
ATOM 2808 C CA . SER A 1 346 ? -8.080 1.498 23.554 1.00 97.81 346 SER A CA 1
ATOM 2809 C C . SER A 1 346 ? -6.867 1.044 22.736 1.00 97.81 346 SER A C 1
ATOM 2811 O O . SER A 1 346 ? -6.874 -0.069 22.208 1.00 97.81 346 SER A O 1
ATOM 2813 N N . ILE A 1 347 ? -5.795 1.844 22.682 1.00 98.06 347 ILE A N 1
ATOM 2814 C CA . ILE A 1 347 ? -4.564 1.503 21.946 1.00 98.06 347 ILE A CA 1
ATOM 2815 C C . ILE A 1 347 ? -3.904 0.251 22.527 1.00 98.06 347 ILE A C 1
ATOM 2817 O O . ILE A 1 347 ? -3.540 -0.654 21.780 1.00 98.06 347 ILE A O 1
ATOM 2821 N N . LYS A 1 348 ? -3.805 0.130 23.853 1.00 97.94 348 LYS A N 1
ATOM 2822 C CA . LYS A 1 348 ? -3.244 -1.071 24.491 1.00 97.94 348 LYS A CA 1
ATOM 2823 C C . LYS A 1 348 ? -4.053 -2.322 24.169 1.00 97.94 348 LYS A C 1
ATOM 2825 O O . LYS A 1 348 ? -3.471 -3.356 23.849 1.00 97.94 348 LYS A O 1
ATOM 2830 N N . LYS A 1 349 ? -5.386 -2.235 24.194 1.00 97.25 349 LYS A N 1
ATOM 2831 C CA . LYS A 1 349 ? -6.246 -3.355 23.785 1.00 97.25 349 LYS A CA 1
ATOM 2832 C C . LYS A 1 349 ? -6.095 -3.700 22.311 1.00 97.25 349 LYS A C 1
ATOM 2834 O O . LYS A 1 349 ? -6.067 -4.881 21.979 1.00 97.25 349 LYS A O 1
ATOM 2839 N N . LEU A 1 350 ? -5.941 -2.704 21.446 1.00 97.94 350 LEU A N 1
ATOM 2840 C CA . LEU A 1 350 ? -5.660 -2.915 20.030 1.00 97.94 350 LEU A CA 1
ATOM 2841 C C . LEU A 1 350 ? -4.337 -3.678 19.824 1.00 97.94 350 LEU A C 1
ATOM 2843 O O . LEU A 1 350 ? -4.317 -4.659 19.083 1.00 97.94 350 LEU A O 1
ATOM 2847 N N . VAL A 1 351 ? -3.271 -3.291 20.534 1.00 98.25 351 VAL A N 1
ATOM 2848 C CA . VAL A 1 351 ? -1.962 -3.973 20.506 1.00 98.25 351 VAL A CA 1
ATOM 2849 C C . VAL A 1 351 ? -2.069 -5.416 21.010 1.00 98.25 351 VAL A C 1
ATOM 2851 O O . VAL A 1 351 ? -1.567 -6.333 20.364 1.00 98.25 351 VAL A O 1
ATOM 2854 N N . GLU A 1 352 ? -2.758 -5.655 22.132 1.00 97.44 352 GLU A N 1
ATOM 2855 C CA . GLU A 1 352 ? -2.997 -7.013 22.647 1.00 97.44 352 GLU A CA 1
ATOM 2856 C C . GLU A 1 352 ? -3.688 -7.906 21.601 1.00 97.44 352 GLU A C 1
ATOM 2858 O O . GLU A 1 352 ? -3.253 -9.036 21.366 1.00 97.44 352 GLU A O 1
ATOM 2863 N N . ILE A 1 353 ? -4.735 -7.394 20.943 1.00 97.69 353 ILE A N 1
ATOM 2864 C CA . ILE A 1 353 ? -5.456 -8.119 19.889 1.00 97.69 353 ILE A CA 1
ATOM 2865 C C . ILE A 1 353 ? -4.524 -8.412 18.707 1.00 97.69 353 ILE A C 1
ATOM 2867 O O . ILE A 1 353 ? -4.454 -9.554 18.248 1.00 97.69 353 ILE A O 1
ATOM 2871 N N . ALA A 1 354 ? -3.796 -7.402 18.226 1.00 97.56 354 ALA A N 1
ATOM 2872 C CA . ALA A 1 354 ? -2.896 -7.540 17.086 1.00 97.56 354 ALA A CA 1
ATOM 2873 C C . ALA A 1 354 ? -1.776 -8.554 17.352 1.00 97.56 354 ALA A C 1
ATOM 2875 O O . ALA A 1 354 ? -1.482 -9.372 16.482 1.00 97.56 354 ALA A O 1
ATOM 2876 N N . ARG A 1 355 ? -1.202 -8.586 18.559 1.00 97.38 355 ARG A N 1
ATOM 2877 C CA . ARG A 1 355 ? -0.201 -9.597 18.941 1.00 97.38 355 ARG A CA 1
ATOM 2878 C C . ARG A 1 355 ? -0.751 -11.016 18.822 1.00 97.38 355 ARG A C 1
ATOM 2880 O O . ARG A 1 355 ? -0.113 -11.861 18.199 1.00 97.38 355 ARG A O 1
ATOM 2887 N N . VAL A 1 356 ? -1.964 -11.271 19.318 1.00 96.75 356 VAL A N 1
ATOM 2888 C CA . VAL A 1 356 ? -2.590 -12.604 19.214 1.00 96.75 356 VAL A CA 1
ATOM 2889 C C . VAL A 1 356 ? -2.875 -12.989 17.758 1.00 96.75 356 VAL A C 1
ATOM 2891 O O . VAL A 1 356 ? -2.657 -14.142 17.367 1.00 96.75 356 VAL A O 1
ATOM 2894 N N . LEU A 1 357 ? -3.356 -12.048 16.939 1.00 95.38 357 LEU A N 1
ATOM 2895 C CA . LEU A 1 357 ? -3.586 -12.280 15.508 1.00 95.38 357 LEU A CA 1
ATOM 2896 C C . LEU A 1 357 ? -2.273 -12.600 14.779 1.00 95.38 357 LEU A C 1
ATOM 2898 O O . LEU A 1 357 ? -2.194 -13.609 14.071 1.00 95.38 357 LEU A O 1
ATOM 2902 N N . ARG A 1 358 ? -1.216 -11.831 15.053 1.00 95.50 358 ARG A N 1
ATOM 2903 C CA . ARG A 1 358 ? 0.118 -12.048 14.489 1.00 95.50 358 ARG A CA 1
ATOM 2904 C C . ARG A 1 358 ? 0.701 -13.394 14.894 1.00 95.50 358 ARG A C 1
ATOM 2906 O O . ARG A 1 358 ? 1.182 -14.131 14.041 1.00 95.50 358 ARG A O 1
ATOM 2913 N N . GLU A 1 359 ? 0.601 -13.780 16.162 1.00 94.94 359 GLU A N 1
ATOM 2914 C CA . GLU A 1 359 ? 1.056 -15.093 16.632 1.00 94.94 359 GLU A CA 1
ATOM 2915 C C . GLU A 1 359 ? 0.331 -16.250 15.931 1.00 94.94 359 GLU A C 1
ATOM 2917 O O . GLU A 1 359 ? 0.932 -17.290 15.642 1.00 94.94 359 GLU A O 1
ATOM 2922 N N . LYS A 1 360 ? -0.972 -16.111 15.651 1.00 94.00 360 LYS A N 1
ATOM 2923 C CA . LYS A 1 360 ? -1.721 -17.097 14.850 1.00 94.00 360 LYS A CA 1
ATOM 2924 C C . LYS A 1 360 ? -1.189 -17.153 13.419 1.00 94.00 360 LYS A C 1
ATOM 2926 O O . LYS A 1 360 ? -0.956 -18.244 12.899 1.00 94.00 360 LYS A O 1
ATOM 2931 N N . ARG A 1 361 ? -0.946 -15.997 12.803 1.00 94.56 361 ARG A N 1
ATOM 2932 C CA . ARG A 1 361 ? -0.419 -15.885 11.439 1.00 94.56 361 ARG A CA 1
ATOM 2933 C C . ARG A 1 361 ? 1.002 -16.457 11.319 1.00 94.56 361 ARG A C 1
ATOM 2935 O O . ARG A 1 361 ? 1.274 -17.239 10.408 1.00 94.56 361 ARG A O 1
ATOM 2942 N N . ASN A 1 362 ? 1.876 -16.178 12.283 1.00 93.69 362 ASN A N 1
ATOM 2943 C CA . ASN A 1 362 ? 3.243 -16.707 12.348 1.00 93.69 362 ASN A CA 1
ATOM 2944 C C . ASN A 1 362 ? 3.247 -18.234 12.527 1.00 93.69 362 ASN A C 1
ATOM 2946 O O . ASN A 1 362 ? 4.004 -18.933 11.853 1.00 93.69 362 ASN A O 1
ATOM 2950 N N . ARG A 1 363 ? 2.323 -18.790 13.326 1.00 93.75 363 ARG A N 1
ATOM 2951 C CA . ARG A 1 363 ? 2.111 -20.250 13.412 1.00 93.75 363 ARG A CA 1
ATOM 2952 C C . ARG A 1 363 ? 1.685 -20.883 12.083 1.00 93.75 363 ARG A C 1
ATOM 2954 O O . ARG A 1 363 ? 2.029 -22.037 11.833 1.00 93.75 363 ARG A O 1
ATOM 2961 N N . ASN A 1 364 ? 1.010 -20.130 11.215 1.00 92.31 364 ASN A N 1
ATOM 2962 C CA . ASN A 1 364 ? 0.650 -20.551 9.855 1.00 92.31 364 ASN A CA 1
ATOM 2963 C C . ASN A 1 364 ? 1.774 -20.310 8.823 1.00 92.31 364 ASN A C 1
ATOM 2965 O O . ASN A 1 364 ? 1.605 -20.574 7.628 1.00 92.31 364 ASN A O 1
ATOM 2969 N N . GLY A 1 365 ? 2.943 -19.844 9.270 1.00 92.50 365 GLY A N 1
ATOM 2970 C CA . GLY A 1 365 ? 4.124 -19.654 8.437 1.00 92.50 365 GLY A CA 1
ATOM 2971 C C . GLY A 1 365 ? 4.165 -18.324 7.699 1.00 92.50 365 GLY A C 1
ATOM 2972 O O . GLY A 1 365 ? 4.716 -18.271 6.599 1.00 92.50 365 GLY A O 1
ATOM 2973 N N . ALA A 1 366 ? 3.580 -17.264 8.257 1.00 94.00 366 ALA A N 1
ATOM 2974 C CA . ALA A 1 366 ? 3.892 -15.920 7.790 1.00 94.00 366 ALA A CA 1
ATOM 2975 C C . ALA A 1 366 ? 5.397 -15.649 7.812 1.00 94.00 366 ALA A C 1
ATOM 2977 O O . ALA A 1 366 ? 6.112 -16.087 8.710 1.00 94.00 366 ALA A O 1
ATOM 2978 N N . LEU A 1 367 ? 5.854 -14.912 6.806 1.00 91.44 367 LEU A N 1
ATOM 2979 C CA . LEU A 1 367 ? 7.241 -14.508 6.681 1.00 91.44 367 LEU A CA 1
ATOM 2980 C C . LEU A 1 367 ? 7.380 -13.059 7.139 1.00 91.44 367 LEU A C 1
ATOM 2982 O O . LEU A 1 367 ? 6.791 -12.157 6.545 1.00 91.44 367 LEU A O 1
ATOM 2986 N N . GLU A 1 368 ? 8.193 -12.844 8.166 1.00 86.25 368 GLU A N 1
ATOM 2987 C CA . GLU A 1 368 ? 8.694 -11.522 8.536 1.00 86.25 368 GLU A CA 1
ATOM 2988 C C . GLU A 1 368 ? 9.953 -11.264 7.707 1.00 86.25 368 GLU A C 1
ATOM 2990 O O . GLU A 1 368 ? 11.039 -11.758 8.006 1.00 86.25 368 GLU A O 1
ATOM 2995 N N . LEU A 1 369 ? 9.782 -10.598 6.570 1.00 82.69 369 LEU A N 1
ATOM 2996 C CA . LEU A 1 369 ? 10.870 -10.326 5.639 1.00 82.69 369 LEU A CA 1
ATOM 2997 C C . LEU A 1 369 ? 11.362 -8.893 5.807 1.00 82.69 369 LEU A C 1
ATOM 2999 O O . LEU A 1 369 ? 10.568 -7.982 6.019 1.00 82.69 369 LEU A O 1
ATOM 3003 N N . GLU A 1 370 ? 12.673 -8.711 5.676 1.00 72.44 370 GLU A N 1
ATOM 3004 C CA . GLU A 1 370 ? 13.299 -7.398 5.785 1.00 72.44 370 GLU A CA 1
ATOM 3005 C C . GLU A 1 370 ? 13.049 -6.606 4.497 1.00 72.44 370 GLU A C 1
ATOM 3007 O O . GLU A 1 370 ? 13.362 -7.065 3.388 1.00 72.44 370 GLU A O 1
ATOM 3012 N N . GLY A 1 371 ? 12.504 -5.404 4.659 1.00 65.62 371 GLY A N 1
ATOM 3013 C CA . GLY A 1 371 ? 12.463 -4.361 3.645 1.00 65.62 371 GLY A CA 1
ATOM 3014 C C . GLY A 1 371 ? 12.960 -3.070 4.277 1.00 65.62 371 GLY A C 1
ATOM 3015 O O . GLY A 1 371 ? 12.338 -2.560 5.204 1.00 65.62 371 GLY A O 1
ATOM 3016 N N . VAL A 1 372 ? 14.091 -2.546 3.802 1.00 60.62 372 VAL A N 1
ATOM 3017 C CA . VAL A 1 372 ? 14.599 -1.258 4.284 1.00 60.62 372 VAL A CA 1
ATOM 3018 C C . VAL A 1 372 ? 13.791 -0.156 3.606 1.00 60.62 372 VAL A C 1
ATOM 3020 O O . VAL A 1 372 ? 14.111 0.274 2.500 1.00 60.62 372 VAL A O 1
ATOM 3023 N N . GLU A 1 373 ? 12.709 0.281 4.248 1.00 71.19 373 GLU A N 1
ATOM 3024 C CA . GLU A 1 373 ? 12.032 1.511 3.848 1.00 71.19 373 GLU A CA 1
ATOM 3025 C C . GLU A 1 373 ? 12.842 2.715 4.328 1.00 71.19 373 GLU A C 1
ATOM 3027 O O . GLU A 1 373 ? 13.114 2.871 5.520 1.00 71.19 373 GLU A O 1
ATOM 3032 N N . VAL A 1 374 ? 13.205 3.595 3.399 1.00 78.12 374 VAL A N 1
ATOM 3033 C CA . VAL A 1 374 ? 13.892 4.849 3.707 1.00 78.12 374 VAL A CA 1
ATOM 3034 C C . VAL A 1 374 ? 12.935 6.026 3.590 1.00 78.12 374 VAL A C 1
ATOM 3036 O O . VAL A 1 374 ? 12.061 6.062 2.722 1.00 78.12 374 VAL A O 1
ATOM 3039 N N . LYS A 1 375 ? 13.099 7.004 4.476 1.00 76.94 375 LYS A N 1
ATOM 3040 C CA . LYS A 1 375 ? 12.452 8.307 4.399 1.00 76.94 375 LYS A CA 1
ATOM 3041 C C . LYS A 1 375 ? 13.484 9.322 3.931 1.00 76.94 375 LYS A C 1
ATOM 3043 O O . LYS A 1 375 ? 14.529 9.476 4.555 1.00 76.94 375 LYS A O 1
ATOM 3048 N N . ILE A 1 376 ? 13.166 10.020 2.851 1.00 79.88 376 ILE A N 1
ATOM 3049 C CA . ILE A 1 376 ? 13.980 11.126 2.357 1.00 79.88 376 ILE A CA 1
ATOM 3050 C C . ILE A 1 376 ? 13.577 12.369 3.151 1.00 79.88 376 ILE A C 1
ATOM 3052 O O . ILE A 1 376 ? 12.408 12.756 3.158 1.00 79.88 376 ILE A O 1
ATOM 3056 N N . GLN A 1 377 ? 14.529 12.954 3.868 1.00 77.62 377 GLN A N 1
ATOM 3057 C CA . GLN A 1 377 ? 14.366 14.240 4.527 1.00 77.62 377 GLN A CA 1
ATOM 3058 C C . GLN A 1 377 ? 14.840 15.322 3.565 1.00 77.62 377 GLN A C 1
ATOM 3060 O O . GLN A 1 377 ? 15.964 15.279 3.076 1.00 77.62 377 GLN A O 1
ATOM 3065 N N . MET A 1 378 ? 13.964 16.275 3.275 1.00 72.75 378 MET A N 1
ATOM 3066 C CA . MET A 1 378 ? 14.262 17.392 2.385 1.00 72.75 378 MET A CA 1
ATOM 3067 C C . MET A 1 378 ? 14.448 18.660 3.213 1.00 72.75 378 MET A C 1
ATOM 3069 O O . MET A 1 378 ? 13.658 18.903 4.129 1.00 72.75 378 MET A O 1
ATOM 3073 N N . THR A 1 379 ? 15.477 19.455 2.908 1.00 71.38 379 THR A N 1
ATOM 3074 C CA . THR A 1 379 ? 15.656 20.787 3.512 1.00 71.38 379 THR A CA 1
ATOM 3075 C C . THR A 1 379 ? 14.622 21.754 2.938 1.00 71.38 379 THR A C 1
ATOM 3077 O O . THR A 1 379 ? 13.955 22.455 3.686 1.00 71.38 379 THR A O 1
ATOM 3080 N N . ASP A 1 380 ? 14.465 21.709 1.611 1.00 72.25 380 ASP A N 1
ATOM 3081 C CA . ASP A 1 380 ? 13.519 22.460 0.780 1.00 72.25 380 ASP A CA 1
ATOM 3082 C C . ASP A 1 380 ? 13.081 21.565 -0.397 1.00 72.25 380 ASP A C 1
ATOM 3084 O O . ASP A 1 380 ? 13.630 20.480 -0.581 1.00 72.25 380 ASP A O 1
ATOM 3088 N N . LYS A 1 381 ? 12.137 22.019 -1.237 1.00 64.94 381 LYS A N 1
ATOM 3089 C CA . LYS A 1 381 ? 11.566 21.221 -2.347 1.00 64.94 381 LYS A CA 1
ATOM 3090 C C . LYS A 1 381 ? 12.591 20.579 -3.296 1.00 64.94 381 LYS A C 1
ATOM 3092 O O . LYS A 1 381 ? 12.283 19.541 -3.868 1.00 64.94 381 LYS A O 1
ATOM 3097 N N . ASP A 1 382 ? 13.778 21.167 -3.440 1.00 66.12 382 ASP A N 1
ATOM 3098 C CA . ASP A 1 382 ? 14.774 20.731 -4.425 1.00 66.12 382 ASP A CA 1
ATOM 3099 C C . ASP A 1 382 ? 16.009 20.044 -3.815 1.00 66.12 382 ASP A C 1
ATOM 3101 O O . ASP A 1 382 ? 16.857 19.559 -4.560 1.00 66.12 382 ASP A O 1
ATOM 3105 N N . ASN A 1 383 ? 16.136 19.982 -2.482 1.00 76.00 383 ASN A N 1
ATOM 3106 C CA . ASN A 1 383 ? 17.363 19.513 -1.826 1.00 76.00 383 ASN A CA 1
ATOM 3107 C C . ASN A 1 383 ? 17.095 18.438 -0.769 1.00 76.00 383 ASN A C 1
ATOM 3109 O O . ASN A 1 383 ? 16.334 18.645 0.179 1.00 76.00 383 ASN A O 1
ATOM 3113 N N . ILE A 1 384 ? 17.784 17.305 -0.916 1.00 81.38 384 ILE A N 1
ATOM 3114 C CA . ILE A 1 384 ? 17.789 16.206 0.053 1.00 81.38 384 ILE A CA 1
ATOM 3115 C C . ILE A 1 384 ? 18.820 16.514 1.143 1.00 81.38 384 ILE A C 1
ATOM 3117 O O . ILE A 1 384 ? 19.999 16.688 0.844 1.00 81.38 384 ILE A O 1
ATOM 3121 N N . ASP A 1 385 ? 18.358 16.556 2.388 1.00 81.31 385 ASP A N 1
ATOM 3122 C CA . ASP A 1 385 ? 19.168 16.744 3.596 1.00 81.31 385 ASP A CA 1
ATOM 3123 C C . ASP A 1 385 ? 19.762 15.410 4.065 1.00 81.31 385 ASP A C 1
ATOM 3125 O O . ASP A 1 385 ? 20.966 15.285 4.277 1.00 81.31 385 ASP A O 1
ATOM 3129 N N . ASP A 1 386 ? 18.903 14.391 4.189 1.00 81.00 386 ASP A N 1
ATOM 3130 C CA . ASP A 1 386 ? 19.266 13.086 4.742 1.00 81.00 386 ASP A CA 1
ATOM 3131 C C . ASP A 1 386 ? 18.348 11.965 4.217 1.00 81.00 386 ASP A C 1
ATOM 3133 O O . ASP A 1 386 ? 17.235 12.204 3.735 1.00 81.00 386 ASP A O 1
ATOM 3137 N N . ILE A 1 387 ? 18.803 10.718 4.324 1.00 83.31 387 ILE A N 1
ATOM 3138 C CA . ILE A 1 387 ? 18.040 9.508 4.002 1.00 83.31 387 ILE A CA 1
ATOM 3139 C C . ILE A 1 387 ? 18.012 8.631 5.250 1.00 83.31 387 ILE A C 1
ATOM 3141 O O . ILE A 1 387 ? 18.968 7.924 5.569 1.00 83.31 387 ILE A O 1
ATOM 3145 N N . ILE A 1 388 ? 16.882 8.654 5.951 1.00 82.19 388 ILE A N 1
ATOM 3146 C CA . ILE A 1 388 ? 16.742 8.032 7.265 1.00 82.19 388 ILE A CA 1
ATOM 3147 C C . ILE A 1 388 ? 15.964 6.718 7.125 1.00 82.19 388 ILE A C 1
ATOM 3149 O O . ILE A 1 388 ? 14.819 6.735 6.663 1.00 82.19 388 ILE A O 1
ATOM 3153 N N . PRO A 1 389 ? 16.521 5.570 7.545 1.00 79.94 389 PRO A N 1
ATOM 3154 C CA . PRO A 1 389 ? 15.771 4.321 7.610 1.00 79.94 389 PRO A CA 1
ATOM 3155 C C . PRO A 1 389 ? 14.583 4.451 8.567 1.00 79.94 389 PRO A C 1
ATOM 3157 O O . PRO A 1 389 ? 14.740 4.905 9.707 1.00 79.94 389 PRO A O 1
ATOM 3160 N N . LYS A 1 390 ? 13.392 4.030 8.135 1.00 77.69 390 LYS A N 1
ATOM 3161 C CA . LYS A 1 390 ? 12.237 3.951 9.032 1.00 77.69 390 LYS A CA 1
ATOM 3162 C C . LYS A 1 390 ? 12.491 2.863 10.070 1.00 77.69 390 LYS A C 1
ATOM 3164 O O . LYS A 1 390 ? 12.795 1.723 9.728 1.00 77.69 390 LYS A O 1
ATOM 3169 N N . LYS A 1 391 ? 12.350 3.212 11.348 1.00 79.25 391 LYS A N 1
ATOM 3170 C CA . LYS A 1 391 ? 12.433 2.237 12.436 1.00 79.25 391 LYS A CA 1
ATOM 3171 C C . LYS A 1 391 ? 11.068 1.568 12.604 1.00 79.25 391 LYS A C 1
ATOM 3173 O O . LYS A 1 391 ? 10.095 2.293 12.818 1.00 79.25 391 LYS A O 1
ATOM 3178 N N . PRO A 1 392 ? 10.971 0.232 12.529 1.00 80.62 392 PRO A N 1
ATOM 3179 C CA . PRO A 1 392 ? 9.729 -0.452 12.853 1.00 80.62 392 PRO A CA 1
ATOM 3180 C C . PRO A 1 392 ? 9.393 -0.215 14.331 1.00 80.62 392 PRO A C 1
ATOM 3182 O O . PRO A 1 392 ? 10.274 -0.237 15.192 1.00 80.62 392 PRO A O 1
ATOM 3185 N N . GLN A 1 393 ? 8.120 0.049 14.618 1.00 89.62 393 GLN A N 1
ATOM 3186 C CA . GLN A 1 393 ? 7.599 0.205 15.980 1.00 89.62 393 GLN A CA 1
ATOM 3187 C C . GLN A 1 393 ? 6.358 -0.675 16.149 1.00 89.62 393 GLN A C 1
ATOM 3189 O O . GLN A 1 393 ? 5.682 -0.974 15.164 1.00 89.62 393 GLN A O 1
ATOM 3194 N N . GLU A 1 394 ? 6.016 -1.025 17.390 1.00 95.19 394 GLU A N 1
ATOM 3195 C CA . GLU A 1 394 ? 4.878 -1.900 17.719 1.00 95.19 394 GLU A CA 1
ATOM 3196 C C . GLU A 1 394 ? 3.567 -1.425 17.072 1.00 95.19 39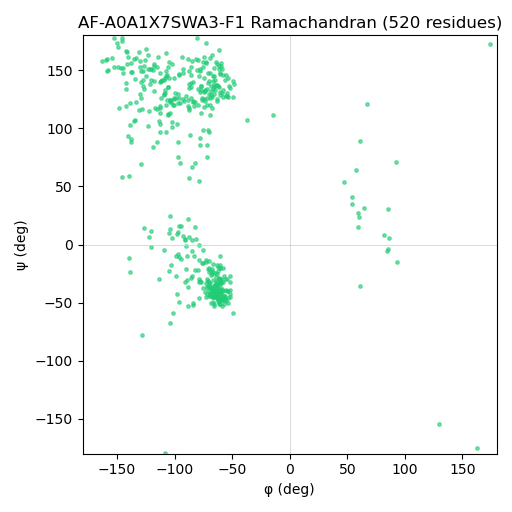4 GLU A C 1
ATOM 3198 O O . GLU A 1 394 ? 2.781 -2.237 16.576 1.00 95.19 394 GLU A O 1
ATOM 3203 N N . ILE A 1 395 ? 3.326 -0.110 17.033 1.00 96.56 395 ILE A N 1
ATOM 3204 C CA . ILE A 1 395 ? 2.102 0.438 16.439 1.00 96.56 395 ILE A CA 1
ATOM 3205 C C . ILE A 1 395 ? 2.045 0.243 14.919 1.00 96.56 395 ILE A C 1
ATOM 3207 O O . ILE A 1 395 ? 0.972 -0.072 14.404 1.00 96.56 395 ILE A O 1
ATOM 3211 N N . HIS A 1 396 ? 3.169 0.345 14.200 1.00 94.31 396 HIS A N 1
ATOM 3212 C CA . HIS A 1 396 ? 3.203 0.061 12.758 1.00 94.31 396 HIS A CA 1
ATOM 3213 C C . HIS A 1 396 ? 2.733 -1.367 12.480 1.00 94.31 396 HIS A C 1
ATOM 3215 O O . HIS A 1 396 ? 1.882 -1.612 11.624 1.00 94.31 396 HIS A O 1
ATOM 3221 N N . GLU A 1 397 ? 3.243 -2.312 13.261 1.00 94.12 397 GLU A N 1
ATOM 3222 C CA . GLU A 1 397 ? 2.892 -3.718 13.125 1.00 94.12 397 GLU A CA 1
ATOM 3223 C C . GLU A 1 397 ? 1.459 -4.008 13.614 1.00 94.12 397 GLU A C 1
ATOM 3225 O O . GLU A 1 397 ? 0.803 -4.923 13.116 1.00 94.12 397 GLU A O 1
ATOM 3230 N N . THR A 1 398 ? 0.957 -3.238 14.584 1.00 97.56 398 THR A N 1
ATOM 3231 C CA . THR A 1 398 ? -0.420 -3.332 15.096 1.00 97.56 398 THR A CA 1
ATOM 3232 C C . THR A 1 398 ? -1.435 -2.919 14.035 1.00 97.56 398 THR A C 1
ATOM 3234 O O . THR A 1 398 ? -2.380 -3.666 13.766 1.00 97.56 398 THR A O 1
ATOM 3237 N N . VAL A 1 399 ? -1.226 -1.764 13.394 1.00 97.38 399 VAL A N 1
ATOM 3238 C CA . VAL A 1 399 ? -2.078 -1.285 12.294 1.00 97.38 399 VAL A CA 1
ATOM 3239 C C . VAL A 1 399 ? -2.013 -2.261 11.120 1.00 97.38 399 VAL A C 1
ATOM 3241 O O . VAL A 1 399 ? -3.057 -2.693 10.628 1.00 97.38 399 VAL A O 1
ATOM 3244 N N . ALA A 1 400 ? -0.809 -2.697 10.729 1.00 95.75 400 ALA A N 1
ATOM 3245 C CA . ALA A 1 400 ? -0.629 -3.673 9.655 1.00 95.75 400 ALA A CA 1
ATOM 3246 C C . ALA A 1 400 ? -1.409 -4.974 9.908 1.00 95.75 400 ALA A C 1
ATOM 3248 O O . ALA A 1 400 ? -2.091 -5.464 9.005 1.00 95.75 400 ALA A O 1
ATOM 3249 N N . GLU A 1 401 ? -1.376 -5.514 11.130 1.00 97.38 401 GLU A N 1
ATOM 3250 C CA . GLU A 1 401 ? -2.109 -6.739 11.464 1.00 97.38 401 GLU A CA 1
ATOM 3251 C C . GLU A 1 401 ? -3.633 -6.536 11.425 1.00 97.38 401 GLU A C 1
ATOM 3253 O O . GLU A 1 401 ? -4.354 -7.400 10.923 1.00 97.38 401 GLU A O 1
ATOM 3258 N N . CYS A 1 402 ? -4.137 -5.379 11.870 1.00 98.31 402 CYS A N 1
ATOM 3259 C CA . CYS A 1 402 ? -5.562 -5.045 11.765 1.00 98.31 402 CYS A CA 1
ATOM 3260 C C . CYS A 1 402 ? -6.023 -4.960 10.301 1.00 98.31 402 CYS A C 1
ATOM 3262 O O . CYS A 1 402 ? -7.102 -5.453 9.957 1.00 98.31 402 CYS A O 1
ATOM 3264 N N . MET A 1 403 ? -5.191 -4.391 9.422 1.00 98.06 403 MET A N 1
ATOM 3265 C CA . MET A 1 403 ? -5.476 -4.325 7.987 1.00 98.06 403 MET A CA 1
ATOM 3266 C C . MET A 1 403 ? -5.429 -5.706 7.330 1.00 98.06 403 MET A C 1
ATOM 3268 O O . MET A 1 403 ? -6.327 -6.045 6.557 1.00 98.06 403 MET A O 1
ATOM 3272 N N . ILE A 1 404 ? -4.428 -6.534 7.652 1.00 98.06 404 ILE A N 1
ATOM 3273 C CA . ILE A 1 404 ? -4.337 -7.922 7.166 1.00 98.06 404 ILE A CA 1
ATOM 3274 C C . ILE A 1 404 ? -5.580 -8.710 7.587 1.00 98.06 404 ILE A C 1
ATOM 3276 O O . ILE A 1 404 ? -6.181 -9.388 6.752 1.00 98.06 404 ILE A O 1
ATOM 3280 N N . PHE A 1 405 ? -6.003 -8.569 8.845 1.00 97.94 405 PHE A N 1
ATOM 3281 C CA . PHE A 1 405 ? -7.218 -9.183 9.370 1.00 97.94 405 PHE A CA 1
ATOM 3282 C C . PHE A 1 405 ? -8.462 -8.770 8.571 1.00 97.94 405 PHE A C 1
ATOM 3284 O O . PHE A 1 405 ? -9.213 -9.635 8.109 1.00 97.94 405 PHE A O 1
ATOM 3291 N N . ALA A 1 406 ? -8.679 -7.468 8.364 1.00 98.50 406 ALA A N 1
ATOM 3292 C CA . ALA A 1 406 ? -9.829 -6.979 7.605 1.00 98.50 406 ALA A CA 1
ATOM 3293 C C . ALA A 1 406 ? -9.814 -7.506 6.161 1.00 98.50 406 ALA A C 1
ATOM 3295 O O . ALA A 1 406 ? -10.821 -8.032 5.681 1.00 98.50 406 ALA A O 1
ATOM 3296 N N . ASN A 1 407 ? -8.655 -7.445 5.504 1.00 98.62 407 ASN A N 1
ATOM 3297 C CA . ASN A 1 407 ? -8.439 -7.941 4.148 1.00 98.62 407 ASN A CA 1
ATOM 3298 C C . ASN A 1 407 ? -8.718 -9.446 4.015 1.00 98.62 407 ASN A C 1
ATOM 3300 O O . ASN A 1 407 ? -9.426 -9.861 3.097 1.00 98.62 407 ASN A O 1
ATOM 3304 N N . GLU A 1 408 ? -8.216 -10.276 4.933 1.00 97.75 408 GLU A N 1
ATOM 3305 C CA . GLU A 1 408 ? -8.474 -11.721 4.940 1.00 97.75 408 GLU A CA 1
ATOM 3306 C C . GLU A 1 408 ? -9.972 -12.019 5.078 1.00 97.75 408 GLU A C 1
ATOM 3308 O O . GLU A 1 408 ? -10.546 -12.812 4.324 1.00 97.75 408 GLU A O 1
ATOM 3313 N N . TRP A 1 409 ? -10.634 -11.380 6.039 1.00 97.81 409 TRP A N 1
ATOM 3314 C CA . TRP A 1 409 ? -12.036 -11.663 6.322 1.00 97.81 409 TRP A CA 1
ATOM 3315 C C . TRP A 1 409 ? -12.979 -11.128 5.250 1.00 97.81 409 TRP A C 1
ATOM 3317 O O . TRP A 1 409 ? -13.988 -11.780 4.961 1.00 97.81 409 TRP A O 1
ATOM 3327 N N . VAL A 1 410 ? -12.656 -10.001 4.618 1.00 98.38 410 VAL A N 1
ATOM 3328 C CA . VAL A 1 410 ? -13.368 -9.537 3.422 1.00 98.38 410 VAL A CA 1
ATOM 3329 C C . VAL A 1 410 ? -13.138 -10.505 2.265 1.00 98.38 410 VAL A C 1
ATOM 3331 O O . VAL A 1 410 ? -14.115 -10.925 1.648 1.00 98.38 410 VAL A O 1
ATOM 3334 N N . ALA A 1 411 ? -11.905 -10.969 2.036 1.00 97.94 411 ALA A N 1
ATOM 3335 C CA . ALA A 1 411 ? -11.593 -11.949 0.993 1.00 97.94 411 ALA A CA 1
ATOM 3336 C C . ALA A 1 411 ? -12.409 -13.248 1.141 1.00 97.94 411 ALA A C 1
ATOM 3338 O O . ALA A 1 411 ? -12.988 -13.744 0.170 1.00 97.94 411 ALA A O 1
ATOM 3339 N N . ARG A 1 412 ? -12.527 -13.780 2.366 1.00 96.50 412 ARG A N 1
ATOM 3340 C CA . ARG A 1 412 ? -13.384 -14.942 2.682 1.00 96.50 412 ARG A CA 1
ATOM 3341 C C . ARG A 1 412 ? -14.861 -14.661 2.383 1.00 96.50 412 ARG A C 1
ATOM 3343 O O . ARG A 1 412 ? -15.557 -15.509 1.825 1.00 96.50 412 ARG A O 1
ATOM 3350 N N . LYS A 1 413 ? -15.348 -13.466 2.727 1.00 97.25 413 LYS A N 1
ATOM 3351 C CA . LYS A 1 413 ? -16.741 -13.061 2.504 1.00 97.25 413 LYS A CA 1
ATOM 3352 C C . LYS A 1 413 ? -17.076 -12.960 1.015 1.00 97.25 413 LYS A C 1
ATOM 3354 O O . LYS A 1 413 ? -18.065 -13.554 0.580 1.00 97.25 413 LYS A O 1
ATOM 3359 N N . ILE A 1 414 ? -16.263 -12.238 0.244 1.00 96.94 414 ILE A N 1
ATOM 3360 C CA . ILE A 1 414 ? -16.518 -12.006 -1.183 1.00 96.94 414 ILE A CA 1
ATOM 3361 C C . ILE A 1 414 ? -16.292 -13.270 -2.009 1.00 96.94 414 ILE A C 1
ATOM 3363 O O . ILE A 1 414 ? -17.065 -13.520 -2.925 1.00 96.94 414 ILE A O 1
ATOM 3367 N N . SER A 1 415 ? -15.313 -14.115 -1.665 1.00 95.31 415 SER A N 1
ATOM 3368 C CA . SER A 1 415 ? -15.091 -15.382 -2.375 1.00 95.31 415 SER A CA 1
ATOM 3369 C C . SER A 1 415 ? -16.252 -16.356 -2.178 1.00 95.31 415 SER A C 1
ATOM 3371 O O . SER A 1 415 ? -16.652 -17.030 -3.123 1.00 95.31 415 SER A O 1
ATOM 3373 N N . HIS A 1 416 ? -16.865 -16.377 -0.991 1.00 94.88 416 HIS A N 1
ATOM 3374 C CA . HIS A 1 416 ? -18.061 -17.178 -0.744 1.00 94.88 416 HIS A CA 1
ATOM 3375 C C . HIS A 1 416 ? -19.300 -16.640 -1.481 1.00 94.88 416 HIS A C 1
ATOM 3377 O O . HIS A 1 416 ? -20.093 -17.419 -2.004 1.00 94.88 416 HIS A O 1
ATOM 3383 N N . GLN A 1 417 ? -19.480 -15.315 -1.536 1.00 96.06 417 GLN A N 1
ATOM 3384 C CA . GLN A 1 417 ? -20.636 -14.693 -2.200 1.00 96.06 417 GLN A CA 1
ATOM 3385 C C . GLN A 1 417 ? -20.508 -14.629 -3.727 1.00 96.06 417 GLN A C 1
ATOM 3387 O O . GLN A 1 417 ? -21.518 -14.680 -4.428 1.00 96.06 417 GLN A O 1
ATOM 3392 N N . LEU A 1 418 ? -19.282 -14.536 -4.243 1.00 95.06 418 LEU A N 1
ATOM 3393 C CA . LEU A 1 418 ? -18.954 -14.437 -5.665 1.00 95.06 418 LEU A CA 1
ATOM 3394 C C . LEU A 1 418 ? -17.891 -15.492 -6.046 1.00 95.06 418 LEU A C 1
ATOM 3396 O O . LEU A 1 418 ? -16.756 -15.134 -6.389 1.00 95.06 418 LEU A O 1
ATOM 3400 N N . PRO A 1 419 ? -18.239 -16.797 -6.054 1.00 92.56 419 PRO A N 1
ATOM 3401 C CA . PRO A 1 419 ? -17.268 -17.889 -6.201 1.00 92.56 419 PRO A CA 1
ATOM 3402 C C . PRO A 1 419 ? -16.452 -17.885 -7.492 1.00 92.56 419 PRO A C 1
ATOM 3404 O O . PRO A 1 419 ? -15.398 -18.502 -7.535 1.00 92.56 419 PRO A O 1
ATOM 3407 N N . SER A 1 420 ? -16.914 -17.198 -8.537 1.00 92.56 420 SER A N 1
ATOM 3408 C CA . SER A 1 420 ? -16.240 -17.149 -9.839 1.00 92.56 420 SER A CA 1
ATOM 3409 C C . SER A 1 420 ? -15.880 -15.734 -10.303 1.00 92.56 420 SER A C 1
ATOM 3411 O O . SER A 1 420 ? -15.536 -15.556 -11.470 1.00 92.56 420 SER A O 1
ATOM 3413 N N . LYS A 1 421 ? -16.070 -14.710 -9.458 1.00 94.56 421 LYS A N 1
ATOM 3414 C CA . LYS A 1 421 ? -15.923 -13.295 -9.851 1.00 94.56 421 LYS A CA 1
ATOM 3415 C C . LYS A 1 421 ? -15.246 -12.406 -8.810 1.00 94.56 421 LYS A C 1
ATOM 3417 O O . LYS A 1 421 ? -14.900 -11.283 -9.155 1.00 94.56 421 LYS A O 1
ATOM 3422 N N . ALA A 1 422 ? -15.048 -12.869 -7.578 1.00 96.06 422 ALA A N 1
ATOM 3423 C CA . ALA A 1 422 ? -14.385 -12.074 -6.551 1.00 96.06 422 ALA A CA 1
ATOM 3424 C C . ALA A 1 422 ? -12.945 -11.733 -6.957 1.00 96.06 422 ALA A C 1
ATOM 3426 O O . ALA A 1 422 ? -12.214 -12.605 -7.433 1.00 96.06 422 ALA A O 1
ATOM 3427 N N . LEU A 1 423 ? -12.552 -10.477 -6.745 1.00 96.75 423 LEU A N 1
ATOM 3428 C CA . LEU A 1 423 ? -11.177 -10.021 -6.895 1.00 96.75 423 LEU A CA 1
ATOM 3429 C C . LEU A 1 423 ? -10.394 -10.360 -5.627 1.00 96.75 423 LEU A C 1
ATOM 3431 O O . LEU A 1 423 ? -10.767 -9.960 -4.527 1.00 96.75 423 LEU A O 1
ATOM 3435 N N . LEU A 1 424 ? -9.314 -11.111 -5.792 1.00 97.06 424 LEU A N 1
ATOM 3436 C CA . LEU A 1 424 ? -8.393 -11.518 -4.740 1.00 97.06 424 LEU A CA 1
ATOM 3437 C C . LEU A 1 424 ? -6.969 -11.095 -5.102 1.00 97.06 424 LEU A C 1
ATOM 3439 O O . LEU A 1 424 ? -6.671 -10.747 -6.246 1.00 97.06 424 LEU A O 1
ATOM 3443 N N . ARG A 1 425 ? -6.061 -11.178 -4.133 1.00 96.81 425 ARG A N 1
ATOM 3444 C CA . ARG A 1 425 ? -4.625 -10.979 -4.324 1.00 96.81 425 ARG A CA 1
ATOM 3445 C C . ARG A 1 425 ? -3.879 -12.226 -3.869 1.00 96.81 425 ARG A C 1
ATOM 3447 O O . ARG A 1 425 ? -3.887 -12.577 -2.693 1.00 96.81 425 ARG A O 1
ATOM 3454 N N . SER A 1 426 ? -3.231 -12.892 -4.816 1.00 94.25 426 SER A N 1
ATOM 3455 C CA . SER A 1 426 ? -2.525 -14.156 -4.600 1.00 94.25 426 SER A CA 1
ATOM 3456 C C . SER A 1 426 ? -1.012 -13.964 -4.630 1.00 94.25 426 SER A C 1
ATOM 3458 O O . SER A 1 426 ? -0.488 -13.104 -5.341 1.00 94.25 426 SER A O 1
ATOM 3460 N N . HIS A 1 427 ? -0.302 -14.794 -3.872 1.00 94.50 427 HIS A N 1
ATOM 3461 C CA . HIS A 1 427 ? 1.155 -14.845 -3.875 1.00 94.50 427 HIS A CA 1
ATOM 3462 C C . HIS A 1 427 ? 1.570 -16.315 -3.826 1.00 94.50 427 HIS A C 1
ATOM 3464 O O . HIS A 1 427 ? 1.454 -16.976 -2.794 1.00 94.50 427 HIS A O 1
ATOM 3470 N N . GLY A 1 428 ? 1.985 -16.854 -4.972 1.00 92.38 428 GLY A N 1
ATOM 3471 C CA . GLY A 1 428 ? 2.400 -18.251 -5.083 1.00 92.38 428 GLY A CA 1
ATOM 3472 C C . GLY A 1 428 ? 3.718 -18.537 -4.358 1.00 92.38 428 GLY A C 1
ATOM 3473 O O . GLY A 1 428 ? 4.504 -17.637 -4.082 1.00 92.38 428 GLY A O 1
ATOM 3474 N N . ALA A 1 429 ? 3.972 -19.815 -4.067 1.00 93.19 429 ALA A N 1
ATOM 3475 C CA . ALA A 1 429 ? 5.256 -20.237 -3.518 1.00 93.19 429 ALA A CA 1
ATOM 3476 C C . ALA A 1 429 ? 6.375 -20.039 -4.558 1.00 93.19 429 ALA A C 1
ATOM 3478 O O . ALA A 1 429 ? 6.190 -20.455 -5.709 1.00 93.19 429 ALA A O 1
ATOM 3479 N N . PRO A 1 430 ? 7.532 -19.468 -4.179 1.00 93.50 430 PRO A N 1
ATOM 3480 C CA . PRO A 1 430 ? 8.618 -19.277 -5.123 1.00 93.50 430 PRO A CA 1
ATOM 3481 C C . PRO A 1 430 ? 9.222 -20.608 -5.594 1.00 93.50 430 PRO A C 1
ATOM 3483 O O . PRO A 1 430 ? 9.316 -21.564 -4.809 1.00 93.50 430 PRO A O 1
ATOM 3486 N N . PRO A 1 431 ? 9.657 -20.691 -6.862 1.00 92.06 431 PRO A N 1
ATOM 3487 C CA . PRO A 1 431 ? 10.457 -21.805 -7.356 1.00 92.06 431 PRO A CA 1
ATOM 3488 C C . PRO A 1 431 ? 11.725 -22.026 -6.518 1.00 92.06 431 PRO A C 1
ATOM 3490 O O . PRO A 1 431 ? 12.327 -21.085 -6.007 1.00 92.06 431 PRO A O 1
ATOM 3493 N N . GLN A 1 432 ? 12.152 -23.282 -6.363 1.00 91.62 432 GL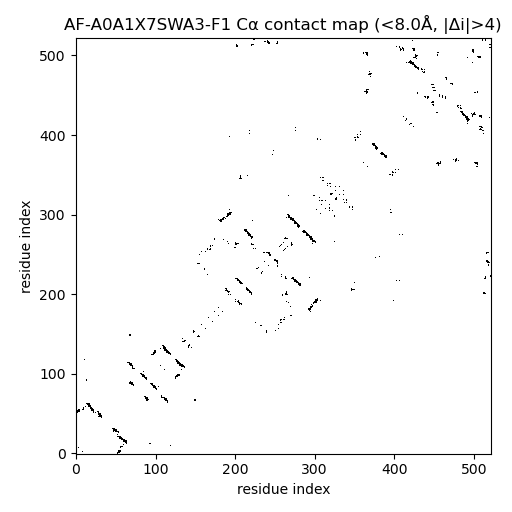N A N 1
ATOM 3494 C CA . GLN A 1 432 ? 13.271 -23.618 -5.470 1.00 91.62 432 GLN A CA 1
ATOM 3495 C C . GLN A 1 432 ? 14.628 -23.080 -5.939 1.00 91.62 432 GLN A C 1
ATOM 3497 O O . GLN A 1 432 ? 15.511 -22.881 -5.105 1.00 91.62 432 GLN A O 1
ATOM 3502 N N . ASP A 1 433 ? 14.791 -22.846 -7.238 1.00 88.06 433 ASP A N 1
ATOM 3503 C CA . ASP A 1 433 ? 15.989 -22.259 -7.835 1.00 88.06 433 ASP A CA 1
ATOM 3504 C C . ASP A 1 433 ? 16.152 -20.774 -7.495 1.00 88.06 433 ASP A C 1
ATOM 3506 O O . ASP A 1 433 ? 17.281 -20.303 -7.448 1.00 88.06 433 ASP A O 1
ATOM 3510 N N . MET A 1 434 ? 15.068 -20.061 -7.165 1.00 90.94 434 MET A N 1
ATOM 3511 C CA . MET A 1 434 ? 15.145 -18.665 -6.707 1.00 90.94 434 MET A CA 1
ATOM 3512 C C . MET A 1 434 ? 15.848 -18.530 -5.350 1.00 90.94 434 MET A C 1
ATOM 3514 O O . MET A 1 434 ? 16.403 -17.483 -5.047 1.00 90.94 434 MET A O 1
ATOM 3518 N N . PHE A 1 435 ? 15.863 -19.595 -4.542 1.00 93.75 435 PHE A N 1
ATOM 3519 C CA . PHE A 1 435 ? 16.504 -19.601 -3.226 1.00 93.75 435 PHE A CA 1
ATOM 3520 C C . PHE A 1 435 ? 17.974 -20.053 -3.247 1.00 93.75 435 PHE A C 1
ATOM 3522 O O . PHE A 1 435 ? 18.553 -20.242 -2.175 1.00 93.75 435 PHE A O 1
ATOM 3529 N N . SER A 1 436 ? 18.579 -20.300 -4.415 1.00 90.56 436 SER A N 1
ATOM 3530 C CA . SER A 1 436 ? 19.958 -20.810 -4.498 1.00 90.56 436 SER A CA 1
ATOM 3531 C C . SER A 1 436 ? 20.950 -19.868 -3.815 1.00 90.56 436 SER A C 1
ATOM 3533 O O . SER A 1 436 ? 21.636 -20.292 -2.886 1.00 90.56 436 SER A O 1
ATOM 3535 N N . SER A 1 437 ? 20.934 -18.582 -4.175 1.00 89.56 437 SER A N 1
ATOM 3536 C CA . SER A 1 437 ? 21.805 -17.558 -3.586 1.00 89.56 437 SER A CA 1
ATOM 3537 C C . SER A 1 437 ? 21.621 -17.452 -2.072 1.00 89.56 437 SER A C 1
ATOM 3539 O O . SER A 1 437 ? 22.599 -17.444 -1.332 1.00 89.56 437 SER A O 1
ATOM 3541 N N . LEU A 1 438 ? 20.371 -17.457 -1.589 1.00 94.44 438 LEU A N 1
ATOM 3542 C CA . LEU A 1 438 ? 20.075 -17.444 -0.153 1.00 94.44 438 LEU A CA 1
ATOM 3543 C C . LEU A 1 438 ? 20.703 -18.646 0.565 1.00 94.44 438 LEU A C 1
ATOM 3545 O O . LEU A 1 438 ? 21.332 -18.487 1.609 1.00 94.44 438 LEU A O 1
ATOM 3549 N N . LYS A 1 439 ? 20.536 -19.854 0.015 1.00 95.06 439 LYS A N 1
ATOM 3550 C CA . LYS A 1 439 ? 21.075 -21.085 0.608 1.00 95.06 439 LYS A CA 1
ATOM 3551 C C . LYS A 1 439 ? 22.598 -21.113 0.591 1.00 95.06 439 LYS A C 1
ATOM 3553 O O . LYS A 1 439 ? 23.190 -21.531 1.583 1.00 95.06 439 LYS A O 1
ATOM 3558 N N . GLU A 1 440 ? 23.216 -20.684 -0.507 1.00 92.88 440 GLU A N 1
ATOM 3559 C CA . GLU A 1 440 ? 24.673 -20.591 -0.650 1.00 92.88 440 GLU A CA 1
ATOM 3560 C C . GLU A 1 440 ? 25.255 -19.614 0.381 1.00 92.88 440 GLU A C 1
ATOM 3562 O O . GLU A 1 440 ? 26.135 -19.993 1.156 1.00 92.88 440 GLU A O 1
ATOM 3567 N N . CYS A 1 441 ? 24.705 -18.397 0.469 1.00 92.50 441 CYS A N 1
ATOM 3568 C CA . CYS A 1 441 ? 25.136 -17.380 1.431 1.00 92.50 441 CYS A CA 1
ATOM 3569 C C . CYS A 1 441 ? 24.937 -17.825 2.885 1.00 92.50 441 CYS A C 1
ATOM 3571 O O . CYS A 1 441 ? 25.843 -17.668 3.704 1.00 92.50 441 CYS A O 1
ATOM 3573 N N . ALA A 1 442 ? 23.785 -18.417 3.209 1.00 94.56 442 ALA A N 1
ATOM 3574 C CA . ALA A 1 442 ? 23.522 -18.934 4.548 1.00 94.56 442 ALA A CA 1
ATOM 3575 C C . ALA A 1 442 ? 24.501 -20.053 4.928 1.00 94.56 442 ALA A C 1
ATOM 3577 O O . ALA A 1 442 ? 25.071 -20.029 6.019 1.00 94.56 442 ALA A O 1
ATOM 3578 N N . SER A 1 443 ? 24.753 -20.988 4.007 1.00 94.75 443 SER A N 1
ATOM 3579 C CA . SER A 1 443 ? 25.661 -22.117 4.242 1.00 94.75 443 SER A CA 1
ATOM 3580 C C . SER A 1 443 ? 27.102 -21.654 4.459 1.00 94.75 443 SER A C 1
ATOM 3582 O O . SER A 1 443 ? 27.800 -22.223 5.295 1.00 94.75 443 SER A O 1
ATOM 3584 N N . ALA A 1 444 ? 27.539 -20.589 3.776 1.00 92.31 444 ALA A N 1
ATOM 3585 C CA . ALA A 1 444 ? 28.859 -19.989 3.980 1.00 92.31 444 ALA A CA 1
ATOM 3586 C C . ALA A 1 444 ? 29.054 -19.412 5.397 1.00 92.31 444 ALA A C 1
ATOM 3588 O O . ALA A 1 444 ? 30.183 -19.336 5.876 1.00 92.31 444 ALA A O 1
ATOM 3589 N N . ARG A 1 445 ? 27.963 -19.041 6.079 1.00 91.50 445 ARG A N 1
ATOM 3590 C CA . ARG A 1 445 ? 27.947 -18.628 7.494 1.00 91.50 445 ARG A CA 1
ATOM 3591 C C . ARG A 1 445 ? 27.533 -19.757 8.450 1.00 91.50 445 ARG A C 1
ATOM 3593 O O . ARG A 1 445 ? 27.339 -19.512 9.631 1.00 91.50 445 ARG A O 1
ATOM 3600 N N . GLY A 1 446 ? 27.414 -20.995 7.964 1.00 93.31 446 GLY A N 1
ATOM 3601 C CA . GLY A 1 446 ? 27.076 -22.163 8.783 1.00 93.31 446 GLY A CA 1
ATOM 3602 C C . GLY A 1 446 ? 25.581 -22.359 9.067 1.00 93.31 446 GLY A C 1
ATOM 3603 O O . GLY A 1 446 ? 25.227 -23.245 9.844 1.00 93.31 446 GLY A O 1
ATOM 3604 N N . TYR A 1 447 ? 24.693 -21.591 8.431 1.00 95.38 447 TYR A N 1
ATOM 3605 C CA . TYR A 1 447 ? 23.243 -21.701 8.611 1.00 95.38 447 TYR A CA 1
ATOM 3606 C C . TYR A 1 447 ? 22.581 -22.567 7.537 1.00 95.38 447 TYR A C 1
ATOM 3608 O O . TYR A 1 447 ? 22.950 -22.543 6.364 1.00 95.38 447 TYR A O 1
ATOM 3616 N N . VAL A 1 448 ? 21.529 -23.294 7.925 1.00 95.94 448 VAL A N 1
ATOM 3617 C CA . VAL A 1 448 ? 20.740 -24.136 7.012 1.00 95.94 448 VAL A CA 1
ATOM 3618 C C . VAL A 1 448 ? 19.329 -23.572 6.858 1.00 95.94 448 VAL A C 1
ATOM 3620 O O . VAL A 1 448 ? 18.469 -23.774 7.716 1.00 95.94 448 VAL A O 1
ATOM 3623 N N . ILE A 1 449 ? 19.069 -22.921 5.721 1.00 96.56 449 ILE A N 1
ATOM 3624 C CA . ILE A 1 449 ? 17.754 -22.350 5.395 1.00 96.56 449 ILE A CA 1
ATOM 3625 C C . ILE A 1 449 ? 16.859 -23.381 4.695 1.00 96.56 449 ILE A C 1
ATOM 3627 O O . ILE A 1 449 ? 17.208 -23.955 3.658 1.00 96.56 449 ILE A O 1
ATOM 3631 N N . LYS A 1 450 ? 15.668 -23.620 5.257 1.00 96.25 450 LYS A N 1
ATOM 3632 C CA . LYS A 1 450 ? 14.730 -24.664 4.816 1.00 96.25 450 LYS A CA 1
ATOM 3633 C C . LYS A 1 450 ? 13.591 -24.071 3.988 1.00 96.25 450 LYS A C 1
ATOM 3635 O O . LYS A 1 450 ? 12.585 -23.627 4.518 1.00 96.25 450 LYS A O 1
ATOM 3640 N N . THR A 1 451 ? 13.669 -24.188 2.668 1.00 95.44 451 THR A N 1
ATOM 3641 C CA . THR A 1 451 ? 12.740 -23.527 1.724 1.00 95.44 451 THR A CA 1
ATOM 3642 C C . THR A 1 451 ? 11.578 -24.403 1.240 1.00 95.44 451 THR A C 1
ATOM 3644 O O . THR A 1 451 ? 10.957 -24.109 0.223 1.00 95.44 451 THR A O 1
ATOM 3647 N N . SER A 1 452 ? 11.290 -25.520 1.918 1.00 93.75 452 SER A N 1
ATOM 3648 C CA . SER A 1 452 ? 10.258 -26.480 1.468 1.00 93.75 452 SER A CA 1
ATOM 3649 C C . SER A 1 452 ? 8.818 -26.024 1.735 1.00 93.75 452 SER A C 1
ATOM 3651 O O . SER A 1 452 ? 7.885 -26.573 1.159 1.00 93.75 452 SER A O 1
ATOM 3653 N N . SER A 1 453 ? 8.635 -25.033 2.604 1.00 94.62 453 SER A N 1
ATOM 3654 C CA . SER A 1 453 ? 7.355 -24.394 2.927 1.00 94.62 453 SER A CA 1
ATOM 3655 C C . SER A 1 453 ? 7.636 -23.031 3.554 1.00 94.62 453 SER A C 1
ATOM 3657 O O . SER A 1 453 ? 8.697 -22.872 4.159 1.00 94.62 453 SER A O 1
ATOM 3659 N N . ASN A 1 454 ? 6.665 -22.122 3.523 1.00 93.81 454 ASN A N 1
ATOM 3660 C CA . ASN A 1 454 ? 6.727 -20.833 4.216 1.00 93.81 454 ASN A CA 1
ATOM 3661 C C . ASN A 1 454 ? 7.047 -20.983 5.719 1.00 93.81 454 ASN A C 1
ATOM 3663 O O . ASN A 1 454 ? 7.976 -20.346 6.198 1.00 93.81 454 ASN A O 1
ATOM 3667 N N . LEU A 1 455 ? 6.396 -21.909 6.436 1.00 95.38 455 LEU A N 1
ATOM 3668 C CA . LEU A 1 455 ? 6.638 -22.128 7.870 1.00 95.38 455 LEU A CA 1
ATOM 3669 C C . LEU A 1 455 ? 8.079 -22.557 8.172 1.00 95.38 455 LEU A C 1
ATOM 3671 O O . LEU A 1 455 ? 8.741 -21.979 9.026 1.00 95.38 455 LEU A O 1
ATOM 3675 N N . LYS A 1 456 ? 8.589 -23.563 7.453 1.00 96.56 456 LYS A N 1
ATOM 3676 C CA . LYS A 1 456 ? 9.986 -24.003 7.607 1.00 96.56 456 LYS A CA 1
ATOM 3677 C C . LYS A 1 456 ? 10.985 -22.908 7.235 1.00 96.56 456 LYS A C 1
ATOM 3679 O O . LYS A 1 456 ? 12.041 -22.852 7.859 1.00 96.56 456 LYS A O 1
ATOM 3684 N N . LEU A 1 457 ? 10.655 -22.073 6.247 1.00 96.50 457 LEU A N 1
ATOM 3685 C CA . LEU A 1 457 ? 11.489 -20.946 5.847 1.00 96.50 457 LEU A CA 1
ATOM 3686 C C . LEU A 1 457 ? 11.556 -19.920 6.978 1.00 96.50 457 LEU A C 1
ATOM 3688 O O . LEU A 1 457 ? 12.667 -19.636 7.418 1.00 96.50 457 LEU A O 1
ATOM 3692 N N . ALA A 1 458 ? 10.400 -19.476 7.491 1.00 94.88 458 ALA A N 1
ATOM 3693 C CA . ALA A 1 458 ? 10.285 -18.581 8.645 1.00 94.88 458 ALA A CA 1
ATOM 3694 C C . ALA A 1 458 ? 11.130 -19.092 9.816 1.00 94.88 458 ALA A C 1
ATOM 3696 O O . ALA A 1 458 ? 12.119 -18.472 10.185 1.00 94.88 458 ALA A O 1
ATOM 3697 N N . GLN A 1 459 ? 10.850 -20.314 10.278 1.00 95.31 459 GLN A N 1
ATOM 3698 C CA . GLN A 1 459 ? 11.556 -20.922 11.405 1.00 95.31 459 GLN A CA 1
ATOM 3699 C C . GLN A 1 459 ? 13.067 -21.018 11.173 1.00 95.31 459 GLN A C 1
ATOM 3701 O O . GLN A 1 459 ? 13.849 -20.822 12.097 1.00 95.31 459 GLN A O 1
ATOM 3706 N N . SER A 1 460 ? 13.516 -21.362 9.962 1.00 96.44 460 SER A N 1
ATOM 3707 C CA . SER A 1 460 ? 14.956 -21.437 9.685 1.00 96.44 460 SER A CA 1
ATOM 3708 C C . SER A 1 460 ? 15.633 -20.068 9.628 1.00 96.44 460 SER A C 1
ATOM 3710 O O . SER A 1 460 ? 16.796 -19.980 10.006 1.00 96.44 460 SER A O 1
ATOM 3712 N N . LEU A 1 461 ? 14.920 -19.022 9.196 1.00 95.06 461 LEU A N 1
ATOM 3713 C CA . LEU A 1 461 ? 15.406 -17.641 9.224 1.00 95.06 461 LEU A CA 1
ATOM 3714 C C . LEU A 1 461 ? 15.439 -17.104 10.657 1.00 95.06 461 LEU A C 1
ATOM 3716 O O . LEU A 1 461 ? 16.433 -16.503 11.043 1.00 95.06 461 LEU A O 1
ATOM 3720 N N . ASP A 1 462 ? 14.416 -17.378 11.466 1.00 93.25 462 ASP A N 1
ATOM 3721 C CA . ASP A 1 462 ? 14.359 -16.953 12.872 1.00 93.25 462 ASP A CA 1
ATOM 3722 C C . ASP A 1 462 ? 15.482 -17.581 13.709 1.00 93.25 462 ASP A C 1
ATOM 3724 O O . ASP A 1 462 ? 16.001 -16.954 14.624 1.00 93.25 462 ASP A O 1
ATOM 3728 N N . ASN A 1 463 ? 15.903 -18.803 13.363 1.00 93.88 463 ASN A N 1
ATOM 3729 C CA . ASN A 1 463 ? 17.026 -19.485 14.011 1.00 93.88 463 ASN A CA 1
ATOM 3730 C C . ASN A 1 463 ? 18.405 -19.080 13.451 1.00 93.88 463 ASN A C 1
ATOM 3732 O O . ASN A 1 463 ? 19.425 -19.475 14.014 1.00 93.88 463 ASN A O 1
ATOM 3736 N N . ALA A 1 464 ? 18.469 -18.338 12.341 1.00 93.44 464 ALA A N 1
ATOM 3737 C CA . ALA A 1 464 ? 19.724 -17.932 11.704 1.00 93.44 464 ALA A CA 1
ATOM 3738 C C . ALA A 1 464 ? 20.262 -16.624 12.304 1.00 93.44 464 ALA A C 1
ATOM 3740 O O . ALA A 1 464 ? 20.427 -15.627 11.598 1.00 93.44 464 ALA A O 1
ATOM 3741 N N . VAL A 1 465 ? 20.479 -16.618 13.620 1.00 91.62 465 VAL A N 1
ATOM 3742 C CA . VAL A 1 465 ? 20.989 -15.463 14.369 1.00 91.62 465 VAL A CA 1
ATOM 3743 C C . VAL A 1 465 ? 22.480 -15.656 14.624 1.00 91.62 465 VAL A C 1
ATOM 3745 O O . VAL A 1 465 ? 22.899 -16.692 15.142 1.00 91.62 465 VAL A O 1
ATOM 3748 N N . ASP A 1 466 ? 23.277 -14.673 14.217 1.00 90.38 466 ASP A N 1
ATOM 3749 C CA . ASP A 1 466 ? 24.716 -14.618 14.473 1.00 90.38 466 ASP A CA 1
ATOM 3750 C C . ASP A 1 466 ? 24.948 -13.766 15.724 1.00 90.38 466 ASP A C 1
ATOM 3752 O O . ASP A 1 466 ? 24.505 -12.620 15.793 1.00 90.38 466 ASP A O 1
ATOM 3756 N N . GLU A 1 467 ? 25.586 -14.351 16.741 1.00 88.88 467 GLU A N 1
ATOM 3757 C CA . GLU A 1 467 ? 25.835 -13.685 18.026 1.00 88.88 467 GLU A CA 1
ATOM 3758 C C . GLU A 1 467 ? 26.852 -12.539 17.906 1.00 88.88 467 GLU A C 1
ATOM 3760 O O . GLU A 1 467 ? 26.854 -11.632 18.741 1.00 88.88 467 GLU A O 1
ATOM 3765 N N . PHE A 1 468 ? 27.708 -12.563 16.881 1.00 90.75 468 PHE A N 1
ATOM 3766 C CA . PHE A 1 468 ? 28.764 -11.573 16.670 1.00 90.75 468 PHE A CA 1
ATOM 3767 C C . PHE A 1 468 ? 28.369 -10.501 15.650 1.00 90.75 468 PHE A C 1
ATOM 3769 O O . PHE A 1 468 ? 28.875 -9.381 15.729 1.00 90.75 468 PHE A O 1
ATOM 3776 N N . ASP A 1 469 ? 27.481 -10.827 14.707 1.00 91.44 469 ASP A N 1
ATOM 3777 C CA . ASP A 1 469 ? 27.066 -9.932 13.621 1.00 91.44 469 ASP A CA 1
ATOM 3778 C C . ASP A 1 469 ? 25.541 -9.978 13.368 1.00 91.44 469 ASP A C 1
ATOM 3780 O O . ASP A 1 469 ? 25.060 -10.722 12.507 1.00 91.44 469 ASP A O 1
ATOM 3784 N N . PRO A 1 470 ? 24.749 -9.145 14.072 1.00 87.19 470 PRO A N 1
ATOM 3785 C CA . PRO A 1 470 ? 23.293 -9.094 13.913 1.00 87.19 470 PRO A CA 1
ATOM 3786 C C . PRO A 1 470 ? 22.813 -8.770 12.487 1.00 87.19 470 PRO A C 1
ATOM 3788 O O . PRO A 1 470 ? 21.671 -9.082 12.137 1.00 87.19 470 PRO A O 1
ATOM 3791 N N . GLU A 1 471 ? 23.660 -8.168 11.645 1.00 89.56 471 GLU A N 1
ATOM 3792 C CA . GLU A 1 471 ? 23.307 -7.818 10.265 1.00 89.56 471 GLU A CA 1
ATOM 3793 C C . GLU A 1 471 ? 23.190 -9.054 9.364 1.00 89.56 471 GLU A C 1
ATOM 3795 O O . GLU A 1 471 ? 22.479 -9.017 8.358 1.00 89.56 471 GLU A O 1
ATOM 3800 N N . VAL A 1 472 ? 23.797 -10.185 9.744 1.00 91.94 472 VAL A N 1
ATOM 3801 C CA . VAL A 1 472 ? 23.701 -11.444 8.987 1.00 91.94 472 VAL A CA 1
ATOM 3802 C C . VAL A 1 472 ? 22.248 -11.848 8.785 1.00 91.94 472 VAL A C 1
ATOM 3804 O O . VAL A 1 472 ? 21.841 -12.137 7.659 1.00 91.94 472 VAL A O 1
ATOM 3807 N N . ASN A 1 473 ? 21.442 -11.831 9.850 1.00 92.00 473 ASN A N 1
ATOM 3808 C CA . ASN A 1 473 ? 20.043 -12.232 9.754 1.00 92.00 473 ASN A CA 1
ATOM 3809 C C . ASN A 1 473 ? 19.251 -11.301 8.828 1.00 92.00 473 ASN A C 1
ATOM 3811 O O . ASN A 1 473 ? 18.475 -11.776 7.997 1.00 92.00 473 ASN A O 1
ATOM 3815 N N . LYS A 1 474 ? 19.504 -9.989 8.907 1.00 90.00 474 LYS A N 1
ATOM 3816 C CA . LYS A 1 474 ? 18.861 -8.994 8.040 1.00 90.00 474 LYS A CA 1
ATOM 3817 C C . LYS A 1 474 ? 19.201 -9.231 6.574 1.00 90.00 474 LYS A C 1
ATOM 3819 O O . LYS A 1 474 ? 18.297 -9.298 5.745 1.00 90.00 474 LYS A O 1
ATOM 3824 N N . VAL A 1 475 ? 20.475 -9.465 6.253 1.00 91.75 475 VAL A N 1
ATOM 3825 C CA . VAL A 1 475 ? 20.911 -9.786 4.884 1.00 91.75 475 VAL A CA 1
ATOM 3826 C C . VAL A 1 475 ? 20.251 -11.073 4.385 1.00 91.75 475 VAL A C 1
ATOM 3828 O O . VAL A 1 475 ? 19.761 -11.114 3.255 1.00 91.75 475 VAL A O 1
ATOM 3831 N N . LEU A 1 476 ? 20.167 -12.117 5.217 1.00 93.69 476 LEU A N 1
ATOM 3832 C CA . LEU A 1 476 ? 19.467 -13.355 4.855 1.00 93.69 476 LEU A CA 1
ATOM 3833 C C . LEU A 1 476 ? 17.973 -13.115 4.596 1.00 93.69 476 LEU A C 1
ATOM 3835 O O . LEU A 1 476 ? 17.429 -13.650 3.628 1.00 93.69 476 LEU A O 1
ATOM 3839 N N . ARG A 1 477 ? 17.306 -12.284 5.403 1.00 93.44 477 ARG A N 1
ATOM 3840 C CA . ARG A 1 477 ? 15.905 -11.901 5.173 1.00 93.44 477 ARG A CA 1
ATOM 3841 C C . ARG A 1 477 ? 15.736 -11.076 3.896 1.00 93.44 477 ARG A C 1
ATOM 3843 O O . ARG A 1 477 ? 14.812 -11.362 3.144 1.00 93.44 477 ARG A O 1
ATOM 3850 N N . MET A 1 478 ? 16.645 -10.150 3.582 1.00 91.69 478 MET A N 1
ATOM 3851 C CA . MET A 1 478 ? 16.641 -9.404 2.312 1.00 91.69 478 MET A CA 1
ATOM 3852 C C . MET A 1 478 ? 16.807 -10.332 1.099 1.00 91.69 478 MET A C 1
ATOM 3854 O O . MET A 1 478 ? 16.072 -10.213 0.118 1.00 91.69 478 MET A O 1
ATOM 3858 N N . LEU A 1 479 ? 17.729 -11.297 1.167 1.00 93.06 479 LEU A N 1
ATOM 3859 C CA . LEU A 1 479 ? 17.902 -12.317 0.125 1.00 93.06 479 LEU A CA 1
ATOM 3860 C C . LEU A 1 479 ? 16.655 -13.205 -0.006 1.00 93.06 479 LEU A C 1
ATOM 3862 O O . LEU A 1 479 ? 16.272 -13.583 -1.117 1.00 93.06 479 LEU A O 1
ATOM 3866 N N . ALA A 1 480 ? 15.985 -13.515 1.107 1.00 94.12 480 ALA A N 1
ATOM 3867 C CA . ALA A 1 480 ? 14.702 -14.207 1.083 1.00 94.12 480 ALA A CA 1
ATOM 3868 C C . ALA A 1 480 ? 13.614 -13.362 0.402 1.00 94.12 480 ALA A C 1
ATOM 3870 O O . ALA A 1 480 ? 12.895 -13.913 -0.429 1.00 94.12 480 ALA A O 1
ATOM 3871 N N . THR A 1 481 ? 13.539 -12.050 0.660 1.00 92.25 481 THR A N 1
ATOM 3872 C CA . THR A 1 481 ? 12.654 -11.109 -0.057 1.00 92.25 481 THR A CA 1
ATOM 3873 C C . THR A 1 481 ? 12.907 -11.141 -1.562 1.00 92.25 481 THR A C 1
ATOM 3875 O O . THR A 1 481 ? 11.967 -11.304 -2.335 1.00 92.25 481 THR A O 1
ATOM 3878 N N . GLN A 1 482 ? 14.170 -11.070 -1.990 1.00 91.06 482 GLN A N 1
ATOM 3879 C CA . GLN A 1 482 ? 14.554 -11.129 -3.409 1.00 91.06 482 GLN A CA 1
ATOM 3880 C C . GLN A 1 482 ? 14.239 -12.478 -4.071 1.00 91.06 482 GLN A C 1
ATOM 3882 O O . GLN A 1 482 ? 14.064 -12.547 -5.285 1.00 91.06 482 GLN A O 1
ATOM 3887 N N . SER A 1 483 ? 14.151 -13.549 -3.279 1.00 93.00 483 SER A N 1
ATOM 3888 C CA . SER A 1 483 ? 13.774 -14.880 -3.761 1.00 93.00 483 SER A CA 1
ATOM 3889 C C . SER A 1 483 ? 12.259 -15.032 -3.961 1.00 93.00 483 SER A C 1
ATOM 3891 O O . SER A 1 483 ? 11.826 -16.024 -4.550 1.00 93.00 483 SER A O 1
ATOM 3893 N N . MET A 1 484 ? 11.440 -14.103 -3.448 1.00 92.44 484 MET A N 1
ATOM 3894 C CA . MET A 1 484 ? 9.982 -14.151 -3.589 1.00 92.44 484 MET A CA 1
ATOM 3895 C C . MET A 1 484 ? 9.540 -13.813 -5.015 1.00 92.44 484 MET A C 1
ATOM 3897 O O . MET A 1 484 ? 10.240 -13.139 -5.767 1.00 92.44 484 MET A O 1
ATOM 3901 N N . ILE A 1 485 ? 8.346 -14.273 -5.390 1.00 92.69 485 ILE A N 1
ATOM 3902 C CA . ILE A 1 485 ? 7.720 -13.887 -6.658 1.00 92.69 485 ILE A CA 1
ATOM 3903 C C . ILE A 1 485 ? 6.796 -12.686 -6.446 1.00 92.69 485 ILE A C 1
ATOM 3905 O O . ILE A 1 485 ? 6.357 -12.404 -5.334 1.00 92.69 485 ILE A O 1
ATOM 3909 N N . GLN A 1 486 ? 6.454 -11.988 -7.525 1.00 92.00 486 GLN A N 1
ATOM 3910 C CA . GLN A 1 486 ? 5.497 -10.891 -7.447 1.00 92.00 486 GLN A CA 1
ATOM 3911 C C . GLN A 1 486 ? 4.101 -11.406 -7.051 1.00 92.00 486 GLN A C 1
ATOM 3913 O O . GLN A 1 486 ? 3.598 -12.382 -7.613 1.00 92.00 486 GLN A O 1
ATOM 3918 N N . ALA A 1 487 ? 3.461 -10.732 -6.094 1.00 93.31 487 ALA A N 1
ATOM 3919 C CA . ALA A 1 487 ? 2.058 -10.959 -5.764 1.00 93.31 487 ALA A CA 1
ATOM 3920 C C . ALA A 1 487 ? 1.149 -10.300 -6.813 1.00 93.31 487 ALA A C 1
ATOM 3922 O O . ALA A 1 487 ? 1.366 -9.145 -7.187 1.00 93.31 487 ALA A O 1
ATOM 3923 N N . LEU A 1 488 ? 0.110 -11.009 -7.250 1.00 94.81 488 LEU A N 1
ATOM 3924 C CA . LEU A 1 488 ? -0.753 -10.610 -8.363 1.00 94.81 488 LEU A CA 1
ATOM 3925 C C . LEU A 1 488 ? -2.222 -10.577 -7.944 1.00 94.81 488 LEU A C 1
ATOM 3927 O O . LEU A 1 488 ? -2.681 -11.431 -7.178 1.00 94.81 488 LEU A O 1
ATOM 3931 N N . TYR A 1 489 ? -2.976 -9.626 -8.494 1.00 95.88 489 TYR A N 1
ATOM 3932 C CA . TYR A 1 489 ? -4.434 -9.670 -8.435 1.00 95.88 489 TYR A CA 1
ATOM 3933 C C . TYR A 1 489 ? -4.966 -10.789 -9.341 1.00 95.88 489 TYR A C 1
ATOM 3935 O O . TYR A 1 489 ? -4.464 -11.007 -10.443 1.00 95.88 489 TYR A O 1
ATOM 3943 N N . THR A 1 490 ? -5.976 -11.517 -8.873 1.00 94.38 490 THR A N 1
ATOM 3944 C CA . THR A 1 490 ? -6.609 -12.631 -9.589 1.00 94.38 490 THR A CA 1
ATOM 3945 C C . THR A 1 490 ? -8.101 -12.678 -9.286 1.00 94.38 490 THR A C 1
ATOM 3947 O O . THR A 1 490 ? -8.534 -12.298 -8.2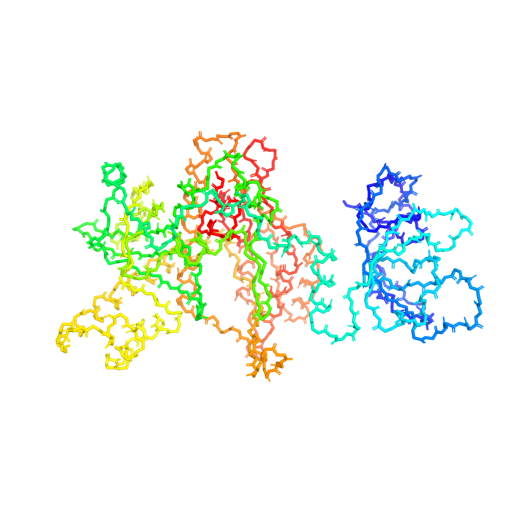04 1.00 94.38 490 THR A O 1
ATOM 3950 N N . SER A 1 491 ? -8.898 -13.194 -10.219 1.00 94.06 491 SER A N 1
ATOM 3951 C CA . SER A 1 491 ? -10.298 -13.527 -9.950 1.00 94.06 491 SER A CA 1
ATOM 3952 C C . SER A 1 491 ? -10.426 -14.946 -9.394 1.00 94.06 491 SER A C 1
ATOM 3954 O O . SER A 1 491 ? -9.662 -15.825 -9.791 1.00 94.06 491 SER A O 1
ATOM 3956 N N . THR A 1 492 ? -11.424 -15.205 -8.547 1.00 92.56 492 THR A N 1
ATOM 3957 C CA . THR A 1 492 ? -11.789 -16.570 -8.122 1.00 92.56 492 THR A CA 1
ATOM 3958 C C . THR A 1 492 ? -12.248 -17.468 -9.270 1.00 92.56 492 THR A C 1
ATOM 3960 O O . THR A 1 492 ? -12.197 -18.686 -9.146 1.00 92.56 492 THR A O 1
ATOM 3963 N N . GLY A 1 493 ? -12.655 -16.894 -10.407 1.00 89.75 493 GLY A N 1
ATOM 3964 C CA . GLY A 1 493 ? -12.952 -17.653 -11.625 1.00 89.75 493 GLY A CA 1
ATOM 3965 C C . GLY A 1 493 ? -11.715 -18.143 -12.386 1.00 89.75 493 GLY A C 1
ATOM 3966 O O . GLY A 1 493 ? -11.864 -18.835 -13.392 1.00 89.75 493 GLY A O 1
ATOM 3967 N N . SER A 1 494 ? -10.504 -17.770 -11.961 1.00 86.38 494 SER A N 1
ATOM 3968 C CA . SER A 1 494 ? -9.263 -18.229 -12.584 1.00 86.38 494 SER A CA 1
ATOM 3969 C C . SER A 1 494 ? -8.816 -19.583 -12.014 1.00 86.38 494 SER A C 1
ATOM 3971 O O . SER A 1 494 ? -9.154 -19.954 -10.895 1.00 86.38 494 SER A O 1
ATOM 3973 N N . ASN A 1 495 ? -7.994 -20.319 -12.766 1.00 76.06 495 ASN A N 1
ATOM 3974 C CA . ASN A 1 495 ? -7.428 -21.601 -12.318 1.00 76.06 495 ASN A CA 1
ATOM 3975 C C . ASN A 1 495 ? -6.174 -21.433 -11.430 1.00 76.06 495 ASN A C 1
ATOM 3977 O O . ASN A 1 495 ? -5.396 -22.377 -11.266 1.00 76.06 495 ASN A O 1
ATOM 3981 N N . HIS A 1 496 ? -5.916 -20.232 -10.906 1.00 78.88 496 HIS A N 1
ATOM 3982 C CA . HIS A 1 496 ? -4.719 -19.948 -10.115 1.00 78.88 496 HIS A CA 1
ATOM 3983 C C . HIS A 1 496 ? -4.910 -20.302 -8.637 1.00 78.88 496 HIS A C 1
ATOM 3985 O O . HIS A 1 496 ? -6.013 -20.277 -8.095 1.00 78.88 496 HIS A O 1
ATOM 3991 N N . LYS A 1 497 ? -3.803 -20.621 -7.955 1.00 81.06 497 LYS A N 1
ATOM 3992 C CA . LYS A 1 497 ? -3.813 -20.804 -6.498 1.00 81.06 497 LYS A CA 1
ATOM 3993 C C . LYS A 1 497 ? -4.127 -19.469 -5.822 1.00 81.06 497 LYS A C 1
ATOM 3995 O O . LYS A 1 497 ? -3.463 -18.478 -6.100 1.00 81.06 497 LYS A O 1
ATOM 4000 N N . LEU A 1 498 ? -5.094 -19.474 -4.907 1.00 89.25 498 LEU A N 1
ATOM 4001 C CA . LEU A 1 498 ? -5.583 -18.267 -4.225 1.00 89.25 498 LEU A CA 1
ATOM 4002 C C . LEU A 1 498 ? -4.816 -17.927 -2.935 1.00 89.25 498 LEU A C 1
ATOM 4004 O O . LEU A 1 498 ? -4.980 -16.840 -2.389 1.00 89.25 498 LEU A O 1
ATOM 4008 N N . SER A 1 499 ? -3.958 -18.840 -2.473 1.00 91.88 499 SER A N 1
ATOM 4009 C CA . SER A 1 499 ? -3.158 -18.674 -1.259 1.00 91.88 499 SER A CA 1
ATOM 4010 C C . SER A 1 499 ? -2.130 -17.550 -1.378 1.00 91.88 499 SER A C 1
ATOM 4012 O O . SER A 1 499 ? -1.579 -17.301 -2.454 1.00 91.88 499 SER A O 1
ATOM 4014 N N . HIS A 1 500 ? -1.789 -16.955 -0.239 1.00 95.19 500 HIS A N 1
ATOM 4015 C CA . HIS A 1 500 ? -0.761 -15.936 -0.108 1.00 95.19 500 HIS A CA 1
ATOM 4016 C C . HIS A 1 500 ? 0.436 -16.458 0.704 1.00 95.19 500 HIS A C 1
ATOM 4018 O O . HIS A 1 500 ? 0.445 -16.413 1.936 1.00 95.19 500 HIS A O 1
ATOM 4024 N N . TYR A 1 501 ? 1.475 -16.922 0.004 1.00 94.50 501 TYR A N 1
ATOM 4025 C CA . TYR A 1 501 ? 2.656 -17.587 0.569 1.00 94.50 501 TYR A CA 1
ATOM 4026 C C . TYR A 1 501 ? 3.336 -16.767 1.671 1.00 94.50 501 TYR A C 1
ATOM 4028 O O . TYR A 1 501 ? 3.547 -17.272 2.769 1.00 94.50 501 TYR A O 1
ATOM 4036 N N . GLY A 1 502 ? 3.616 -15.488 1.403 1.00 93.06 502 GLY A N 1
ATOM 4037 C CA . GLY A 1 502 ? 4.310 -14.618 2.360 1.00 93.06 502 GLY A CA 1
ATOM 4038 C C . GLY A 1 502 ? 3.503 -14.275 3.615 1.00 93.06 502 GLY A C 1
ATOM 4039 O O . GLY A 1 502 ? 4.087 -14.047 4.665 1.00 93.06 502 GLY A O 1
ATOM 4040 N N . LEU A 1 503 ? 2.168 -14.290 3.535 1.00 94.19 503 LEU A N 1
ATOM 4041 C CA . LEU A 1 503 ? 1.311 -13.959 4.683 1.00 94.19 503 LEU A CA 1
ATOM 4042 C C . LEU A 1 503 ? 0.881 -15.205 5.462 1.00 94.19 503 LEU A C 1
ATOM 4044 O O . LEU A 1 503 ? 0.362 -15.064 6.561 1.00 94.19 503 LEU A O 1
ATOM 4048 N N . GLY A 1 504 ? 1.076 -16.410 4.914 1.00 93.75 504 GLY A N 1
ATOM 4049 C CA . GLY A 1 504 ? 0.558 -17.638 5.521 1.00 93.75 504 GLY A CA 1
ATOM 4050 C C . GLY A 1 504 ? -0.975 -17.696 5.554 1.00 93.75 504 GLY A C 1
ATOM 4051 O O . GLY A 1 504 ? -1.542 -18.276 6.474 1.00 93.75 504 GLY A O 1
ATOM 4052 N N . ILE A 1 505 ? -1.646 -17.080 4.571 1.00 94.94 505 ILE A N 1
ATOM 4053 C CA . ILE A 1 505 ? -3.113 -16.954 4.503 1.00 94.94 505 ILE A CA 1
ATOM 4054 C C . ILE A 1 505 ? -3.645 -17.661 3.249 1.00 94.94 505 ILE A C 1
ATOM 4056 O O . ILE A 1 505 ? -3.049 -17.582 2.176 1.00 94.94 505 ILE A O 1
ATOM 4060 N N . GLU A 1 506 ? -4.784 -18.348 3.362 1.00 92.56 506 GLU A N 1
ATOM 4061 C CA . GLU A 1 506 ? -5.389 -19.108 2.254 1.00 92.56 506 GLU A CA 1
ATOM 4062 C C . GLU A 1 506 ? -6.145 -18.243 1.241 1.00 92.56 506 GLU A C 1
ATOM 4064 O O . GLU A 1 506 ? -6.192 -18.581 0.060 1.00 92.56 506 GLU A O 1
ATOM 4069 N N . CYS A 1 507 ? -6.750 -17.146 1.694 1.00 93.81 507 CYS A N 1
ATOM 4070 C CA . CYS A 1 507 ? -7.562 -16.259 0.872 1.00 93.81 507 CYS A CA 1
ATOM 4071 C C . CYS A 1 507 ? -7.327 -14.811 1.306 1.00 93.81 507 CYS A C 1
ATOM 4073 O O . CYS A 1 507 ? -7.599 -14.459 2.451 1.00 93.81 507 CYS A O 1
ATOM 4075 N N . TYR A 1 508 ? -6.830 -13.977 0.395 1.00 97.69 508 TYR A N 1
ATOM 4076 C CA . TYR A 1 508 ? -6.450 -12.595 0.684 1.00 97.69 508 TYR A CA 1
ATOM 4077 C C . TYR A 1 508 ? -6.900 -11.661 -0.442 1.00 97.69 508 TYR A C 1
ATOM 4079 O O . TYR A 1 508 ? -6.970 -12.062 -1.604 1.00 97.69 508 TYR A O 1
ATOM 4087 N N . THR A 1 509 ? -7.218 -10.417 -0.102 1.00 98.19 509 THR A N 1
ATOM 4088 C CA . THR A 1 509 ? -7.532 -9.348 -1.055 1.00 98.19 509 THR A CA 1
ATOM 4089 C C . THR A 1 509 ? -7.019 -8.017 -0.514 1.00 98.19 509 THR A C 1
ATOM 4091 O O . THR A 1 509 ? -6.461 -7.974 0.579 1.00 98.19 509 THR A O 1
ATOM 4094 N N . HIS A 1 510 ? -7.172 -6.940 -1.270 1.00 98.44 510 HIS A N 1
ATOM 4095 C CA . HIS A 1 510 ? -7.051 -5.598 -0.723 1.00 98.44 510 HIS A CA 1
ATOM 4096 C C . HIS A 1 510 ? -8.429 -4.952 -0.653 1.00 98.44 510 HIS A C 1
ATOM 4098 O O . HIS A 1 510 ? -9.201 -5.035 -1.599 1.00 98.44 510 HIS A O 1
ATOM 4104 N N . PHE A 1 511 ? -8.721 -4.352 0.490 1.00 98.38 511 PHE A N 1
ATOM 4105 C CA . PHE A 1 511 ? -9.973 -3.671 0.799 1.00 98.38 511 PHE A CA 1
ATOM 4106 C C . PHE A 1 511 ? -9.739 -2.365 1.573 1.00 98.38 511 PHE A C 1
ATOM 4108 O O . PHE A 1 511 ? -10.580 -1.479 1.562 1.00 98.38 511 PHE A O 1
ATOM 4115 N N . THR A 1 512 ? -8.610 -2.244 2.271 1.00 98.19 512 THR A N 1
ATOM 4116 C CA . THR A 1 512 ? -8.389 -1.224 3.300 1.00 98.19 512 THR A CA 1
ATOM 4117 C C . THR A 1 512 ? -7.841 0.111 2.797 1.00 98.19 512 THR A C 1
ATOM 4119 O O . THR A 1 512 ? -7.454 0.937 3.614 1.00 98.19 512 THR A O 1
ATOM 4122 N N . SER A 1 513 ? -7.718 0.330 1.486 1.00 97.88 513 SER A N 1
ATOM 4123 C CA . SER A 1 513 ? -7.211 1.601 0.945 1.00 97.88 513 SER A CA 1
ATOM 4124 C C . SER A 1 513 ? -7.852 2.037 -0.385 1.00 97.88 513 SER A C 1
ATOM 4126 O O . SER A 1 513 ? -7.144 2.202 -1.387 1.00 97.88 513 SER A O 1
ATOM 4128 N N . PRO A 1 514 ? -9.187 2.202 -0.442 1.00 98.25 514 PRO A N 1
ATOM 4129 C CA . PRO A 1 514 ? -9.910 2.527 -1.671 1.00 98.25 514 PRO A CA 1
ATOM 4130 C C . PRO A 1 514 ? -9.677 3.946 -2.197 1.00 98.25 514 PRO A C 1
ATOM 4132 O O . PRO A 1 514 ? -9.992 4.201 -3.360 1.00 98.25 514 PRO A O 1
ATOM 4135 N N . ILE A 1 515 ? -9.111 4.871 -1.411 1.00 97.81 515 ILE A N 1
ATOM 4136 C CA . ILE A 1 515 ? -8.753 6.212 -1.902 1.00 97.81 515 ILE A CA 1
ATOM 4137 C C . ILE A 1 515 ? -7.584 6.134 -2.891 1.00 97.81 515 ILE A C 1
ATOM 4139 O O . ILE A 1 515 ? -7.517 6.909 -3.848 1.00 97.81 515 ILE A O 1
ATOM 4143 N N . ARG A 1 516 ? -6.675 5.178 -2.678 1.00 96.56 516 ARG A N 1
ATOM 4144 C CA . ARG A 1 516 ? -5.395 5.079 -3.393 1.00 96.56 516 ARG A CA 1
ATOM 4145 C C . ARG A 1 516 ? -5.194 3.789 -4.176 1.00 96.56 516 ARG A C 1
ATOM 4147 O O . ARG A 1 516 ? -4.154 3.653 -4.813 1.00 96.56 516 ARG A O 1
ATOM 4154 N N . ARG A 1 517 ? -6.132 2.840 -4.143 1.00 97.81 517 ARG A N 1
ATOM 4155 C CA . ARG A 1 517 ? -6.067 1.590 -4.917 1.00 97.81 517 ARG A CA 1
ATOM 4156 C C . ARG A 1 517 ? -7.430 1.237 -5.497 1.00 97.81 517 ARG A C 1
ATOM 4158 O O . ARG A 1 517 ? -8.385 1.000 -4.766 1.00 97.81 517 ARG A O 1
ATOM 4165 N N . TYR A 1 518 ? -7.499 1.107 -6.818 1.00 98.06 518 TYR A N 1
ATOM 4166 C CA . TYR A 1 518 ? -8.738 0.780 -7.523 1.00 98.06 518 TYR A CA 1
ATOM 4167 C C . TYR A 1 518 ? -9.220 -0.640 -7.202 1.00 98.06 518 TYR A C 1
ATOM 4169 O O . TYR A 1 518 ? -10.415 -0.902 -7.162 1.00 98.06 518 TYR A O 1
ATOM 4177 N N . ALA A 1 519 ? -8.290 -1.556 -6.913 1.00 97.75 519 ALA A N 1
ATOM 4178 C CA . ALA A 1 519 ? -8.619 -2.919 -6.504 1.00 97.75 519 ALA A CA 1
ATOM 4179 C C . ALA A 1 519 ? -9.451 -2.982 -5.212 1.00 97.75 519 ALA A C 1
ATOM 4181 O O . ALA A 1 519 ? -10.245 -3.901 -5.070 1.00 97.75 519 ALA A O 1
ATOM 4182 N N . ASP A 1 520 ? -9.277 -2.021 -4.302 1.00 98.19 520 ASP A N 1
ATOM 4183 C CA . ASP A 1 520 ? -10.023 -1.929 -3.044 1.00 98.19 520 ASP A CA 1
ATOM 4184 C C . ASP A 1 520 ? -11.425 -1.323 -3.245 1.00 98.19 520 ASP A C 1
ATOM 4186 O O . ASP A 1 520 ? -12.310 -1.523 -2.415 1.00 98.19 520 ASP A O 1
ATOM 4190 N N . LEU A 1 521 ? -11.624 -0.570 -4.336 1.00 96.50 521 LEU A N 1
ATOM 4191 C CA . LEU A 1 521 ? -12.913 0.011 -4.724 1.00 96.50 521 LEU A CA 1
ATOM 4192 C C . LEU A 1 521 ? -13.853 -1.021 -5.381 1.00 96.50 521 LEU A C 1
ATOM 4194 O O . LEU A 1 521 ? -15.074 -0.880 -5.269 1.00 96.50 521 LEU A O 1
ATOM 4198 N N . LEU A 1 522 ? -13.287 -2.013 -6.081 1.00 93.75 522 LEU A N 1
ATOM 4199 C CA . LEU A 1 522 ? -13.998 -3.110 -6.758 1.00 93.75 522 LEU A CA 1
ATOM 4200 C C . LEU A 1 522 ? -14.605 -4.113 -5.768 1.00 93.75 522 LEU A C 1
ATOM 4202 O O . LEU A 1 522 ? -15.768 -4.523 -6.010 1.00 93.75 522 LEU A O 1
#

Foldseek 3Di:
DADEDPVQAQPAFPPFDFDKDWDDPVPFWADFPDDPDPDDDPDPDTPGDDGGTYIHTPGTPGHDFAWWKWAADPPDDDDDDWDWGWTGTPPPRADTETETDPCCVVRRQFTWIWTFDADDPPDPHTYIYTDGTQGGPPDPNSVVVNVCRVVVADQDDDDPQQVVLFDDLVPDDDDPVVVVVAAEPAVFAKEAEAAPPDQQAFWIWGWDDDPFFIKIKIWGFPVLVGDDPPGPLLVQLVSNQFWADDQQDIRFSGDCSCRRTQRHQDAQGKHKTWMWMFTAGPVLDTDDIDTGIYIYHHNFYHYLVLLLCLLVVPDLVVSQVRTCSNVVDPDDPVVSVVVSVVSSVGSNVLLVSLVVLVVVQLVLQAAPFDDFDWRFDAPDSPGTPDIHTDDDDSSVSSVVSVQQVVFQVVQVVQCVVPVQFQKFKAFDQFDPVLCPVLQVLLVVVPAHADRPASNSNRVSLVVSADPVDRCSSNVSSNSVVSSGDDIDIDGSNDPDQQHHRNRSGRHGFHQRRVRTGVRNSD

Mean predicted aligned error: 7.54 Å

Secondary structure (DSSP, 8-state):
--EE-GGGSTT--TT-EEEEEEPPGGG-BPPB-----SS--------BPSPB-EEEEEEEEE-----EEEE--SS----SSS--EEEEESSTTSPPEEE--S-TTTTTTEEEEEEEEE--TT-SS-EEEEEEEEEETT-HHHHHHHHHHHTT---PPPPHHHHTTSPPTTT----HHHHHHSEE-TTS-EEEEE-TT-----EEEEEEEETTEEEEEEEEE-HHHHS-TTSHHHHHHHHH-BPEE-SS-EE-SS-HIIIIIISS--BTSEEEEEEEEEEE-TT--EEEEEEEEEEEEBSEEEEHHHHHHHHTT--HHHHHHH-HHHHTS---HHHHHHHHHHHHHHHHHHHHHHHHHHHHHHHTT--------EEEEEEETTEEEEEEEPPP-HHHHHHHHHHHHHHHHHHHHHHHHSTTT-EEEEBPPPPGGGGHHHHHHHHHTT----TTSHHHHHHHHHT---SS-THHHHHHHHHHHHTSPPPEEEETTSSS---BGGGTBSS----S-TTTBHHHH-